Protein AF-A0A7C9MMN6-F1 (afdb_monomer_lite)

Secondary structure (DSSP, 8-state):
--------------------------------------------THHHHHHHHHHHHHT-SSS---STT--SPPPPPPSSPPEEEEEEEEEEPPSSSTT-EEEEE---TT--S-EEEEEEEEEEE----TTSPPEEEEEEEEEE--TTT-EEEEEEEEE-----SS-SEEEEEEE-GGGTTGGGS-EEEEEEEEE-SS---SGGGTTPPEEEEEEEEEE--SSSPPP---SEEEEEB-S-SSS--SEEEEEEEPPTTEEEEEEEEEEE-PPBTTTB-GGGGGGPPPHHHHHH-GGGSSTTSSB----SSB-------S-S--EEEEEETTEEEEEEEPP----S-SBTTB-S-S-SSSPPTTTT--PPEEEE-GGGHHHHTTSSEEEEEEEESS-S--EEEEEEEEEE-TT-S---EEEEEE-----PPEEEE--EEEEEEETTEEEEEEEEEEEEEEEEEEEEEEEEEETTEEEEEEEEEEEEEEEEEEEEEEEEE--STTS-EEEEEEEEEEEEEEEEEEEEEEETTEEEEEEEEEEEEEEEEEEEEEEEEEE-SS-EEEEEEEEEEEEEEEEEEEEEEEETTSPPEEEEEEEEEEEEEEEETTTTEEEEEEEEEEEEEETTS-EEEEEEEEETTEEEEEEESTTSGGG--B--TT--TT-PPP--TTSPP-

Organism: NCBI:txid2682097

Radius of gyration: 28.88 Å; chains: 1; bounding box: 67×94×91 Å

Structure (mmCIF, N/CA/C/O backbone):
data_AF-A0A7C9MMN6-F1
#
_entry.id   AF-A0A7C9MMN6-F1
#
loop_
_atom_site.group_PDB
_atom_site.id
_atom_site.type_symbol
_atom_site.label_atom_id
_atom_site.label_alt_id
_atom_site.label_comp_id
_atom_site.label_asym_id
_atom_site.label_entity_id
_atom_site.label_seq_id
_atom_site.pdbx_PDB_ins_code
_atom_site.Cartn_x
_atom_site.Cartn_y
_atom_site.Cartn_z
_atom_site.occupancy
_atom_site.B_iso_or_equiv
_atom_site.auth_seq_id
_atom_site.auth_comp_id
_atom_site.auth_asym_id
_atom_site.auth_atom_id
_atom_site.pdbx_PDB_model_num
ATOM 1 N N . MET A 1 1 ? -25.168 -23.844 -55.123 1.00 34.81 1 MET A N 1
ATOM 2 C CA . MET A 1 1 ? -24.744 -25.035 -55.903 1.00 34.81 1 MET A CA 1
ATOM 3 C C . MET A 1 1 ? -23.408 -25.471 -55.315 1.00 34.81 1 MET A C 1
ATOM 5 O O . MET A 1 1 ? -22.528 -24.635 -55.240 1.00 34.81 1 MET A O 1
ATOM 9 N N . LYS A 1 2 ? -23.328 -26.577 -54.563 1.00 30.69 2 LYS A N 1
ATOM 10 C CA . LYS A 1 2 ? -23.167 -27.969 -55.041 1.00 30.69 2 LYS A CA 1
ATOM 11 C C . LYS A 1 2 ? -21.949 -28.160 -55.961 1.00 30.69 2 LYS A C 1
ATOM 13 O O . LYS A 1 2 ? -22.107 -27.949 -57.154 1.00 30.69 2 LYS A O 1
ATOM 18 N N . THR A 1 3 ? -20.851 -28.687 -55.407 1.00 32.94 3 THR A N 1
ATOM 19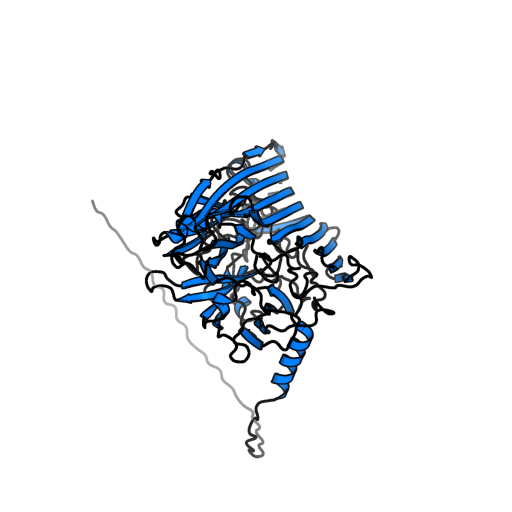 C CA . THR A 1 3 ? -20.306 -30.020 -55.769 1.00 32.94 3 THR A CA 1
ATOM 20 C C . THR A 1 3 ? -19.334 -30.539 -54.699 1.00 32.94 3 THR A C 1
ATOM 22 O O . THR A 1 3 ? -18.519 -29.782 -54.186 1.00 32.94 3 THR A O 1
ATOM 25 N N . GLN A 1 4 ? -19.437 -31.830 -54.366 1.00 32.06 4 GLN A N 1
ATOM 26 C CA . GLN A 1 4 ? -18.501 -32.602 -53.531 1.00 32.06 4 GLN A CA 1
ATOM 27 C C . GLN A 1 4 ? -17.692 -33.554 -54.425 1.00 32.06 4 GLN A C 1
ATOM 29 O O . GLN A 1 4 ? -18.270 -34.039 -55.390 1.00 32.06 4 GLN A O 1
ATOM 34 N N . THR A 1 5 ? -16.45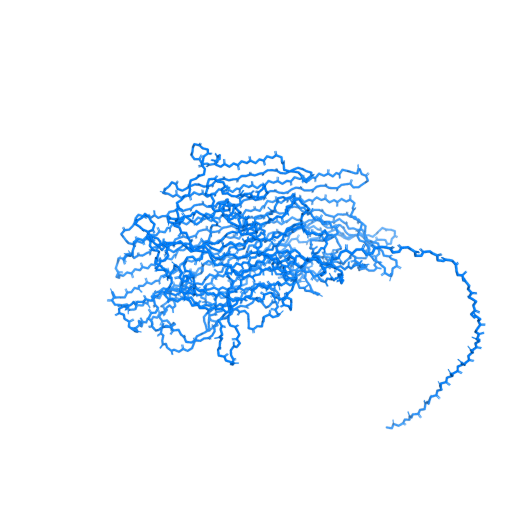8 -33.900 -54.033 1.00 31.62 5 THR A N 1
ATOM 35 C CA . THR A 1 5 ? -15.752 -35.201 -54.228 1.00 31.62 5 THR A CA 1
ATOM 36 C C . THR A 1 5 ? -14.306 -35.046 -53.714 1.00 31.62 5 THR A C 1
ATOM 38 O O . THR A 1 5 ? -13.763 -33.959 -53.856 1.00 31.62 5 THR A O 1
ATOM 41 N N . ALA A 1 6 ? -13.583 -36.036 -53.173 1.00 29.72 6 ALA A N 1
ATOM 42 C CA . ALA A 1 6 ? -13.925 -37.348 -52.600 1.00 29.72 6 ALA A CA 1
ATOM 43 C C . ALA A 1 6 ? -12.721 -37.880 -51.774 1.00 29.72 6 ALA A C 1
ATOM 45 O O . ALA A 1 6 ? -11.592 -37.435 -51.969 1.00 29.72 6 ALA A O 1
ATOM 46 N N . LEU A 1 7 ? -12.952 -38.854 -50.884 1.00 27.78 7 LEU A N 1
ATOM 47 C CA . LEU A 1 7 ? -11.919 -39.551 -50.095 1.00 27.78 7 LEU A CA 1
ATOM 48 C C . LEU A 1 7 ? -10.884 -40.296 -50.963 1.00 27.78 7 LEU A C 1
ATOM 50 O O . LEU A 1 7 ? -11.261 -40.945 -51.939 1.00 27.78 7 LEU A O 1
ATOM 54 N N . ARG A 1 8 ? -9.650 -40.420 -50.449 1.00 26.23 8 ARG A N 1
ATOM 55 C CA . ARG A 1 8 ? -8.913 -41.700 -50.440 1.00 26.23 8 ARG A CA 1
ATOM 56 C C . ARG A 1 8 ? -8.152 -41.893 -49.127 1.00 26.23 8 ARG A C 1
ATOM 58 O O . ARG A 1 8 ? -7.370 -41.039 -48.733 1.00 26.23 8 ARG A O 1
ATOM 65 N N . ALA A 1 9 ? -8.379 -43.038 -48.490 1.00 28.62 9 ALA A N 1
ATOM 66 C CA . ALA A 1 9 ? -7.550 -43.563 -47.410 1.00 28.62 9 ALA A CA 1
ATOM 67 C C . ALA A 1 9 ? -6.560 -44.591 -47.979 1.00 28.62 9 ALA A C 1
ATOM 69 O O . ALA A 1 9 ? -6.869 -45.238 -48.981 1.00 28.62 9 ALA A O 1
ATOM 70 N N . SER A 1 10 ? -5.430 -44.791 -47.299 1.00 28.22 10 SER A N 1
ATOM 71 C CA . SER A 1 10 ? -4.516 -45.909 -47.552 1.00 28.22 10 SER A CA 1
ATOM 72 C C . SER A 1 10 ? -4.030 -46.484 -46.226 1.00 28.22 10 SER A C 1
ATOM 74 O O . SER A 1 10 ? -3.347 -45.813 -45.460 1.00 28.22 10 SER A O 1
ATOM 76 N N . VAL A 1 11 ? -4.406 -47.734 -45.971 1.00 28.23 11 VAL A N 1
ATOM 77 C CA . VAL A 1 11 ? -3.907 -48.565 -44.869 1.00 28.23 11 VAL A CA 1
ATOM 78 C C . VAL A 1 11 ? -2.681 -49.326 -45.364 1.00 28.23 11 VAL A C 1
ATOM 80 O O . VAL A 1 11 ? -2.693 -49.824 -46.490 1.00 28.23 11 VAL A O 1
ATOM 83 N N . LEU A 1 12 ? -1.665 -49.497 -44.517 1.00 28.52 12 LEU A N 1
ATOM 84 C CA . LEU A 1 12 ? -0.633 -50.507 -44.739 1.00 28.52 12 LEU A CA 1
ATOM 85 C C . LEU A 1 12 ? -0.317 -51.234 -43.430 1.00 28.52 12 LEU A C 1
ATOM 87 O O . LEU A 1 12 ? 0.035 -50.627 -42.423 1.00 28.52 12 LEU A O 1
ATOM 91 N N . VAL A 1 13 ? -0.512 -52.551 -43.464 1.00 29.12 13 VAL A N 1
ATOM 92 C CA . VAL A 1 13 ? -0.257 -53.493 -42.370 1.00 29.12 13 VAL A CA 1
ATOM 93 C C . VAL A 1 13 ? 1.100 -54.146 -42.613 1.00 29.12 13 VAL A C 1
ATOM 95 O O . VAL A 1 13 ? 1.387 -54.561 -43.734 1.00 29.12 13 VAL A O 1
ATOM 98 N N . GLY A 1 14 ? 1.906 -54.293 -41.563 1.00 27.03 14 GLY A N 1
ATOM 99 C CA . GLY A 1 14 ? 3.174 -55.021 -41.602 1.00 27.03 14 GLY A CA 1
ATOM 100 C C . GLY A 1 14 ? 3.506 -55.588 -40.227 1.00 27.03 14 GLY A C 1
ATOM 101 O O . GLY A 1 14 ? 4.062 -54.890 -39.388 1.00 27.03 14 GLY A O 1
ATOM 102 N N . ALA A 1 15 ? 3.127 -56.842 -39.981 1.00 29.70 15 ALA A N 1
ATOM 103 C CA . ALA A 1 15 ? 3.407 -57.543 -38.730 1.00 29.70 15 ALA A CA 1
ATOM 104 C C . ALA A 1 15 ? 4.693 -58.379 -38.827 1.00 29.70 15 ALA A C 1
ATOM 106 O O . ALA A 1 15 ? 5.012 -58.917 -39.887 1.00 29.70 15 ALA A O 1
ATOM 107 N N . SER A 1 16 ? 5.388 -58.570 -37.704 1.00 27.80 16 SER A N 1
ATOM 108 C CA . SER A 1 16 ? 6.329 -59.680 -37.494 1.00 27.80 16 SER A CA 1
ATOM 109 C C . SER A 1 16 ? 6.431 -60.003 -36.001 1.00 27.80 16 SER A C 1
ATOM 111 O O . SER A 1 16 ? 6.355 -59.112 -35.159 1.00 27.80 16 SER A O 1
ATOM 113 N N . LEU A 1 17 ? 6.516 -61.296 -35.683 1.00 26.97 17 LEU A N 1
ATOM 114 C CA . LEU A 1 17 ? 6.349 -61.861 -34.341 1.00 26.97 17 LEU A CA 1
ATOM 115 C C . LEU A 1 17 ? 7.678 -62.343 -33.725 1.00 26.97 17 LEU A C 1
ATOM 117 O O . LEU A 1 17 ? 8.487 -62.929 -34.431 1.00 26.97 17 LEU A O 1
ATOM 121 N N . VAL A 1 18 ? 7.750 -62.253 -32.385 1.00 26.81 18 VAL A N 1
ATOM 122 C CA . VAL A 1 18 ? 8.287 -63.274 -31.444 1.00 26.81 18 VAL A CA 1
ATOM 123 C C . VAL A 1 18 ? 9.794 -63.600 -31.473 1.00 26.81 18 VAL A C 1
ATOM 125 O O . VAL A 1 18 ? 10.333 -64.034 -32.477 1.00 26.81 18 VAL A O 1
ATOM 128 N N . VAL A 1 19 ? 10.434 -63.542 -30.293 1.00 25.52 19 VAL A N 1
ATOM 129 C CA . VAL A 1 19 ? 10.909 -64.720 -29.520 1.00 25.52 19 VAL A CA 1
ATOM 130 C C . VAL A 1 19 ? 11.115 -64.319 -28.048 1.00 25.52 19 VAL A C 1
ATOM 132 O O . VAL A 1 19 ? 11.760 -63.320 -27.746 1.00 25.52 19 VAL A O 1
ATOM 135 N N . LEU A 1 20 ? 10.558 -65.118 -27.130 1.00 29.91 20 LEU A N 1
ATOM 136 C CA . LEU A 1 20 ? 10.857 -65.102 -25.692 1.00 29.91 20 LEU A CA 1
ATOM 137 C C . LEU A 1 20 ? 12.057 -66.018 -25.411 1.00 29.91 20 LEU A C 1
ATOM 139 O O . LEU A 1 20 ? 12.088 -67.144 -25.903 1.00 29.91 20 LEU A O 1
ATOM 143 N N . GLY A 1 21 ? 12.990 -65.579 -24.565 1.00 25.02 21 GLY A N 1
ATOM 144 C CA . GLY A 1 21 ? 14.082 -66.404 -24.040 1.00 25.02 21 GLY A CA 1
ATOM 145 C C . GLY A 1 21 ? 14.171 -66.264 -22.523 1.00 25.02 21 GLY A C 1
ATOM 146 O O . GLY A 1 21 ? 14.288 -65.151 -22.021 1.00 25.02 21 GLY A O 1
ATOM 147 N N . ALA A 1 22 ? 14.085 -67.379 -21.796 1.00 28.80 22 ALA A N 1
ATOM 148 C CA . ALA A 1 22 ? 14.040 -67.402 -20.336 1.00 28.80 22 ALA A CA 1
ATOM 149 C C . ALA A 1 22 ? 15.196 -68.210 -19.732 1.00 28.80 22 ALA A C 1
ATOM 151 O O . ALA A 1 22 ? 15.614 -69.225 -20.288 1.00 28.80 22 ALA A O 1
ATOM 152 N N . GLY A 1 23 ? 15.625 -67.803 -18.536 1.00 23.98 23 GLY A N 1
ATOM 153 C CA . GLY A 1 23 ? 16.373 -68.629 -17.591 1.00 23.98 23 GLY A CA 1
ATOM 154 C C . GLY A 1 23 ? 17.014 -67.795 -16.471 1.00 23.98 23 GLY A C 1
ATOM 155 O O . GLY A 1 23 ? 17.345 -66.641 -16.705 1.00 23.98 23 GLY A O 1
ATOM 156 N N . ALA A 1 24 ? 17.279 -68.285 -15.257 1.00 26.36 24 ALA A N 1
ATOM 157 C CA . ALA A 1 24 ? 16.724 -69.381 -14.446 1.00 26.36 24 ALA A CA 1
ATOM 158 C C . ALA A 1 24 ? 17.669 -69.593 -13.236 1.00 26.36 24 ALA A C 1
ATOM 160 O O . ALA A 1 24 ? 18.810 -69.985 -13.452 1.00 26.36 24 ALA A O 1
ATOM 161 N N . PHE A 1 25 ? 17.159 -69.448 -11.999 1.00 24.17 25 PHE A N 1
ATOM 162 C CA . PHE A 1 25 ? 17.800 -69.846 -10.719 1.00 24.17 25 PHE A CA 1
ATOM 163 C C . PHE A 1 25 ? 19.109 -69.095 -10.338 1.00 24.17 25 PHE A C 1
ATOM 165 O O . PHE A 1 25 ? 19.787 -68.535 -11.186 1.00 24.17 25 PHE A O 1
ATOM 172 N N . VAL A 1 26 ? 19.496 -68.931 -9.064 1.00 24.47 26 VAL A N 1
ATOM 173 C CA . VAL A 1 26 ? 19.404 -69.815 -7.877 1.00 24.47 26 VAL A CA 1
ATOM 174 C C . VAL A 1 26 ? 18.935 -69.061 -6.615 1.00 24.47 26 VAL A C 1
ATOM 176 O O . VAL A 1 26 ? 19.106 -67.852 -6.501 1.00 24.47 26 VAL A O 1
ATOM 179 N N . ALA A 1 27 ? 18.355 -69.791 -5.655 1.00 26.33 27 ALA A N 1
ATOM 180 C CA . ALA A 1 27 ? 17.872 -69.286 -4.366 1.00 26.33 27 ALA A CA 1
ATOM 181 C C . ALA A 1 27 ? 18.750 -69.731 -3.181 1.00 26.33 27 ALA A C 1
ATOM 183 O O . ALA A 1 27 ? 19.336 -70.808 -3.242 1.00 26.33 27 ALA A O 1
ATOM 184 N N . THR A 1 28 ? 18.682 -69.005 -2.058 1.00 24.80 28 THR A N 1
ATOM 185 C CA . THR A 1 28 ? 18.728 -69.595 -0.701 1.00 24.80 28 THR A CA 1
ATOM 186 C C . THR A 1 28 ? 17.923 -68.750 0.289 1.00 24.80 28 THR A C 1
ATOM 188 O O . THR A 1 28 ? 18.285 -67.611 0.571 1.00 24.80 28 THR A O 1
ATOM 191 N N . HIS A 1 29 ? 16.864 -69.335 0.852 1.00 25.84 29 HIS A N 1
ATOM 192 C CA . HIS A 1 29 ? 16.232 -68.889 2.097 1.00 25.84 29 HIS A CA 1
ATOM 193 C C . HIS A 1 29 ? 16.914 -69.576 3.288 1.00 25.84 29 HIS A C 1
ATOM 195 O O . HIS A 1 29 ? 17.191 -70.773 3.215 1.00 25.84 29 HIS A O 1
ATOM 201 N N . THR A 1 30 ? 17.038 -68.876 4.415 1.00 24.83 30 THR A N 1
ATOM 202 C CA . THR A 1 30 ? 17.038 -69.491 5.754 1.00 24.83 30 THR A CA 1
ATOM 203 C C . THR A 1 30 ? 16.245 -68.600 6.703 1.00 24.83 30 THR A C 1
ATOM 205 O O . THR A 1 30 ? 16.594 -67.437 6.894 1.00 24.83 30 THR A O 1
ATOM 208 N N . GLU A 1 31 ? 15.171 -69.137 7.276 1.00 28.97 31 GLU A N 1
ATOM 209 C CA . GLU A 1 31 ? 14.340 -68.469 8.283 1.00 28.97 31 GLU A CA 1
ATOM 210 C C . GLU A 1 31 ? 14.852 -68.741 9.705 1.00 28.97 31 GLU A C 1
ATOM 212 O O . GLU A 1 31 ? 15.387 -69.816 9.976 1.00 28.97 31 GLU A O 1
ATOM 217 N N . SER A 1 32 ? 14.539 -67.845 10.648 1.00 24.97 32 SER A N 1
ATOM 218 C CA . SER A 1 32 ? 14.163 -68.272 12.003 1.00 24.97 32 SER A CA 1
ATOM 219 C C . SER A 1 32 ? 13.254 -67.250 12.704 1.00 24.97 32 SER A C 1
ATOM 221 O O . SER A 1 32 ? 13.659 -66.122 12.975 1.00 24.97 32 SER A O 1
ATOM 223 N N . HIS A 1 33 ? 12.035 -67.701 13.010 1.00 24.52 33 HIS A N 1
ATOM 224 C CA . HIS A 1 33 ? 11.072 -67.250 14.036 1.00 24.52 33 HIS A CA 1
ATOM 225 C C . HIS A 1 33 ? 11.703 -66.594 15.296 1.00 24.52 33 HIS A C 1
ATOM 227 O O . HIS A 1 33 ? 12.810 -66.962 15.667 1.00 24.52 33 HIS A O 1
ATOM 233 N N . ALA A 1 34 ? 11.074 -65.737 16.114 1.00 24.06 34 ALA A N 1
ATOM 234 C CA . ALA A 1 34 ? 9.797 -64.990 16.141 1.00 24.06 34 ALA A CA 1
ATOM 235 C C . ALA A 1 34 ? 9.950 -63.898 17.263 1.00 24.06 34 ALA A C 1
ATOM 237 O O . ALA A 1 34 ? 11.067 -63.688 17.726 1.00 24.06 34 ALA A O 1
ATOM 238 N N . ALA A 1 35 ? 8.974 -63.140 17.788 1.00 24.19 35 ALA A N 1
ATOM 239 C CA . ALA A 1 35 ? 7.507 -63.139 17.723 1.00 24.19 35 ALA A CA 1
ATOM 240 C C . ALA A 1 35 ? 6.940 -61.715 17.970 1.00 24.19 35 ALA A C 1
ATOM 242 O O . ALA A 1 35 ? 7.690 -60.774 18.224 1.00 24.19 35 ALA A O 1
ATOM 243 N N . ALA A 1 36 ? 5.612 -61.547 17.921 1.00 28.52 36 ALA A N 1
ATOM 244 C CA . ALA A 1 36 ? 4.958 -60.247 18.103 1.00 28.52 36 ALA A CA 1
ATOM 245 C C . ALA A 1 36 ? 4.842 -59.802 19.577 1.00 28.52 36 ALA A C 1
ATOM 247 O O . ALA A 1 36 ? 4.449 -60.576 20.447 1.00 28.52 36 ALA A O 1
ATOM 248 N N . SER A 1 37 ? 5.059 -58.506 19.821 1.00 23.72 37 SER A N 1
ATOM 249 C CA . SER A 1 37 ? 4.588 -57.791 21.013 1.00 23.72 37 SER A CA 1
ATOM 250 C C . SER A 1 37 ? 3.970 -56.465 20.574 1.00 23.72 37 SER A C 1
ATOM 252 O O . SER A 1 37 ? 4.668 -55.561 20.113 1.00 23.72 37 SER A O 1
ATOM 254 N N . ALA A 1 38 ? 2.644 -56.359 20.673 1.00 29.88 38 ALA A N 1
ATOM 255 C CA . ALA A 1 38 ? 1.918 -55.143 20.332 1.00 29.88 38 ALA A CA 1
ATOM 256 C C . ALA A 1 38 ? 2.168 -54.067 21.401 1.00 29.88 38 ALA A C 1
ATOM 258 O O . ALA A 1 38 ? 1.516 -54.041 22.446 1.00 29.88 38 ALA A O 1
ATOM 259 N N . ARG A 1 39 ? 3.114 -53.159 21.143 1.00 24.33 39 ARG A N 1
ATOM 260 C CA . ARG A 1 39 ? 3.332 -51.988 21.995 1.00 24.33 39 ARG A CA 1
ATOM 261 C C . ARG A 1 39 ? 2.331 -50.904 21.602 1.00 24.33 39 ARG A C 1
ATOM 263 O O . ARG A 1 39 ? 2.411 -50.366 20.502 1.00 24.33 39 ARG A O 1
ATOM 270 N N . GLN A 1 40 ? 1.392 -50.586 22.493 1.00 25.59 40 GLN A N 1
ATOM 271 C CA . GLN A 1 40 ? 0.504 -49.439 22.299 1.00 25.59 40 GLN A CA 1
ATOM 272 C C . GLN A 1 40 ? 1.340 -48.167 22.117 1.00 25.59 40 GLN A C 1
ATOM 274 O O . GLN A 1 40 ? 2.151 -47.824 22.981 1.00 25.59 40 GLN A O 1
ATOM 279 N N . VAL A 1 41 ? 1.121 -47.463 21.007 1.00 27.12 41 VAL A N 1
ATOM 280 C CA . VAL A 1 41 ? 1.675 -46.127 20.790 1.00 27.12 41 VAL A CA 1
ATOM 281 C C . VAL A 1 41 ? 0.905 -45.165 21.691 1.00 27.12 41 VAL A C 1
ATOM 283 O O . VAL A 1 41 ? -0.219 -44.769 21.383 1.00 27.12 41 VAL A O 1
ATOM 286 N N . GLN A 1 42 ? 1.491 -44.813 22.836 1.00 28.69 42 GLN A N 1
ATOM 287 C CA . GLN A 1 42 ? 1.039 -43.640 23.579 1.00 28.69 42 GLN A CA 1
ATOM 288 C C . GLN A 1 42 ? 1.301 -42.391 22.723 1.00 28.69 42 GLN A C 1
ATOM 290 O O . GLN A 1 42 ? 2.371 -42.305 22.117 1.00 28.69 42 GLN A O 1
ATOM 295 N N . PRO A 1 43 ? 0.372 -41.418 22.671 1.00 31.91 43 PRO A N 1
ATOM 296 C CA . PRO A 1 43 ? 0.607 -40.170 21.960 1.00 31.91 43 PRO A CA 1
ATOM 297 C C . PRO A 1 43 ? 1.791 -39.437 22.592 1.00 31.91 43 PRO A C 1
ATOM 299 O O . PRO A 1 43 ? 1.829 -39.216 23.808 1.00 31.91 43 PRO A O 1
ATOM 302 N N . ASP A 1 44 ? 2.766 -39.091 21.757 1.00 31.14 44 ASP A N 1
ATOM 303 C CA . ASP A 1 44 ? 4.051 -38.579 22.207 1.00 31.14 44 ASP A CA 1
ATOM 304 C C . ASP A 1 44 ? 3.908 -37.166 22.795 1.00 31.14 44 ASP A C 1
ATOM 306 O O . ASP A 1 44 ? 3.607 -36.191 22.101 1.00 31.14 44 ASP A O 1
ATOM 310 N N . LYS A 1 45 ? 4.119 -37.051 24.111 1.00 31.42 45 LYS A N 1
ATOM 311 C CA . LYS A 1 45 ? 4.021 -35.774 24.832 1.00 31.42 45 LYS A CA 1
ATOM 312 C C . LYS A 1 45 ? 5.133 -34.789 24.452 1.00 31.42 45 LYS A C 1
ATOM 314 O O . LYS A 1 45 ? 4.978 -33.604 24.737 1.00 31.42 45 LYS A O 1
ATOM 319 N N . SER A 1 46 ? 6.207 -35.239 23.795 1.00 30.38 46 SER A N 1
ATOM 320 C CA . SER A 1 46 ? 7.318 -34.376 23.367 1.00 30.38 46 SER A CA 1
ATOM 321 C C . SER A 1 46 ? 6.910 -33.348 22.297 1.00 30.38 46 SER A C 1
ATOM 323 O O . SER A 1 46 ? 7.361 -32.198 22.336 1.00 30.38 46 SER A O 1
ATOM 325 N N . ALA A 1 47 ? 5.979 -33.704 21.404 1.00 33.97 47 ALA A N 1
ATOM 326 C CA . ALA A 1 47 ? 5.508 -32.827 20.329 1.00 33.97 47 ALA A CA 1
ATOM 327 C C . ALA A 1 47 ? 4.724 -31.600 20.841 1.00 33.97 47 ALA A C 1
ATOM 329 O O . ALA A 1 47 ? 4.737 -30.542 20.211 1.00 33.97 47 ALA A O 1
ATOM 330 N N . ALA A 1 48 ? 4.065 -31.710 22.001 1.00 31.86 48 ALA A N 1
ATOM 331 C CA . ALA A 1 48 ? 3.349 -30.594 22.623 1.00 31.86 48 ALA A CA 1
ATOM 332 C C . ALA A 1 48 ? 4.302 -29.572 23.275 1.00 31.86 48 ALA A C 1
ATOM 334 O O . ALA A 1 48 ? 4.025 -28.372 23.272 1.00 31.86 48 ALA A O 1
ATOM 335 N N . THR A 1 49 ? 5.441 -30.029 23.805 1.00 30.58 49 THR A N 1
ATOM 336 C CA . THR A 1 49 ? 6.439 -29.167 24.460 1.00 30.58 49 THR A CA 1
ATOM 337 C C . THR A 1 49 ? 7.233 -28.295 23.485 1.00 30.58 49 THR A C 1
ATOM 339 O O . THR A 1 49 ? 7.489 -27.135 23.806 1.00 30.58 49 THR A O 1
ATOM 342 N N . ASN A 1 50 ? 7.555 -28.780 22.279 1.00 38.03 50 ASN A N 1
ATOM 343 C CA . ASN A 1 50 ? 8.284 -27.969 21.290 1.00 38.03 50 ASN A CA 1
ATOM 344 C C . ASN A 1 50 ? 7.437 -26.809 20.740 1.00 38.03 50 ASN A C 1
ATOM 346 O O . ASN A 1 50 ? 7.939 -25.692 20.616 1.00 38.03 50 ASN A O 1
ATOM 350 N N . ALA A 1 51 ? 6.138 -27.028 20.501 1.00 33.62 51 ALA A N 1
ATOM 351 C CA . ALA A 1 51 ? 5.225 -25.959 20.090 1.00 33.62 51 ALA A CA 1
ATOM 352 C C . ALA A 1 51 ? 5.105 -24.855 21.161 1.00 33.62 51 ALA A C 1
ATOM 354 O O . ALA A 1 51 ? 5.112 -23.670 20.837 1.00 33.62 51 ALA A O 1
ATOM 355 N N . ALA A 1 52 ? 5.058 -25.227 22.446 1.00 33.22 52 ALA A N 1
ATOM 356 C CA . ALA A 1 52 ? 5.026 -24.261 23.544 1.00 33.22 52 ALA A CA 1
ATOM 357 C C . ALA A 1 52 ? 6.332 -23.447 23.664 1.00 33.22 52 ALA A C 1
ATOM 359 O O . ALA A 1 52 ? 6.275 -22.255 23.963 1.00 33.22 52 ALA A O 1
ATOM 360 N N . GLY A 1 53 ? 7.492 -24.063 23.402 1.00 31.36 53 GLY A N 1
ATOM 361 C CA . GLY A 1 53 ? 8.795 -23.386 23.405 1.00 31.36 53 GLY A CA 1
ATOM 362 C C . GLY A 1 53 ? 8.950 -22.365 22.273 1.00 31.36 53 GLY A C 1
ATOM 363 O O . GLY A 1 53 ? 9.336 -21.224 22.529 1.00 31.36 53 GLY A O 1
ATOM 364 N N . LEU A 1 54 ? 8.573 -22.742 21.046 1.00 41.19 54 LEU A N 1
ATOM 365 C CA . LEU A 1 54 ? 8.580 -21.847 19.882 1.00 41.19 54 LEU A CA 1
ATOM 366 C C . LEU A 1 54 ? 7.642 -20.651 20.087 1.00 41.19 54 LEU A C 1
ATOM 368 O O . LEU A 1 54 ? 8.058 -19.505 19.921 1.00 41.19 54 LEU A O 1
ATOM 372 N N . VAL A 1 55 ? 6.414 -20.894 20.560 1.00 38.09 55 VAL A N 1
ATOM 373 C CA . VAL A 1 55 ? 5.464 -19.821 20.894 1.00 38.09 55 VAL A CA 1
ATOM 374 C C . VAL A 1 55 ? 6.003 -18.929 22.022 1.00 38.09 55 VAL A C 1
ATOM 376 O O . VAL A 1 55 ? 5.885 -17.711 21.937 1.00 38.09 55 VAL A O 1
ATOM 379 N N . ALA A 1 56 ? 6.640 -19.476 23.062 1.00 40.78 56 ALA A N 1
ATOM 380 C CA . ALA A 1 56 ? 7.197 -18.663 24.148 1.00 40.78 56 ALA A CA 1
ATOM 381 C C . ALA A 1 56 ? 8.297 -17.692 23.670 1.00 40.78 56 ALA A C 1
ATOM 383 O O . ALA A 1 56 ? 8.297 -16.531 24.095 1.00 40.78 56 ALA A O 1
ATOM 384 N N . ALA A 1 57 ? 9.178 -18.149 22.771 1.00 39.94 57 ALA A N 1
ATOM 385 C CA . ALA A 1 57 ? 10.239 -17.343 22.165 1.00 39.94 57 ALA A CA 1
ATOM 386 C C . ALA A 1 57 ? 9.692 -16.307 21.165 1.00 39.94 57 ALA A C 1
ATOM 388 O O . ALA A 1 57 ? 10.039 -15.130 21.254 1.00 39.94 57 ALA A O 1
ATOM 389 N N . ALA A 1 58 ? 8.774 -16.712 20.278 1.00 42.78 58 ALA A N 1
ATOM 390 C CA . ALA A 1 58 ? 8.156 -15.845 19.269 1.00 42.78 58 ALA A CA 1
ATOM 391 C C . ALA A 1 58 ? 7.449 -14.614 19.863 1.00 42.78 58 ALA A C 1
ATOM 393 O O . ALA A 1 58 ? 7.286 -13.596 19.194 1.00 42.78 58 ALA A O 1
ATOM 394 N N . LEU A 1 59 ? 7.029 -14.695 21.126 1.00 44.59 59 LEU A N 1
ATOM 395 C CA . LEU A 1 59 ? 6.296 -13.624 21.782 1.00 44.59 59 LEU A CA 1
ATOM 396 C C . LEU A 1 59 ? 7.207 -12.546 22.428 1.00 44.59 59 LEU A C 1
ATOM 398 O O . LEU A 1 59 ? 6.689 -11.479 22.752 1.00 44.59 59 LEU A O 1
ATOM 402 N N . ASP A 1 60 ? 8.495 -12.782 22.732 1.00 46.09 60 ASP A N 1
ATOM 403 C CA . ASP A 1 60 ? 9.326 -11.856 23.549 1.00 46.09 60 ASP A CA 1
ATOM 404 C C . ASP A 1 60 ? 9.594 -10.483 22.877 1.00 46.09 60 ASP A C 1
ATOM 406 O O . ASP A 1 60 ? 10.267 -10.431 21.847 1.00 46.09 60 ASP A O 1
ATOM 410 N N . PRO A 1 61 ? 9.133 -9.350 23.462 1.00 42.84 61 PRO A N 1
ATOM 411 C CA . PRO A 1 61 ? 9.410 -8.013 22.938 1.00 42.84 61 PRO A CA 1
ATOM 412 C C . PRO A 1 61 ? 10.891 -7.611 22.956 1.00 42.84 61 PRO A C 1
ATOM 414 O O . PRO A 1 61 ? 11.281 -6.763 22.159 1.00 42.84 61 PRO A O 1
ATOM 417 N N . ALA A 1 62 ? 11.713 -8.173 23.851 1.00 41.06 62 ALA A N 1
ATOM 418 C CA . ALA A 1 62 ? 13.140 -7.845 23.924 1.00 41.06 62 ALA A CA 1
ATOM 419 C C . ALA A 1 62 ? 13.950 -8.562 22.827 1.00 41.06 62 ALA A C 1
ATOM 421 O O . ALA A 1 62 ? 14.884 -7.987 22.269 1.00 41.06 62 ALA A O 1
ATOM 422 N N . ALA A 1 63 ? 13.537 -9.777 22.457 1.00 40.94 63 ALA A N 1
ATOM 423 C CA . ALA A 1 63 ? 14.054 -10.528 21.312 1.00 40.94 63 ALA A CA 1
ATOM 424 C C . ALA A 1 63 ? 13.313 -10.230 19.985 1.00 40.94 63 ALA A C 1
ATOM 426 O O . ALA A 1 63 ? 13.574 -10.880 18.972 1.00 40.94 63 ALA A O 1
ATOM 427 N N . ALA A 1 64 ? 12.395 -9.254 19.969 1.00 38.12 64 ALA A N 1
ATOM 428 C CA . ALA A 1 64 ? 11.484 -8.957 18.861 1.00 38.12 64 ALA A CA 1
ATOM 429 C C . ALA A 1 64 ? 12.189 -8.823 17.499 1.00 38.12 64 ALA A C 1
ATOM 431 O O . ALA A 1 64 ? 12.850 -7.827 17.212 1.00 38.12 64 ALA A O 1
ATOM 432 N N . GLY A 1 65 ? 12.009 -9.830 16.642 1.00 48.12 65 GLY A N 1
ATOM 433 C CA . GLY A 1 65 ? 12.528 -9.906 15.272 1.00 48.12 65 GLY A CA 1
ATOM 434 C C . GLY A 1 65 ? 13.508 -11.069 15.137 1.00 48.12 65 GLY A C 1
ATOM 435 O O . GLY A 1 65 ? 14.676 -10.854 14.828 1.00 48.12 65 GLY A O 1
ATOM 436 N N . ALA A 1 66 ? 13.051 -12.281 15.458 1.00 46.72 66 ALA A N 1
ATOM 437 C CA . ALA A 1 66 ? 13.899 -13.463 15.628 1.00 46.72 66 ALA A CA 1
ATOM 438 C C . ALA A 1 66 ? 14.624 -13.930 14.348 1.00 46.72 66 ALA A C 1
ATOM 440 O O . ALA A 1 66 ? 15.589 -14.678 14.444 1.00 46.72 66 ALA A O 1
ATOM 441 N N . ASP A 1 67 ? 14.190 -13.469 13.178 1.00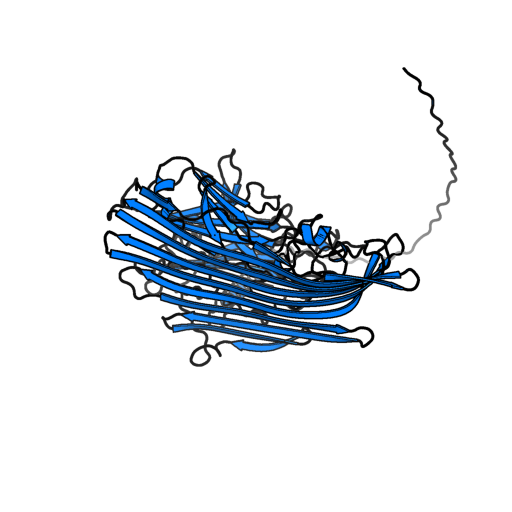 63.47 67 ASP A N 1
ATOM 442 C CA . ASP A 1 67 ? 14.795 -13.781 11.884 1.00 63.47 67 ASP A CA 1
ATOM 443 C C . ASP A 1 67 ? 16.041 -12.899 11.640 1.00 63.47 67 ASP A C 1
ATOM 445 O O . ASP A 1 67 ? 15.932 -11.670 11.770 1.00 63.47 67 ASP A O 1
ATOM 449 N N . PRO A 1 68 ? 17.228 -13.464 11.326 1.00 66.06 68 PRO A N 1
ATOM 450 C CA . PRO A 1 68 ? 18.438 -12.691 11.032 1.00 66.06 68 PRO A CA 1
ATOM 451 C C . PRO A 1 68 ? 18.236 -11.617 9.953 1.00 66.06 68 PRO A C 1
ATOM 453 O O . PRO A 1 68 ? 18.859 -10.559 10.061 1.00 66.06 68 PRO A O 1
ATOM 456 N N . LEU A 1 69 ? 17.338 -11.853 8.992 1.00 79.38 69 LEU A N 1
ATOM 457 C CA . LEU A 1 69 ? 17.222 -11.121 7.729 1.00 79.38 69 LEU A CA 1
ATOM 458 C C . LEU A 1 69 ? 15.958 -10.248 7.620 1.00 79.38 69 LEU A C 1
ATOM 460 O O . LEU A 1 69 ? 15.694 -9.652 6.577 1.00 79.38 69 LEU A O 1
ATOM 464 N N . GLN A 1 70 ? 15.222 -10.096 8.725 1.00 84.06 70 GLN A N 1
ATOM 465 C CA . GLN A 1 70 ? 14.129 -9.129 8.876 1.00 84.06 70 GLN A CA 1
ATOM 466 C C . GLN A 1 70 ? 14.528 -7.956 9.787 1.00 84.06 70 GLN A C 1
ATOM 468 O O . GLN A 1 70 ? 15.156 -8.142 10.840 1.00 84.06 70 GLN A O 1
ATOM 473 N N . VAL A 1 71 ? 14.074 -6.749 9.434 1.00 89.75 71 VAL A N 1
ATOM 474 C CA . VAL A 1 71 ? 14.189 -5.539 10.278 1.00 89.75 71 VAL A CA 1
ATOM 475 C C . VAL A 1 71 ? 12.850 -5.099 10.872 1.00 89.75 71 VAL A C 1
ATOM 477 O O . VAL A 1 71 ? 12.819 -4.282 11.788 1.00 89.75 71 VAL A O 1
ATOM 480 N N . GLU A 1 72 ? 11.741 -5.650 10.387 1.00 90.19 72 GLU A N 1
ATOM 481 C CA . GLU A 1 72 ? 10.396 -5.327 10.836 1.00 90.19 72 GLU A CA 1
ATOM 482 C C . GLU A 1 72 ? 10.184 -5.698 12.323 1.00 90.19 72 GLU A C 1
ATOM 484 O O . GLU A 1 72 ? 10.612 -6.762 12.790 1.00 90.19 72 GLU A O 1
ATOM 489 N N . PRO A 1 73 ? 9.493 -4.845 13.100 1.00 89.56 73 PRO A N 1
ATOM 490 C CA . PRO A 1 73 ? 9.249 -5.077 14.516 1.00 89.56 73 PRO A CA 1
ATOM 491 C C . PRO A 1 73 ? 8.262 -6.222 14.740 1.00 89.56 73 PRO A C 1
ATOM 493 O O . PRO A 1 73 ? 7.216 -6.296 14.093 1.00 89.56 73 PRO A O 1
ATOM 496 N N . ARG A 1 74 ? 8.509 -7.041 15.771 1.00 88.06 74 ARG A N 1
ATOM 497 C CA . ARG A 1 74 ? 7.412 -7.795 16.399 1.00 88.06 74 ARG A CA 1
ATOM 498 C C . ARG A 1 74 ? 6.565 -6.822 17.212 1.00 88.06 74 ARG A C 1
ATOM 500 O O . ARG A 1 74 ? 7.074 -5.937 17.902 1.00 88.06 74 ARG A O 1
ATOM 507 N N . LEU A 1 75 ? 5.259 -6.997 17.133 1.00 90.31 75 LEU A N 1
ATOM 508 C CA . LEU A 1 75 ? 4.276 -6.189 17.820 1.00 90.31 75 LEU A CA 1
ATOM 509 C C . LEU A 1 75 ? 4.344 -6.434 19.332 1.00 90.31 75 LEU A C 1
ATOM 511 O O . LEU A 1 75 ? 4.374 -7.589 19.781 1.00 90.31 75 LEU A O 1
ATOM 515 N N . PRO A 1 76 ? 4.299 -5.364 20.137 1.00 90.94 76 PRO A N 1
ATOM 516 C CA . PRO A 1 76 ? 4.449 -5.453 21.582 1.00 90.94 76 PRO A CA 1
ATOM 517 C C . PRO A 1 76 ? 3.282 -6.224 22.215 1.00 90.94 76 PRO A C 1
ATOM 519 O O . PRO A 1 76 ? 2.124 -6.055 21.828 1.00 90.94 76 PRO A O 1
ATOM 522 N N . ARG A 1 77 ? 3.574 -7.076 23.208 1.00 90.69 77 ARG A N 1
ATOM 523 C CA . ARG A 1 77 ? 2.538 -7.794 23.973 1.00 90.69 77 ARG A CA 1
ATOM 524 C C . ARG A 1 77 ? 1.717 -6.825 24.833 1.00 90.69 77 ARG A C 1
ATOM 526 O O . ARG A 1 77 ? 2.247 -5.832 25.330 1.00 90.69 77 ARG A O 1
ATOM 533 N N . ALA A 1 78 ? 0.460 -7.176 25.096 1.00 92.25 78 ALA A N 1
ATOM 534 C CA . ALA A 1 78 ? -0.266 -6.676 26.264 1.00 92.25 78 ALA A CA 1
ATOM 535 C C . ALA A 1 78 ? -0.006 -7.578 27.491 1.00 92.25 78 ALA A C 1
ATOM 537 O O . ALA A 1 78 ? 0.635 -8.623 27.373 1.00 92.25 78 ALA A O 1
ATOM 538 N N . ALA A 1 79 ? -0.448 -7.159 28.680 1.00 90.88 79 ALA A N 1
ATOM 539 C CA . ALA A 1 79 ? -0.207 -7.901 29.916 1.00 90.88 79 ALA A CA 1
ATOM 540 C C . ALA A 1 79 ? -1.181 -9.082 30.087 1.00 90.88 79 ALA A C 1
ATOM 542 O O . ALA A 1 79 ? -2.264 -9.104 29.507 1.00 90.88 79 ALA A O 1
ATOM 543 N N . GLY A 1 80 ? -0.801 -10.040 30.938 1.00 88.88 80 GLY A N 1
ATOM 544 C CA . GLY A 1 80 ? -1.573 -11.257 31.205 1.00 88.88 80 GLY A CA 1
ATOM 545 C C . GLY A 1 80 ? -1.228 -12.425 30.273 1.00 88.88 80 GLY A C 1
ATOM 546 O O . GLY A 1 80 ? -0.462 -12.288 29.320 1.00 88.88 80 GLY A O 1
ATOM 547 N N . THR A 1 81 ? -1.784 -13.597 30.578 1.00 92.06 81 THR A N 1
ATOM 548 C CA . THR A 1 81 ? -1.616 -14.812 29.768 1.00 92.06 81 THR A CA 1
ATOM 549 C C . THR A 1 81 ? -2.562 -14.765 28.565 1.00 92.06 81 THR A C 1
ATOM 551 O O . THR A 1 81 ? -3.771 -14.646 28.774 1.00 92.06 81 THR A O 1
ATOM 554 N N . PRO A 1 82 ? -2.066 -14.855 27.318 1.00 94.88 82 PRO A N 1
ATOM 555 C CA . PRO A 1 82 ? -2.927 -14.852 26.145 1.00 94.88 82 PRO A CA 1
ATOM 556 C C . PRO A 1 82 ? -3.565 -16.223 25.885 1.00 94.88 82 PRO A C 1
ATOM 558 O O . PRO A 1 82 ? -2.979 -17.261 26.192 1.00 94.88 82 PRO A O 1
ATOM 561 N N . CYS A 1 83 ? -4.723 -16.228 25.225 1.00 96.19 83 CYS A N 1
ATOM 562 C CA . CYS A 1 83 ? -5.221 -17.414 24.529 1.00 96.19 83 CYS A CA 1
ATOM 563 C C . CYS A 1 83 ? -4.693 -17.437 23.090 1.00 96.19 83 CYS A C 1
ATOM 565 O O . CYS A 1 83 ? -4.641 -16.397 22.435 1.00 96.19 83 CYS A O 1
ATOM 567 N N . VAL A 1 84 ? -4.357 -18.621 22.578 1.00 96.19 84 VAL A N 1
ATOM 568 C CA . VAL A 1 84 ? -3.889 -18.818 21.197 1.00 96.19 84 VAL A CA 1
ATOM 569 C C . VAL A 1 84 ? -4.902 -19.665 20.433 1.00 96.19 84 VAL A C 1
ATOM 571 O O . VAL A 1 84 ? -5.326 -20.711 20.921 1.00 96.19 84 VAL A O 1
ATOM 574 N N . VAL A 1 85 ? -5.275 -19.219 19.235 1.00 96.44 85 VAL A N 1
ATOM 575 C CA . VAL A 1 85 ? -6.079 -19.975 18.268 1.00 96.44 85 VAL A CA 1
ATOM 576 C C . VAL A 1 85 ? -5.210 -20.243 17.045 1.00 96.44 85 VAL A C 1
ATOM 578 O O . VAL A 1 85 ? -4.697 -19.304 16.440 1.00 96.44 85 VAL A O 1
ATOM 581 N N . ASN A 1 86 ? -5.047 -21.514 16.682 1.00 94.81 86 ASN A N 1
ATOM 582 C CA . ASN A 1 86 ? -4.404 -21.894 15.425 1.00 94.81 86 ASN A CA 1
ATOM 583 C C . ASN A 1 86 ? -5.436 -21.732 14.302 1.00 94.81 86 ASN A C 1
ATOM 585 O O . ASN A 1 86 ? -6.507 -22.331 14.379 1.00 94.81 86 ASN A O 1
ATOM 589 N N . LEU A 1 87 ? -5.121 -20.926 13.291 1.00 94.56 87 LEU A N 1
ATOM 590 C CA . LEU A 1 87 ? -5.881 -20.839 12.043 1.00 94.56 87 LEU A CA 1
ATOM 591 C C . LEU A 1 87 ? -5.354 -21.866 11.040 1.00 94.56 87 LEU A C 1
ATOM 593 O O . LEU A 1 87 ? -6.126 -22.610 10.449 1.00 94.56 87 LEU A O 1
ATOM 597 N N . LEU A 1 88 ? -4.028 -21.934 10.914 1.00 92.75 88 LEU A N 1
ATOM 598 C CA . LEU A 1 88 ? -3.298 -22.894 10.092 1.00 92.75 88 LEU A CA 1
ATOM 599 C C . LEU A 1 88 ? -2.151 -23.482 10.900 1.00 92.75 88 LEU A C 1
ATOM 601 O O . LEU A 1 88 ? -1.604 -22.818 11.785 1.00 92.75 88 LEU A O 1
ATOM 605 N N . ARG A 1 89 ? -1.761 -24.705 10.558 1.00 90.75 89 ARG A N 1
ATOM 606 C CA . ARG A 1 89 ? -0.604 -25.396 11.124 1.00 90.75 89 ARG A CA 1
ATOM 607 C C . ARG A 1 89 ? -0.003 -26.271 10.038 1.00 90.75 89 ARG A C 1
ATOM 609 O O . ARG A 1 89 ? -0.723 -27.128 9.531 1.00 90.75 89 ARG A O 1
ATOM 616 N N . ASP A 1 90 ? 1.275 -26.062 9.719 1.00 84.94 90 ASP A N 1
ATOM 617 C CA . ASP A 1 90 ? 2.023 -26.899 8.760 1.00 84.94 90 ASP A CA 1
ATOM 618 C C . ASP A 1 90 ? 1.231 -27.140 7.450 1.00 84.94 90 ASP A C 1
ATOM 620 O O . ASP A 1 90 ? 1.083 -28.247 6.930 1.00 84.94 90 ASP A O 1
ATOM 624 N N . SER A 1 91 ? 0.579 -26.082 6.970 1.00 85.06 91 SER A N 1
ATOM 625 C CA . SER A 1 91 ? -0.388 -26.169 5.881 1.00 85.06 91 SER A CA 1
ATOM 626 C C . SER A 1 91 ? 0.271 -25.772 4.566 1.00 85.06 91 SER A C 1
ATOM 628 O O . SER A 1 91 ? 1.019 -24.803 4.529 1.00 85.06 91 SER A O 1
ATOM 630 N N . GLN A 1 92 ? 0.008 -26.504 3.486 1.00 79.44 92 GLN A N 1
ATOM 631 C CA . GLN A 1 92 ? 0.552 -26.215 2.156 1.00 79.44 92 GLN A CA 1
ATOM 632 C C . GLN A 1 92 ? 0.305 -24.750 1.756 1.00 79.44 92 GLN A C 1
ATOM 634 O O . GLN A 1 92 ? -0.832 -24.275 1.799 1.00 79.44 92 GLN A O 1
ATOM 639 N N . ILE A 1 93 ? 1.356 -24.021 1.359 1.00 77.44 93 ILE A N 1
ATOM 640 C CA . ILE A 1 93 ? 1.166 -22.681 0.801 1.00 77.44 93 ILE A CA 1
ATOM 641 C C . ILE A 1 93 ? 0.529 -22.818 -0.591 1.00 77.44 93 ILE A C 1
ATOM 643 O O . ILE A 1 93 ? 1.125 -23.444 -1.470 1.00 77.44 93 ILE A O 1
ATOM 647 N N . PRO A 1 94 ? -0.647 -22.211 -0.830 1.00 72.38 94 PRO A N 1
ATOM 648 C CA . PRO A 1 94 ? -1.279 -22.219 -2.142 1.00 72.38 94 PRO A CA 1
ATOM 649 C C . PRO A 1 94 ? -0.440 -21.441 -3.158 1.00 72.38 94 PRO A C 1
ATOM 651 O O . PRO A 1 94 ? -0.168 -20.254 -2.972 1.00 72.38 94 PRO A O 1
ATOM 654 N N . VAL A 1 95 ? -0.096 -22.078 -4.277 1.00 62.31 95 VAL A N 1
ATOM 655 C CA . VAL A 1 95 ? 0.523 -21.378 -5.417 1.00 62.31 95 VAL A CA 1
ATOM 656 C C . VAL A 1 95 ? -0.491 -20.531 -6.204 1.00 62.31 95 VAL A C 1
ATOM 658 O O . VAL A 1 95 ? -0.107 -19.609 -6.922 1.00 62.31 95 VAL A O 1
ATOM 661 N N . ASN A 1 96 ? -1.792 -20.808 -6.047 1.00 64.44 96 ASN A N 1
ATOM 662 C CA . ASN A 1 96 ? -2.895 -20.154 -6.754 1.00 64.44 96 ASN A CA 1
ATOM 663 C C . ASN A 1 96 ? -4.229 -20.238 -5.977 1.00 64.44 96 ASN A C 1
ATOM 665 O O . ASN A 1 96 ? -4.287 -20.766 -4.865 1.00 64.44 96 ASN A O 1
ATOM 669 N N . SER A 1 97 ? -5.316 -19.743 -6.580 1.00 59.19 97 SER A N 1
ATOM 670 C CA . SER A 1 97 ? -6.636 -19.685 -5.942 1.00 59.19 97 SER A CA 1
ATOM 671 C C . SER A 1 97 ? -7.365 -21.035 -5.917 1.00 59.19 97 SER A C 1
ATOM 673 O O . SER A 1 97 ? -8.163 -21.267 -5.009 1.00 59.19 97 SER A O 1
ATOM 675 N N . ILE A 1 98 ? -7.081 -21.949 -6.855 1.00 59.78 98 ILE A N 1
ATOM 676 C CA . ILE A 1 98 ? -7.703 -23.286 -6.909 1.00 59.78 98 ILE A CA 1
ATOM 677 C C . ILE A 1 98 ? -7.116 -24.266 -5.877 1.00 59.78 98 ILE A C 1
ATOM 679 O O . ILE A 1 98 ? -7.808 -25.191 -5.464 1.00 59.78 98 ILE A O 1
ATOM 683 N N . PHE A 1 99 ? -5.890 -24.028 -5.401 1.00 67.00 99 PHE A N 1
ATOM 684 C CA . PHE A 1 99 ? -5.236 -24.785 -4.325 1.00 67.00 99 PHE A CA 1
ATOM 685 C C . PHE A 1 99 ? -5.332 -24.090 -2.955 1.00 67.00 99 PHE A C 1
ATOM 687 O O . PHE A 1 99 ? -4.539 -24.369 -2.057 1.00 67.00 99 PHE A O 1
ATOM 694 N N . SER A 1 100 ? -6.288 -23.168 -2.785 1.00 77.06 100 SER A N 1
ATOM 695 C CA . SER A 1 100 ? -6.487 -22.427 -1.532 1.00 77.06 100 SER A CA 1
ATOM 696 C C . SER A 1 100 ? -6.722 -23.351 -0.330 1.00 77.06 100 SER A C 1
ATOM 698 O O . SER A 1 100 ? -7.543 -24.268 -0.373 1.00 77.06 100 SER A O 1
ATOM 700 N N . THR A 1 101 ? -6.043 -23.064 0.780 1.00 83.25 101 THR A N 1
ATOM 701 C CA . THR A 1 101 ? -6.156 -23.832 2.023 1.00 83.25 101 THR A CA 1
ATOM 702 C C . THR A 1 101 ? -7.266 -23.264 2.900 1.00 83.25 101 THR A C 1
ATOM 704 O O . THR A 1 101 ? -7.151 -22.158 3.431 1.00 83.25 101 THR A O 1
ATOM 707 N N . ASN A 1 102 ? -8.333 -24.039 3.085 1.00 87.75 102 ASN A N 1
ATOM 708 C CA . ASN A 1 102 ? -9.458 -23.679 3.946 1.00 87.75 102 ASN A CA 1
ATOM 709 C C . ASN A 1 102 ? -9.205 -24.055 5.413 1.00 87.75 102 ASN A C 1
ATOM 711 O O . ASN A 1 102 ? -8.606 -25.087 5.712 1.00 87.75 102 ASN A O 1
ATOM 715 N N . PHE A 1 103 ? -9.737 -23.251 6.329 1.00 90.00 103 PHE A N 1
ATOM 716 C CA . PHE A 1 103 ? -9.737 -23.502 7.768 1.00 90.00 103 PHE A CA 1
ATOM 717 C C . PHE A 1 103 ? -11.050 -23.041 8.416 1.00 90.00 103 PHE A C 1
ATOM 719 O O . PHE A 1 103 ? -11.935 -22.477 7.772 1.00 90.00 103 PHE A O 1
ATOM 726 N N . THR A 1 104 ? -11.202 -23.288 9.716 1.00 92.25 104 THR A N 1
ATOM 727 C CA . THR A 1 104 ? -12.323 -22.766 10.508 1.00 92.25 104 THR A CA 1
ATOM 728 C C . THR A 1 104 ? -11.786 -22.047 11.732 1.00 92.25 104 THR A C 1
ATOM 730 O O . THR A 1 104 ? -11.074 -22.625 12.550 1.00 92.25 104 THR A O 1
ATOM 733 N N . TYR A 1 105 ? -12.146 -20.776 11.860 1.00 93.81 105 TYR A N 1
ATOM 734 C CA . TYR A 1 105 ? -11.897 -19.975 13.041 1.00 93.81 105 TYR A CA 1
ATOM 735 C C . TYR A 1 105 ? -13.052 -20.109 14.041 1.00 93.81 105 TYR A C 1
ATOM 737 O O . TYR A 1 105 ? -14.228 -20.029 13.676 1.00 93.81 105 TYR A O 1
ATOM 745 N N . ALA A 1 106 ? -12.708 -20.241 15.322 1.00 94.69 106 ALA A N 1
ATOM 746 C CA . ALA A 1 106 ? -13.628 -20.095 16.442 1.00 94.69 106 ALA A CA 1
ATOM 747 C C . ALA A 1 106 ? -12.990 -19.218 17.540 1.00 94.69 106 ALA A C 1
ATOM 749 O O . ALA A 1 106 ? -11.779 -19.313 17.771 1.00 94.69 106 ALA A O 1
ATOM 750 N N . PRO A 1 107 ? -13.775 -18.379 18.242 1.00 95.12 107 PRO A N 1
ATOM 751 C CA . PRO A 1 107 ? -13.267 -17.545 19.326 1.00 95.12 107 PRO A CA 1
ATOM 752 C C . PRO A 1 107 ? -12.743 -18.398 20.498 1.00 95.12 107 PRO A C 1
ATOM 754 O O . PRO A 1 107 ? -13.330 -19.435 20.823 1.00 95.12 107 PRO A O 1
ATOM 757 N N . PRO A 1 108 ? -11.655 -17.984 21.175 1.00 94.50 108 PRO A N 1
ATOM 758 C CA . PRO A 1 108 ? -11.054 -18.779 22.241 1.00 94.50 108 PRO A CA 1
ATOM 759 C C . PRO A 1 108 ? -11.952 -18.818 23.484 1.00 94.50 108 PRO A C 1
ATOM 761 O O . PRO A 1 108 ? -12.064 -17.832 24.212 1.00 94.50 108 PRO A O 1
ATOM 764 N N . ALA A 1 109 ? -12.526 -19.985 23.787 1.00 92.19 109 ALA A N 1
ATOM 765 C CA . ALA A 1 109 ? -13.432 -20.171 24.927 1.00 92.19 109 ALA A CA 1
ATOM 766 C C . ALA A 1 109 ? -12.822 -19.770 26.290 1.00 92.19 109 ALA A C 1
ATOM 768 O O . ALA A 1 109 ? -13.539 -19.299 27.168 1.00 92.19 109 ALA A O 1
ATOM 769 N N . GLY A 1 110 ? -11.500 -19.910 26.461 1.00 90.25 110 GLY A N 1
ATOM 770 C CA . GLY A 1 110 ? -10.785 -19.483 27.673 1.00 90.25 110 GLY A CA 1
ATOM 771 C C . GLY A 1 110 ? -10.577 -17.967 27.805 1.00 90.25 110 GLY A C 1
ATOM 772 O O . GLY A 1 110 ? -10.243 -17.496 28.888 1.00 90.25 110 GLY A O 1
ATOM 773 N N . CYS A 1 111 ? -10.780 -17.197 26.730 1.00 91.25 111 CYS A N 1
ATOM 774 C CA . CYS A 1 111 ? -10.616 -15.744 26.703 1.00 91.25 111 CYS A CA 1
ATOM 775 C C . CYS A 1 111 ? -11.723 -15.093 25.845 1.00 91.25 111 CYS A C 1
ATOM 777 O O . CYS A 1 111 ? -11.408 -14.535 24.794 1.00 91.25 111 CYS A O 1
ATOM 779 N N . PRO A 1 112 ? -13.003 -15.097 26.268 1.00 88.94 112 PRO A N 1
ATOM 780 C CA . PRO A 1 112 ? -14.128 -14.572 25.473 1.00 88.94 112 PRO A CA 1
ATOM 781 C C . PRO A 1 112 ? -14.095 -13.045 25.244 1.00 88.94 112 PRO A C 1
ATOM 783 O O . PRO A 1 112 ? -14.926 -12.502 24.517 1.00 88.94 112 PRO A O 1
ATOM 786 N N . GLY A 1 113 ? -13.141 -12.345 25.862 1.00 89.00 113 GLY A N 1
ATOM 787 C CA . GLY A 1 113 ? -12.978 -10.898 25.794 1.00 89.00 113 GLY A CA 1
ATOM 788 C C . GLY A 1 113 ? -13.635 -10.162 26.973 1.00 89.00 113 GLY A C 1
ATOM 789 O O . GLY A 1 113 ? -14.216 -10.770 27.864 1.00 89.00 113 GLY A O 1
ATOM 790 N N . ALA A 1 114 ? -13.550 -8.834 27.041 1.00 92.69 114 ALA A N 1
ATOM 791 C CA . ALA A 1 114 ? -12.874 -7.958 26.084 1.00 92.69 114 ALA A CA 1
ATOM 792 C C . ALA A 1 114 ? -11.338 -8.114 26.103 1.00 92.69 114 ALA A C 1
ATOM 794 O O . ALA A 1 114 ? -10.740 -8.460 27.123 1.00 92.69 114 ALA A O 1
ATOM 795 N N . TRP A 1 115 ? -10.707 -7.863 24.956 1.00 94.25 115 TRP A N 1
ATOM 796 C CA . TRP A 1 115 ? -9.262 -8.001 24.770 1.00 94.25 115 TRP A CA 1
ATOM 797 C C . TRP A 1 115 ? -8.564 -6.643 24.825 1.00 94.25 115 TRP A C 1
ATOM 799 O O . TRP A 1 115 ? -9.096 -5.638 24.349 1.00 94.25 115 TRP A O 1
ATOM 809 N N . ALA A 1 116 ? -7.360 -6.628 25.392 1.00 94.06 116 ALA A N 1
ATOM 810 C CA . ALA A 1 116 ? -6.438 -5.506 25.281 1.00 94.06 116 ALA A CA 1
ATOM 811 C C . ALA A 1 116 ? -5.787 -5.477 23.894 1.00 94.06 116 ALA A C 1
ATOM 813 O O . ALA A 1 116 ? -5.668 -4.420 23.290 1.00 94.06 116 ALA A O 1
ATOM 814 N N . LYS A 1 117 ? -5.378 -6.641 23.380 1.00 94.25 117 LYS A N 1
ATOM 815 C CA . LYS A 1 117 ? -4.726 -6.766 22.074 1.00 94.25 117 LYS A CA 1
ATOM 816 C C . LYS A 1 117 ? -5.075 -8.102 21.429 1.00 94.25 117 LYS A C 1
ATOM 818 O O . LYS A 1 117 ? -5.207 -9.103 22.135 1.00 94.25 117 LYS A O 1
ATOM 823 N N . VAL A 1 118 ? -5.172 -8.135 20.107 1.00 95.38 118 VAL A N 1
ATOM 824 C CA . VAL A 1 118 ? -5.195 -9.367 19.315 1.00 95.38 118 VAL A CA 1
ATOM 825 C C . VAL A 1 118 ? -4.119 -9.266 18.241 1.00 95.38 118 VAL A C 1
ATOM 827 O O . VAL A 1 118 ? -4.176 -8.389 17.381 1.00 95.38 118 VAL A O 1
ATOM 830 N N . LYS A 1 119 ? -3.123 -10.153 18.309 1.00 95.12 119 LYS A N 1
ATOM 831 C CA . LYS A 1 119 ? -2.078 -10.277 17.286 1.00 95.12 119 LYS A CA 1
ATOM 832 C C . LYS A 1 119 ? -2.443 -11.408 16.330 1.00 95.12 119 LYS A C 1
ATOM 834 O O . LYS A 1 119 ? -2.721 -12.508 16.796 1.00 95.12 119 LYS A O 1
ATOM 839 N N . LEU A 1 120 ? -2.386 -11.161 15.028 1.00 96.12 120 LEU A N 1
ATOM 840 C CA . LEU A 1 120 ? -2.233 -12.212 14.025 1.00 96.12 120 LEU A CA 1
ATOM 841 C C . LEU A 1 120 ? -0.734 -12.434 13.800 1.00 96.12 120 LEU A C 1
ATOM 843 O O . LEU A 1 120 ? 0.016 -11.470 13.659 1.00 96.12 120 LEU A O 1
ATOM 847 N N . ILE A 1 121 ? -0.317 -13.694 13.796 1.00 94.50 121 ILE A N 1
ATOM 848 C CA . ILE A 1 121 ? 1.032 -14.157 13.468 1.00 94.50 121 ILE A CA 1
ATOM 849 C C . ILE A 1 121 ? 0.918 -15.023 12.215 1.00 94.50 121 ILE A C 1
ATOM 851 O O . ILE A 1 121 ? 0.034 -15.879 12.150 1.00 94.50 121 ILE A O 1
ATOM 855 N N . ILE A 1 122 ? 1.805 -14.802 11.250 1.00 91.31 122 ILE A N 1
ATOM 856 C CA . ILE A 1 122 ? 1.963 -15.604 10.036 1.00 91.31 122 ILE A CA 1
ATOM 857 C C . ILE A 1 122 ? 3.408 -16.080 9.984 1.00 91.31 122 ILE A C 1
ATOM 859 O O . ILE A 1 122 ? 4.323 -15.265 10.080 1.00 91.31 122 ILE A O 1
ATOM 863 N N . GLU A 1 123 ? 3.603 -17.375 9.793 1.00 88.94 123 GLU A N 1
ATOM 864 C CA . GLU A 1 123 ? 4.900 -17.985 9.526 1.00 88.94 123 GLU A CA 1
ATOM 865 C C . GLU A 1 123 ? 4.829 -18.708 8.182 1.00 88.94 123 GLU A C 1
ATOM 867 O O . GLU A 1 123 ? 3.867 -19.437 7.925 1.00 88.94 123 GLU A O 1
ATOM 872 N N . LEU A 1 124 ? 5.814 -18.471 7.316 1.00 82.31 124 LEU A N 1
ATOM 873 C CA . LEU A 1 124 ? 5.951 -19.106 6.005 1.00 82.31 124 LEU A CA 1
ATOM 874 C C . LEU A 1 124 ? 7.330 -19.753 5.940 1.00 82.31 124 LEU A C 1
ATOM 876 O O . LEU A 1 124 ? 8.336 -19.062 6.094 1.00 82.31 124 LEU A O 1
ATOM 880 N N . GLU A 1 125 ? 7.382 -21.055 5.699 1.00 76.81 125 GLU A N 1
ATOM 881 C CA . GLU A 1 125 ? 8.646 -21.750 5.505 1.00 76.81 125 GLU A CA 1
ATOM 882 C C . GLU A 1 125 ? 9.349 -21.287 4.227 1.00 76.81 125 GLU A C 1
ATOM 884 O O . GLU A 1 125 ? 8.730 -20.966 3.203 1.00 76.81 125 GLU A O 1
ATOM 889 N N . GLY A 1 126 ? 10.669 -21.294 4.323 1.00 64.75 126 GLY A N 1
ATOM 890 C CA . GLY A 1 126 ? 11.591 -21.380 3.212 1.00 64.75 126 GLY A CA 1
ATOM 891 C C . GLY A 1 126 ? 12.519 -22.590 3.405 1.00 64.75 126 GLY A C 1
ATOM 892 O O . GLY A 1 126 ? 12.426 -23.300 4.408 1.00 64.75 126 GLY A O 1
ATOM 893 N N . PRO A 1 127 ? 13.421 -22.842 2.455 1.00 57.25 127 PRO A N 1
ATOM 894 C CA . PRO A 1 127 ? 13.644 -22.023 1.275 1.00 57.25 127 PRO A CA 1
ATOM 895 C C . PRO A 1 127 ? 12.573 -22.194 0.192 1.00 57.25 127 PRO A C 1
ATOM 897 O O . PRO A 1 127 ? 11.709 -23.070 0.260 1.00 57.25 127 PRO A O 1
ATOM 900 N N . ARG A 1 128 ? 12.624 -21.338 -0.831 1.00 62.16 128 ARG A N 1
ATOM 901 C CA . ARG A 1 128 ? 11.885 -21.540 -2.084 1.00 62.16 128 ARG A CA 1
ATOM 902 C C . ARG A 1 128 ? 12.882 -21.715 -3.209 1.00 62.16 128 ARG A C 1
ATOM 904 O O . ARG A 1 128 ? 13.633 -20.782 -3.475 1.00 62.16 128 ARG A O 1
ATOM 911 N N . GLN A 1 129 ? 12.820 -22.864 -3.885 1.00 54.41 129 GLN A N 1
ATOM 912 C CA . GLN A 1 129 ? 13.697 -23.158 -5.015 1.00 54.41 129 GLN A CA 1
ATOM 913 C C . GLN A 1 129 ? 13.668 -22.018 -6.047 1.00 54.41 129 GLN A C 1
ATOM 915 O O . GLN A 1 129 ? 12.602 -21.486 -6.384 1.00 54.41 129 GLN A O 1
ATOM 920 N N . ASN A 1 130 ? 14.853 -21.656 -6.547 1.00 49.22 130 ASN A N 1
ATOM 921 C CA . ASN A 1 130 ? 15.081 -20.549 -7.477 1.00 49.22 130 ASN A CA 1
ATOM 922 C C . ASN A 1 130 ? 14.369 -20.756 -8.824 1.00 49.22 130 ASN A C 1
ATOM 924 O O . ASN A 1 130 ? 14.946 -21.219 -9.809 1.00 49.22 130 ASN A O 1
ATOM 928 N N . GLY A 1 131 ? 13.104 -20.351 -8.893 1.00 49.25 131 GLY A N 1
ATOM 929 C CA . GLY A 1 131 ? 12.256 -20.544 -10.062 1.00 49.25 131 GLY A CA 1
ATOM 930 C C . GLY A 1 131 ? 10.794 -20.824 -9.737 1.00 49.25 131 GLY A C 1
ATOM 931 O O . GLY A 1 131 ? 9.972 -20.626 -10.632 1.00 49.25 131 GLY A O 1
ATOM 932 N N . ASN A 1 132 ? 10.468 -21.207 -8.501 1.00 52.78 132 ASN A N 1
ATOM 933 C CA . ASN A 1 132 ? 9.086 -21.411 -8.071 1.00 52.78 132 ASN A CA 1
ATOM 934 C C . ASN A 1 132 ? 8.278 -20.106 -8.192 1.00 52.78 132 ASN A C 1
ATOM 936 O O . ASN A 1 132 ? 8.826 -19.019 -7.981 1.00 52.78 132 ASN A O 1
ATOM 940 N N . PRO A 1 133 ? 6.967 -20.168 -8.488 1.00 51.66 133 PRO A N 1
ATOM 941 C CA . PRO A 1 133 ? 6.123 -18.981 -8.516 1.00 51.66 133 PRO A CA 1
ATOM 942 C C . PRO A 1 133 ? 6.162 -18.208 -7.190 1.00 51.66 133 PRO A C 1
ATOM 944 O O . PRO A 1 133 ? 5.951 -18.758 -6.100 1.00 51.66 133 PRO A O 1
ATOM 947 N N . VAL A 1 134 ? 6.368 -16.892 -7.295 1.00 57.44 134 VAL A N 1
ATOM 948 C CA . VAL A 1 134 ? 5.869 -15.968 -6.275 1.00 57.44 134 VAL A CA 1
ATOM 949 C C . VAL A 1 134 ? 4.350 -15.967 -6.404 1.00 57.44 134 VAL A C 1
ATOM 951 O O . VAL A 1 134 ? 3.815 -15.913 -7.511 1.00 57.44 134 VAL A O 1
ATOM 954 N N . SER A 1 135 ? 3.660 -16.018 -5.272 1.00 64.81 135 SER A N 1
ATOM 955 C CA . SER A 1 135 ? 2.211 -15.862 -5.217 1.00 64.81 135 SER A CA 1
ATOM 956 C C . SER A 1 135 ? 1.899 -14.730 -4.257 1.00 64.81 135 SER A C 1
ATOM 958 O O . SER A 1 135 ? 2.429 -14.698 -3.145 1.00 64.81 135 SER A O 1
ATOM 960 N N . ALA A 1 136 ? 1.007 -13.828 -4.653 1.00 78.25 136 ALA A N 1
ATOM 961 C CA . ALA A 1 136 ? 0.415 -12.877 -3.726 1.00 78.25 136 ALA A CA 1
ATOM 962 C C . ALA A 1 136 ? -0.507 -13.657 -2.777 1.00 78.25 136 ALA A C 1
ATOM 964 O O . ALA A 1 136 ? -1.570 -14.132 -3.182 1.00 78.25 136 ALA A O 1
ATOM 965 N N . LEU A 1 137 ? -0.082 -13.853 -1.531 1.00 82.81 137 LEU A N 1
ATOM 966 C CA . LEU A 1 137 ? -0.829 -14.610 -0.533 1.00 82.81 137 LEU A CA 1
ATOM 967 C C . LEU A 1 137 ? -1.770 -13.682 0.233 1.00 82.81 137 LEU A C 1
ATOM 969 O O . LEU A 1 137 ? -1.428 -12.540 0.544 1.00 82.81 137 LEU A O 1
ATOM 973 N N . SER A 1 138 ? -2.940 -14.193 0.606 1.00 87.25 138 SER A N 1
ATOM 974 C CA . SER A 1 138 ? -3.839 -13.514 1.539 1.00 87.25 138 SER A CA 1
ATOM 975 C C . SER A 1 138 ? -4.530 -14.501 2.468 1.00 87.25 138 SER A C 1
ATOM 977 O O . SER A 1 138 ? -5.148 -15.459 2.000 1.00 87.25 138 SER A O 1
ATOM 979 N N . LEU A 1 139 ? -4.467 -14.228 3.771 1.00 90.31 139 LEU A N 1
ATOM 980 C CA . LEU A 1 139 ? -5.225 -14.935 4.797 1.00 90.31 139 LEU A CA 1
ATOM 981 C C . LEU A 1 139 ? -6.501 -14.145 5.094 1.00 90.31 139 LEU A C 1
ATOM 983 O O . LEU A 1 139 ? -6.435 -12.997 5.541 1.00 90.31 139 LEU A O 1
ATOM 987 N N . GLN A 1 140 ? -7.653 -14.760 4.859 1.00 89.06 140 GLN A N 1
ATOM 988 C CA . GLN A 1 140 ? -8.961 -14.117 4.932 1.00 89.06 140 GLN A CA 1
ATOM 989 C C . GLN A 1 140 ? -9.874 -14.884 5.894 1.00 89.06 140 GLN A C 1
ATOM 991 O O . GLN A 1 140 ? -9.847 -16.115 5.934 1.00 89.06 140 GLN A O 1
ATOM 996 N N . LEU A 1 141 ? -10.712 -14.161 6.639 1.00 87.69 141 LEU A N 1
ATOM 997 C CA . LEU A 1 141 ? -11.944 -14.740 7.180 1.00 87.69 141 LEU A CA 1
ATOM 998 C C . LEU A 1 141 ? -13.062 -14.486 6.171 1.00 87.69 141 LEU A C 1
ATOM 1000 O O . LEU A 1 141 ? -13.106 -13.416 5.553 1.00 87.69 141 LEU A O 1
ATOM 1004 N N . THR A 1 142 ? -13.920 -15.484 5.988 1.00 78.88 142 THR A N 1
ATOM 1005 C CA . THR A 1 142 ? -15.044 -15.435 5.058 1.00 78.88 142 THR A CA 1
ATOM 1006 C C . THR A 1 142 ? -16.347 -15.417 5.847 1.00 78.88 142 THR A C 1
ATOM 1008 O O . THR A 1 142 ? -16.545 -16.207 6.770 1.00 78.88 142 THR A O 1
ATOM 1011 N N . GLU A 1 143 ? -17.250 -14.513 5.485 1.00 71.69 143 GLU A N 1
ATOM 1012 C CA . GLU A 1 143 ? -18.625 -14.545 5.969 1.00 71.69 143 GLU A CA 1
ATOM 1013 C C . GLU A 1 143 ? -19.482 -15.304 4.948 1.00 71.69 143 GLU A C 1
ATOM 1015 O O . GLU A 1 143 ? -19.335 -15.147 3.731 1.00 71.69 143 GLU A O 1
ATOM 1020 N N . THR A 1 144 ? -20.384 -16.157 5.434 1.00 55.47 144 THR A N 1
ATOM 1021 C CA . THR A 1 144 ? -21.452 -16.718 4.599 1.00 55.47 144 THR A CA 1
ATOM 1022 C C . THR A 1 144 ? -22.418 -15.593 4.245 1.00 55.47 144 THR A C 1
ATOM 1024 O O . THR A 1 144 ? -23.187 -15.160 5.107 1.00 55.47 144 THR A O 1
ATOM 1027 N N . GLY A 1 145 ? -22.373 -15.124 2.998 1.00 47.03 145 GLY A N 1
ATOM 1028 C CA . GLY A 1 145 ? -23.362 -14.192 2.471 1.00 47.03 145 GLY A CA 1
ATOM 1029 C C . GLY A 1 145 ? -24.732 -14.842 2.259 1.00 47.03 145 GLY A C 1
ATOM 1030 O O . GLY A 1 145 ? -24.947 -16.028 2.529 1.00 47.03 145 GLY A O 1
ATOM 1031 N N . ASP A 1 146 ? -25.662 -14.047 1.734 1.00 44.28 146 ASP A N 1
ATOM 1032 C CA . ASP A 1 146 ? -26.883 -14.557 1.111 1.00 44.28 146 ASP A CA 1
ATOM 1033 C C . ASP A 1 146 ? -26.481 -15.589 0.027 1.00 44.28 146 ASP A C 1
ATOM 1035 O O . ASP A 1 146 ? -25.503 -15.354 -0.688 1.00 44.28 146 ASP A O 1
ATOM 1039 N N . PRO A 1 147 ? -27.183 -16.728 -0.148 1.00 38.41 147 PRO A N 1
ATOM 1040 C CA . PRO A 1 147 ? -26.929 -17.641 -1.269 1.00 38.41 147 PRO A CA 1
ATOM 1041 C C . PRO A 1 147 ? -26.939 -16.969 -2.659 1.00 38.41 147 PRO A C 1
ATOM 1043 O O . PRO A 1 147 ? -26.367 -17.524 -3.593 1.00 38.41 147 PRO A O 1
ATOM 1046 N N . ASN A 1 148 ? -27.536 -15.781 -2.803 1.00 40.88 148 ASN A N 1
ATOM 1047 C CA . ASN A 1 148 ? -27.482 -14.953 -4.011 1.00 40.88 148 ASN A CA 1
ATOM 1048 C C . ASN A 1 148 ? -26.239 -14.037 -4.101 1.00 40.88 148 ASN A C 1
ATOM 1050 O O . ASN A 1 148 ? -25.966 -13.508 -5.176 1.00 40.88 148 ASN A O 1
ATOM 1054 N N . SER A 1 149 ? -25.505 -13.814 -3.002 1.00 46.31 149 SER A N 1
ATOM 1055 C CA . SER A 1 149 ? -24.399 -12.843 -2.908 1.00 46.31 149 SER A CA 1
ATOM 1056 C C . SER A 1 149 ? -22.999 -13.452 -2.756 1.00 46.31 149 SER A C 1
ATOM 1058 O O . SER A 1 149 ? -22.035 -12.710 -2.584 1.00 46.31 149 SER A O 1
ATOM 1060 N N . GLY A 1 150 ? -22.871 -14.780 -2.764 1.00 53.19 150 GLY A N 1
ATOM 1061 C CA . GLY A 1 150 ? -21.583 -15.463 -2.610 1.00 53.19 150 GLY A CA 1
ATOM 1062 C C . GLY A 1 150 ? -20.914 -15.261 -1.241 1.00 53.19 150 GLY A C 1
ATOM 1063 O O . GLY A 1 150 ? -21.532 -14.829 -0.268 1.00 53.19 150 GLY A O 1
ATOM 1064 N N . TRP A 1 151 ? -19.629 -15.613 -1.162 1.00 59.19 151 TRP A N 1
ATOM 1065 C CA . TRP A 1 151 ? -18.804 -15.416 0.032 1.00 59.19 151 TRP A CA 1
ATOM 1066 C C . TRP A 1 151 ? -18.230 -13.996 0.050 1.00 59.19 151 TRP A C 1
ATOM 1068 O O . TRP A 1 151 ? -17.514 -13.611 -0.875 1.00 59.19 151 TRP A O 1
ATOM 1078 N N . THR A 1 152 ? -18.474 -13.237 1.118 1.00 68.44 152 THR A N 1
ATOM 1079 C CA . THR A 1 152 ? -17.762 -11.974 1.362 1.00 68.44 152 THR A CA 1
ATOM 1080 C C . THR A 1 152 ? -16.522 -12.246 2.207 1.00 68.44 152 THR A C 1
ATOM 1082 O O . THR A 1 152 ? -16.549 -13.052 3.139 1.00 68.44 152 THR A O 1
ATOM 1085 N N . SER A 1 153 ? -15.396 -11.614 1.878 1.00 77.12 153 SER A N 1
ATOM 1086 C CA . SER A 1 153 ? -14.121 -11.921 2.534 1.00 77.12 153 SER A CA 1
ATOM 1087 C C . SER A 1 153 ? -13.189 -10.719 2.615 1.00 77.12 153 SER A C 1
ATOM 1089 O O . SER A 1 153 ? -13.213 -9.819 1.778 1.00 77.12 153 SER A O 1
ATOM 1091 N N . GLY A 1 154 ? -12.383 -10.669 3.671 1.00 82.00 154 GLY A N 1
ATOM 1092 C CA . GLY A 1 154 ? -11.461 -9.562 3.906 1.00 82.00 154 GLY A CA 1
ATOM 1093 C C . GLY A 1 154 ? -10.133 -10.082 4.423 1.00 82.00 154 GLY A C 1
ATOM 1094 O O . GLY A 1 154 ? -10.089 -10.824 5.408 1.00 82.00 154 GLY A O 1
ATOM 1095 N N . ALA A 1 155 ? -9.038 -9.688 3.775 1.00 87.56 155 ALA A N 1
ATOM 1096 C CA . ALA A 1 155 ? -7.699 -10.084 4.184 1.00 87.56 155 ALA A CA 1
ATOM 1097 C C . ALA A 1 155 ? -7.377 -9.547 5.590 1.00 87.56 155 ALA A C 1
ATOM 1099 O O . ALA A 1 155 ? -7.369 -8.339 5.821 1.00 87.56 155 ALA A O 1
ATOM 1100 N N . LEU A 1 156 ? -7.105 -10.442 6.543 1.00 91.50 156 LEU A N 1
ATOM 1101 C CA . LEU A 1 156 ? -6.477 -10.080 7.821 1.00 91.50 156 LEU A CA 1
ATOM 1102 C C . LEU A 1 156 ? -4.964 -9.877 7.648 1.00 91.50 156 LEU A C 1
ATOM 1104 O O . LEU A 1 156 ? -4.343 -9.112 8.384 1.00 91.50 156 LEU A O 1
ATOM 1108 N N . TRP A 1 157 ? -4.381 -10.556 6.660 1.00 92.94 157 TRP A N 1
ATOM 1109 C CA . TRP A 1 157 ? -3.004 -10.388 6.215 1.00 92.94 157 TRP A CA 1
ATOM 1110 C C . TRP A 1 157 ? -2.910 -10.638 4.708 1.00 92.94 157 TRP A C 1
ATOM 1112 O O . TRP A 1 157 ? -3.626 -11.485 4.171 1.00 92.94 157 TRP A O 1
ATOM 1122 N N . ALA A 1 158 ? -2.000 -9.922 4.050 1.00 89.25 158 ALA A N 1
ATOM 1123 C CA . ALA A 1 158 ? -1.523 -10.234 2.712 1.00 89.25 158 ALA A CA 1
ATOM 1124 C C . ALA A 1 158 ? -0.031 -9.886 2.590 1.00 89.25 158 ALA A C 1
ATOM 1126 O O . ALA A 1 158 ? 0.472 -9.005 3.300 1.00 89.25 158 ALA A O 1
ATOM 1127 N N . GLY A 1 159 ? 0.656 -10.577 1.689 1.00 86.25 159 GLY A N 1
ATOM 1128 C CA . GLY A 1 159 ? 2.088 -10.438 1.443 1.00 86.25 159 GLY A CA 1
ATOM 1129 C C . GLY A 1 159 ? 2.561 -11.420 0.376 1.00 86.25 159 GLY A C 1
ATOM 1130 O O . GLY A 1 159 ? 1.800 -12.285 -0.058 1.00 86.25 159 GLY A O 1
ATOM 1131 N N . ALA A 1 160 ? 3.824 -11.312 -0.024 1.00 74.94 160 ALA A N 1
ATOM 1132 C CA . ALA A 1 160 ? 4.459 -12.268 -0.922 1.00 74.94 160 ALA A CA 1
ATOM 1133 C C . ALA A 1 160 ? 5.593 -13.008 -0.188 1.00 74.94 160 ALA A C 1
ATOM 1135 O O . ALA A 1 160 ? 6.329 -12.383 0.576 1.00 74.94 160 ALA A O 1
ATOM 1136 N N . PRO A 1 161 ? 5.761 -14.324 -0.397 1.00 65.81 161 PRO A N 1
ATOM 1137 C CA . PRO A 1 161 ? 6.951 -15.041 0.046 1.00 65.81 161 PRO A CA 1
ATOM 1138 C C . PRO A 1 161 ? 8.170 -14.589 -0.776 1.00 65.81 161 PRO A C 1
ATOM 1140 O O . PRO A 1 161 ? 8.022 -14.000 -1.848 1.00 65.81 161 PRO A O 1
ATOM 1143 N N . GLN A 1 162 ? 9.376 -14.860 -0.285 1.00 68.06 162 GLN A N 1
ATOM 1144 C CA . GLN A 1 162 ? 10.631 -14.434 -0.919 1.00 68.06 162 GLN A CA 1
ATOM 1145 C C . GLN A 1 162 ? 11.467 -15.638 -1.360 1.00 68.06 162 GLN A C 1
ATOM 1147 O O . GLN A 1 162 ? 11.355 -16.714 -0.767 1.00 68.06 162 GLN A O 1
ATOM 1152 N N . MET A 1 163 ? 12.268 -15.459 -2.416 1.00 62.16 163 MET A N 1
ATOM 1153 C CA . MET A 1 163 ? 13.174 -16.485 -2.946 1.00 62.16 163 MET A CA 1
ATOM 1154 C C . MET A 1 163 ? 14.558 -16.337 -2.306 1.00 62.16 163 MET A C 1
ATOM 1156 O O . MET A 1 163 ? 15.296 -15.403 -2.603 1.00 62.16 163 MET A O 1
ATOM 1160 N N . THR A 1 164 ? 14.895 -17.245 -1.399 1.00 63.59 164 THR A N 1
ATOM 1161 C CA . THR A 1 164 ? 16.235 -17.392 -0.814 1.00 63.59 164 THR A CA 1
ATOM 1162 C C . THR A 1 164 ? 16.361 -18.813 -0.290 1.00 63.59 164 THR A C 1
ATOM 1164 O O . THR A 1 164 ? 15.378 -19.378 0.205 1.00 63.59 164 THR A O 1
ATOM 1167 N N . ASP A 1 165 ? 17.567 -19.366 -0.402 1.00 61.81 165 ASP A N 1
ATOM 1168 C CA . ASP A 1 165 ? 17.906 -20.669 0.160 1.00 61.81 165 ASP A CA 1
ATOM 1169 C C . ASP A 1 165 ? 18.320 -20.584 1.653 1.00 61.81 165 ASP A C 1
ATOM 1171 O O . ASP A 1 165 ? 18.440 -21.601 2.336 1.00 61.81 165 ASP A O 1
ATOM 1175 N N . ASP A 1 166 ? 18.459 -19.362 2.186 1.00 63.06 166 ASP A N 1
ATOM 1176 C CA . ASP A 1 166 ? 19.115 -19.057 3.466 1.00 63.06 166 ASP A CA 1
ATOM 1177 C C . ASP A 1 166 ? 18.146 -18.863 4.647 1.00 63.06 166 ASP A C 1
ATOM 1179 O O . ASP A 1 166 ? 18.557 -18.928 5.810 1.00 63.06 166 ASP A O 1
ATOM 1183 N N . VAL A 1 167 ? 16.857 -18.614 4.376 1.00 68.44 167 VAL A N 1
ATOM 1184 C CA . VAL A 1 167 ? 15.837 -18.357 5.411 1.00 68.44 167 VAL A CA 1
ATOM 1185 C C . VAL A 1 167 ? 14.862 -19.529 5.525 1.00 68.44 167 VAL A C 1
ATOM 1187 O O . VAL A 1 167 ? 14.029 -19.716 4.637 1.00 68.44 167 VAL A O 1
ATOM 1190 N N . PRO A 1 168 ? 14.891 -20.296 6.635 1.00 71.88 168 PRO A N 1
ATOM 1191 C CA . PRO A 1 168 ? 14.012 -21.448 6.807 1.00 71.88 168 PRO A CA 1
ATOM 1192 C C . PRO A 1 168 ? 12.580 -21.069 7.211 1.00 71.88 168 PRO A C 1
ATOM 1194 O O . PRO A 1 168 ? 11.656 -21.827 6.941 1.00 71.88 168 PRO A O 1
ATOM 1197 N N . VAL A 1 169 ? 12.359 -19.923 7.870 1.00 80.00 169 VAL A N 1
ATOM 1198 C CA . VAL A 1 169 ? 11.017 -19.451 8.263 1.00 80.00 169 VAL A CA 1
ATOM 1199 C C . VAL A 1 169 ? 10.966 -17.927 8.294 1.00 80.00 169 VAL A C 1
ATOM 1201 O O . VAL A 1 169 ? 11.560 -17.302 9.171 1.00 80.00 169 VAL A O 1
ATOM 1204 N N . TRP A 1 170 ? 10.156 -17.343 7.414 1.00 83.06 170 TRP A N 1
ATOM 1205 C CA . TRP A 1 170 ? 9.721 -15.953 7.506 1.00 83.06 170 TRP A CA 1
ATOM 1206 C C . TRP A 1 170 ? 8.617 -15.812 8.549 1.00 83.06 170 TRP A C 1
ATOM 1208 O O . TRP A 1 170 ? 7.673 -16.599 8.553 1.00 83.06 170 TRP A O 1
ATOM 1218 N N . HIS A 1 171 ? 8.672 -14.775 9.384 1.00 87.94 171 HIS A N 1
ATOM 1219 C CA . HIS A 1 171 ? 7.634 -14.507 10.385 1.00 87.94 171 HIS A CA 1
ATOM 1220 C C . HIS A 1 171 ? 7.133 -13.063 10.306 1.00 87.94 171 HIS A C 1
ATOM 1222 O O . HIS A 1 171 ? 7.914 -12.114 10.356 1.00 87.94 171 HIS A O 1
ATOM 1228 N N . MET A 1 172 ? 5.816 -12.881 10.263 1.00 90.50 172 MET A N 1
ATOM 1229 C CA . MET A 1 172 ? 5.150 -11.585 10.170 1.00 90.50 172 MET A CA 1
ATOM 1230 C C . MET A 1 172 ? 4.064 -11.473 11.234 1.00 90.50 172 MET A C 1
ATOM 1232 O O . MET A 1 172 ? 3.399 -12.450 11.572 1.00 90.50 172 MET A O 1
ATOM 1236 N N . GLU A 1 173 ? 3.834 -10.260 11.730 1.00 92.06 173 GLU A N 1
ATOM 1237 C CA . GLU A 1 173 ? 2.777 -9.992 12.704 1.00 92.06 173 GLU A CA 1
ATOM 1238 C C . GLU A 1 173 ? 1.863 -8.845 12.255 1.00 92.06 173 GLU A C 1
ATOM 1240 O O . GLU A 1 173 ? 2.260 -7.989 11.457 1.00 92.06 173 GLU A O 1
ATOM 1245 N N . ARG A 1 174 ? 0.627 -8.841 12.773 1.00 93.38 174 ARG A N 1
ATOM 1246 C CA . ARG A 1 174 ? -0.392 -7.798 12.576 1.00 93.38 174 ARG A CA 1
ATOM 1247 C C . ARG A 1 174 ? -1.195 -7.536 13.835 1.00 93.38 174 ARG 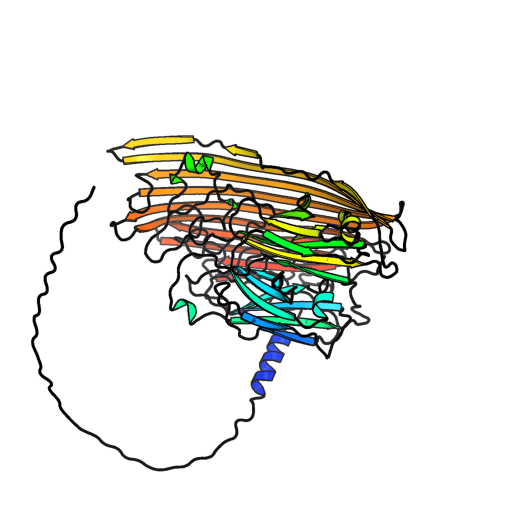A C 1
ATOM 1249 O O . ARG A 1 174 ? -1.601 -8.473 14.519 1.00 93.38 174 ARG A O 1
ATOM 1256 N N . ASP A 1 175 ? -1.468 -6.264 14.112 1.00 93.62 175 ASP A N 1
ATOM 1257 C CA . ASP A 1 175 ? -2.441 -5.886 15.130 1.00 93.62 175 ASP A CA 1
ATOM 1258 C C . ASP A 1 175 ? -3.830 -5.890 14.488 1.00 93.62 175 ASP A C 1
ATOM 1260 O O . ASP A 1 175 ? -4.124 -5.086 13.607 1.00 93.62 175 ASP A O 1
ATOM 1264 N N . VAL A 1 176 ? -4.673 -6.831 14.912 1.00 94.69 176 VAL A N 1
ATOM 1265 C CA . VAL A 1 176 ? -6.058 -6.978 14.440 1.00 94.69 176 VAL A CA 1
ATOM 1266 C C . VAL A 1 176 ? -7.060 -6.668 15.559 1.00 94.69 176 VAL A C 1
ATOM 1268 O O . VAL A 1 176 ? -8.225 -7.059 15.494 1.00 94.69 176 VAL A O 1
ATOM 1271 N N . THR A 1 177 ? -6.629 -5.944 16.601 1.00 94.81 177 THR A N 1
ATOM 1272 C CA . THR A 1 177 ? -7.456 -5.613 17.775 1.00 94.81 177 THR A CA 1
ATOM 1273 C C . THR A 1 177 ? -8.693 -4.804 17.394 1.00 94.81 177 THR A C 1
ATOM 1275 O O . THR A 1 177 ? -9.776 -5.053 17.921 1.00 94.81 177 THR A O 1
ATOM 1278 N N . GLU A 1 178 ? -8.575 -3.861 16.455 1.00 93.88 178 GLU A N 1
ATOM 1279 C CA . GLU A 1 178 ? -9.713 -3.057 15.991 1.00 93.88 178 GLU A CA 1
ATOM 1280 C C . GLU A 1 178 ? -10.803 -3.921 15.330 1.00 93.88 178 GLU A C 1
ATOM 1282 O O . GLU A 1 178 ? -11.988 -3.607 15.471 1.00 93.88 178 GLU A O 1
ATOM 1287 N N . TYR A 1 179 ? -10.421 -5.057 14.731 1.00 94.00 179 TYR A N 1
ATOM 1288 C CA . TYR A 1 179 ? -11.329 -6.008 14.083 1.00 94.00 179 TYR A CA 1
ATOM 1289 C C . TYR A 1 179 ? -11.992 -7.010 15.046 1.00 94.00 179 TYR A C 1
ATOM 1291 O O . TYR A 1 179 ? -12.672 -7.942 14.619 1.00 94.00 179 TYR A O 1
ATOM 1299 N N . ALA A 1 180 ? -11.842 -6.835 16.361 1.00 93.31 180 ALA A N 1
ATOM 1300 C CA . ALA A 1 180 ? -12.327 -7.778 17.369 1.00 93.31 180 ALA A CA 1
ATOM 1301 C C . ALA A 1 180 ? -13.844 -8.069 17.357 1.00 93.31 180 ALA A C 1
ATOM 1303 O O . ALA A 1 180 ? -14.264 -9.002 18.036 1.00 93.31 180 ALA A O 1
ATOM 1304 N N . SER A 1 181 ? -14.687 -7.304 16.655 1.00 92.69 181 SER A N 1
ATOM 1305 C CA . SER A 1 181 ? -16.098 -7.679 16.455 1.00 92.69 181 SER A CA 1
ATOM 1306 C C . SER A 1 181 ? -16.250 -8.884 15.521 1.00 92.69 181 SER A C 1
ATOM 1308 O O . SER A 1 181 ? -17.032 -9.773 15.845 1.00 92.69 181 SER A O 1
ATOM 1310 N N . LEU A 1 182 ? -15.445 -8.970 14.455 1.00 91.62 182 LEU A N 1
ATOM 1311 C CA . LEU A 1 182 ? -15.351 -10.146 13.579 1.00 91.62 182 LEU A CA 1
ATOM 1312 C C . LEU A 1 182 ? -14.845 -11.373 14.359 1.00 91.62 182 LEU A C 1
ATOM 1314 O O . LEU A 1 182 ? -15.348 -12.479 14.201 1.00 91.62 182 LEU A O 1
ATOM 1318 N N . LEU A 1 183 ? -13.899 -11.159 15.279 1.00 93.94 183 LEU A N 1
ATOM 1319 C CA . LEU A 1 183 ? -13.253 -12.217 16.068 1.00 93.94 183 LEU A CA 1
ATOM 1320 C C . LEU A 1 183 ? -14.069 -12.701 17.288 1.00 93.94 183 LEU A C 1
ATOM 1322 O O . LEU A 1 183 ? -13.537 -13.379 18.161 1.00 93.94 183 LEU A O 1
ATOM 1326 N N . ARG A 1 184 ? -15.355 -12.346 17.402 1.00 92.62 184 ARG A N 1
ATOM 1327 C CA . ARG A 1 184 ? -16.254 -12.858 18.465 1.00 92.62 184 ARG A CA 1
ATOM 1328 C C . ARG A 1 184 ? -17.163 -13.990 18.007 1.00 92.62 184 ARG A C 1
ATOM 1330 O O . ARG A 1 184 ? -17.827 -14.601 18.841 1.00 92.62 184 ARG A O 1
ATOM 1337 N N . THR A 1 185 ? -17.197 -14.265 16.712 1.00 90.38 185 THR A N 1
ATOM 1338 C CA . THR A 1 185 ? -18.020 -15.303 16.092 1.00 90.38 185 THR A CA 1
ATOM 1339 C C . THR A 1 185 ? -17.138 -16.317 15.373 1.00 90.38 185 THR A C 1
ATOM 1341 O O . THR A 1 185 ? -15.978 -16.049 15.067 1.00 90.38 185 THR A O 1
ATOM 1344 N N . SER A 1 186 ? -17.670 -17.520 15.158 1.00 92.06 186 SER A N 1
ATOM 1345 C CA . SER A 1 186 ? -16.999 -18.523 14.331 1.00 92.06 186 SER A CA 1
ATOM 1346 C C . SER A 1 186 ? -17.128 -18.129 12.865 1.00 92.06 186 SER A C 1
ATOM 1348 O O . SER A 1 186 ? -18.209 -17.716 12.450 1.00 92.06 186 SER A O 1
ATOM 1350 N N . HIS A 1 187 ? -16.051 -18.284 12.100 1.00 89.38 187 HIS A N 1
ATOM 1351 C CA . HIS A 1 187 ? -16.028 -18.011 10.664 1.00 89.38 187 HIS A CA 1
ATOM 1352 C C . HIS A 1 187 ? -15.255 -19.112 9.936 1.00 89.38 187 HIS A C 1
ATOM 1354 O O . HIS A 1 187 ? -14.214 -19.547 10.439 1.00 89.38 187 HIS A O 1
ATOM 1360 N N . PRO A 1 188 ? -15.697 -19.561 8.753 1.00 89.88 188 PRO A N 1
ATOM 1361 C CA . PRO A 1 188 ? -14.779 -20.172 7.805 1.00 89.88 188 PRO A CA 1
ATOM 1362 C C . PRO A 1 188 ? -13.678 -19.171 7.415 1.00 89.88 188 PRO A C 1
ATOM 1364 O O . PRO A 1 188 ? -13.807 -17.953 7.561 1.00 89.88 188 PRO A O 1
ATOM 1367 N N . GLY A 1 189 ? -12.545 -19.692 6.969 1.00 88.38 189 GLY A N 1
ATOM 1368 C CA . GLY A 1 189 ? -11.428 -18.873 6.529 1.00 88.38 189 GLY A CA 1
ATOM 1369 C C . GLY A 1 189 ? -10.611 -19.578 5.466 1.00 88.38 189 GLY A C 1
ATOM 1370 O O . GLY A 1 189 ? -10.706 -20.793 5.291 1.00 88.38 189 GLY A O 1
ATOM 1371 N N . VAL A 1 190 ? -9.819 -18.797 4.742 1.00 86.88 190 VAL A N 1
ATOM 1372 C CA . VAL A 1 190 ? -9.035 -19.274 3.607 1.00 86.88 190 VAL A CA 1
ATOM 1373 C C . VAL A 1 190 ? -7.674 -18.583 3.563 1.00 86.88 190 VAL A C 1
ATOM 1375 O O . VAL A 1 190 ? -7.571 -17.367 3.724 1.00 86.88 190 VAL A O 1
ATOM 1378 N N . LEU A 1 191 ? -6.617 -19.362 3.350 1.00 86.88 191 LEU A N 1
ATOM 1379 C CA . LEU A 1 191 ? -5.365 -18.873 2.787 1.00 86.88 191 LEU A CA 1
ATOM 1380 C C . LEU A 1 191 ? -5.428 -19.126 1.287 1.00 86.88 191 LEU A C 1
ATOM 1382 O O . LEU A 1 191 ? -5.464 -20.277 0.855 1.00 86.88 191 LEU A O 1
ATOM 1386 N N . SER A 1 192 ? -5.454 -18.053 0.507 1.00 80.44 192 SER A N 1
ATOM 1387 C CA . SER A 1 192 ? -5.476 -18.103 -0.953 1.00 80.44 192 SER A CA 1
ATOM 1388 C C . SER A 1 192 ? -4.180 -17.540 -1.516 1.00 80.44 192 SER A C 1
ATOM 1390 O O . SER A 1 192 ? -3.724 -16.485 -1.065 1.00 80.44 192 SER A O 1
ATOM 1392 N N . GLY A 1 193 ? -3.623 -18.198 -2.530 1.00 75.69 193 GLY A N 1
ATOM 1393 C CA . GLY A 1 193 ? -2.594 -17.615 -3.382 1.00 75.69 193 GLY A CA 1
ATOM 1394 C C . GLY A 1 193 ? -3.243 -16.972 -4.601 1.00 75.69 193 GLY A C 1
ATOM 1395 O O . GLY A 1 193 ? -4.242 -17.473 -5.110 1.00 75.69 193 GLY A O 1
ATOM 1396 N N . ARG A 1 194 ? -2.691 -15.872 -5.099 1.00 71.12 194 ARG A N 1
ATOM 1397 C CA . ARG A 1 194 ? -2.971 -15.380 -6.452 1.00 71.12 194 ARG A CA 1
ATOM 1398 C C . ARG A 1 194 ? -1.714 -15.595 -7.285 1.00 71.12 194 ARG A C 1
ATOM 1400 O O . ARG A 1 194 ? -0.621 -15.277 -6.813 1.00 71.12 194 ARG A O 1
ATOM 1407 N N . TYR A 1 195 ? -1.881 -16.162 -8.480 1.00 66.00 195 TYR A N 1
ATOM 1408 C CA . TYR A 1 195 ? -0.797 -16.308 -9.452 1.00 66.00 195 TYR A CA 1
ATOM 1409 C C . TYR A 1 195 ? -0.106 -14.967 -9.703 1.00 66.00 195 TYR A C 1
ATOM 1411 O O . TYR A 1 195 ? -0.764 -13.929 -9.769 1.00 66.00 195 TYR A O 1
ATOM 1419 N N . ASP A 1 196 ? 1.211 -15.011 -9.869 1.00 57.47 196 ASP A N 1
ATOM 1420 C CA . ASP A 1 196 ? 2.013 -13.821 -10.152 1.00 57.47 196 ASP A CA 1
ATOM 1421 C C . ASP A 1 196 ? 3.215 -14.145 -11.072 1.00 57.47 196 ASP A C 1
ATOM 1423 O O . ASP A 1 196 ? 4.206 -13.419 -11.105 1.00 57.47 196 ASP A O 1
ATOM 1427 N N . ASN A 1 197 ? 3.136 -15.271 -11.799 1.00 54.56 197 ASN A N 1
ATOM 1428 C CA . ASN A 1 197 ? 3.881 -15.576 -13.025 1.00 54.56 197 ASN A CA 1
ATOM 1429 C C . ASN A 1 197 ? 3.117 -16.640 -13.857 1.00 54.56 197 ASN A C 1
ATOM 1431 O O . ASN A 1 197 ? 2.005 -17.033 -13.503 1.00 54.56 197 ASN A O 1
ATOM 1435 N N . VAL A 1 198 ? 3.687 -17.037 -14.998 1.00 45.00 198 VAL A N 1
ATOM 1436 C CA . VAL A 1 198 ? 2.949 -17.577 -16.159 1.00 45.00 198 VAL A CA 1
ATOM 1437 C C . VAL A 1 198 ? 3.162 -19.050 -16.504 1.00 45.00 198 VAL A C 1
ATOM 1439 O O . VAL A 1 198 ? 2.422 -19.557 -17.342 1.00 45.00 198 VAL A O 1
ATOM 1442 N N . ASN A 1 199 ? 4.150 -19.744 -15.928 1.00 51.75 199 ASN A N 1
ATOM 1443 C CA . ASN A 1 199 ? 4.460 -21.101 -16.383 1.00 51.75 199 ASN A CA 1
ATOM 1444 C C . ASN A 1 199 ? 4.860 -22.071 -15.274 1.00 51.75 199 ASN A C 1
ATOM 1446 O O . ASN A 1 199 ? 5.586 -21.711 -14.344 1.00 51.75 199 ASN A O 1
ATOM 1450 N N . PHE A 1 200 ? 4.399 -23.305 -15.451 1.00 52.25 200 PHE A N 1
ATOM 1451 C CA . PHE A 1 200 ? 4.475 -24.415 -14.514 1.00 52.25 200 PHE A CA 1
ATOM 1452 C C . PHE A 1 200 ? 5.649 -25.342 -14.845 1.00 52.25 200 PHE A C 1
ATOM 1454 O O . PHE A 1 200 ? 5.939 -25.582 -16.020 1.00 52.25 200 PHE A O 1
ATOM 1461 N N . ASP A 1 201 ? 6.246 -25.937 -13.818 1.00 52.78 201 ASP A N 1
ATOM 1462 C CA . ASP A 1 201 ? 6.578 -27.360 -13.868 1.00 52.78 201 ASP A CA 1
ATOM 1463 C C . ASP A 1 201 ? 5.517 -28.134 -13.060 1.00 52.78 201 ASP A C 1
ATOM 1465 O O . ASP A 1 201 ? 4.884 -27.575 -12.158 1.00 52.78 201 ASP A O 1
ATOM 1469 N N . PHE A 1 202 ? 5.258 -29.395 -13.403 1.00 46.91 202 PHE A N 1
ATOM 1470 C CA . PHE A 1 202 ? 4.314 -30.235 -12.656 1.00 46.91 202 PHE A CA 1
ATOM 1471 C C . PHE A 1 202 ? 4.930 -30.759 -11.350 1.00 46.91 202 PHE A C 1
ATOM 1473 O O . PHE A 1 202 ? 4.195 -31.019 -10.394 1.00 46.91 202 PHE A O 1
ATOM 1480 N N . ASP A 1 203 ? 6.260 -30.852 -11.288 1.00 50.66 203 ASP A N 1
ATOM 1481 C CA . ASP A 1 203 ? 6.982 -31.314 -10.100 1.00 50.66 203 ASP A CA 1
ATOM 1482 C C . ASP A 1 203 ? 7.137 -30.204 -9.029 1.00 50.66 203 ASP A C 1
ATOM 1484 O O . ASP A 1 203 ? 7.136 -30.513 -7.833 1.00 50.66 203 ASP A O 1
ATOM 1488 N N . ASP A 1 204 ? 7.092 -28.914 -9.414 1.00 51.72 204 ASP A N 1
ATOM 1489 C CA . ASP A 1 204 ? 7.087 -27.738 -8.506 1.00 51.72 204 ASP A CA 1
ATOM 1490 C C . ASP A 1 204 ? 5.943 -27.775 -7.458 1.00 51.72 204 ASP A C 1
ATOM 1492 O O . ASP A 1 204 ? 5.982 -27.081 -6.437 1.00 51.72 204 ASP A O 1
ATOM 1496 N N . PHE A 1 205 ? 4.893 -28.570 -7.698 1.00 50.69 205 PHE A N 1
ATOM 1497 C CA . PHE A 1 205 ? 3.726 -28.704 -6.817 1.00 50.69 205 PHE A CA 1
ATOM 1498 C C . PHE A 1 205 ? 3.931 -29.642 -5.621 1.00 50.69 205 PHE A C 1
ATOM 1500 O O . PHE A 1 205 ? 3.165 -29.564 -4.655 1.00 50.69 205 PHE A O 1
ATOM 1507 N N . LEU A 1 206 ? 4.898 -30.561 -5.680 1.00 45.66 206 LEU A N 1
ATOM 1508 C CA . LEU A 1 206 ? 5.009 -31.654 -4.705 1.00 45.66 206 LEU A CA 1
ATOM 1509 C C . LEU A 1 206 ? 5.832 -31.274 -3.462 1.00 45.66 206 LEU A C 1
ATOM 1511 O O . LEU A 1 206 ? 5.633 -31.860 -2.396 1.00 45.66 206 LEU A O 1
ATOM 1515 N N . GLU A 1 207 ? 6.675 -30.243 -3.563 1.00 52.31 207 GLU A N 1
ATOM 1516 C CA . GLU A 1 207 ? 7.520 -29.715 -2.478 1.00 52.31 207 GLU A CA 1
ATOM 1517 C C . GLU A 1 207 ? 7.077 -28.318 -1.998 1.00 52.31 207 GLU A C 1
ATOM 1519 O O . GLU A 1 207 ? 7.890 -27.456 -1.665 1.00 52.31 207 GLU A O 1
ATOM 1524 N N . THR A 1 208 ? 5.770 -28.043 -1.961 1.00 61.94 208 THR A N 1
ATOM 1525 C CA . THR A 1 208 ? 5.288 -26.726 -1.513 1.00 61.94 208 THR A CA 1
ATOM 1526 C C . THR A 1 208 ? 5.684 -26.420 -0.058 1.00 61.94 208 THR A C 1
ATOM 1528 O O . THR A 1 208 ? 5.336 -27.212 0.831 1.00 61.94 208 THR A O 1
ATOM 1531 N N . PRO A 1 209 ? 6.289 -25.247 0.216 1.00 70.62 209 PRO A N 1
ATOM 1532 C CA . PRO A 1 209 ? 6.596 -24.801 1.574 1.00 70.62 209 PRO A CA 1
ATOM 1533 C C . PRO A 1 209 ? 5.326 -24.590 2.407 1.00 70.62 209 PRO A C 1
ATOM 1535 O O . PRO A 1 209 ? 4.221 -24.431 1.870 1.00 70.62 209 PRO A O 1
ATOM 1538 N N . ARG A 1 210 ? 5.481 -24.580 3.732 1.00 81.75 210 ARG A N 1
ATOM 1539 C CA . ARG A 1 210 ? 4.367 -24.601 4.687 1.00 81.75 210 ARG A CA 1
ATOM 1540 C C . ARG A 1 210 ? 4.054 -23.237 5.283 1.00 81.75 210 ARG A C 1
ATOM 1542 O O . ARG A 1 210 ? 4.915 -22.377 5.423 1.00 81.75 210 ARG A O 1
ATOM 1549 N N . ALA A 1 211 ? 2.797 -23.056 5.665 1.00 86.31 211 ALA A N 1
ATOM 1550 C CA . ALA A 1 211 ? 2.284 -21.908 6.388 1.00 86.31 211 ALA A CA 1
ATOM 1551 C C . ALA A 1 211 ? 1.721 -22.325 7.749 1.00 86.31 211 ALA A C 1
ATOM 1553 O O . ALA A 1 211 ? 0.965 -23.294 7.871 1.00 86.31 211 ALA A O 1
ATOM 1554 N N . THR A 1 212 ? 2.021 -21.519 8.761 1.00 90.69 212 THR A N 1
ATOM 1555 C CA . THR A 1 212 ? 1.370 -21.548 10.073 1.00 90.69 212 THR A CA 1
ATOM 1556 C C . THR A 1 212 ? 0.792 -20.164 10.349 1.00 90.69 212 THR A C 1
ATOM 1558 O O . THR A 1 212 ? 1.409 -19.146 10.045 1.00 90.69 212 THR A O 1
ATOM 1561 N N . ALA A 1 213 ? -0.422 -20.102 10.895 1.00 94.81 213 ALA A N 1
ATOM 1562 C CA . ALA A 1 213 ? -1.102 -18.837 11.166 1.00 94.81 213 ALA A CA 1
ATOM 1563 C C . ALA A 1 213 ? -1.836 -18.906 12.503 1.00 94.81 213 ALA A C 1
ATOM 1565 O O . ALA A 1 213 ? -2.624 -19.826 12.732 1.00 94.81 213 ALA A O 1
ATOM 1566 N N . LEU A 1 214 ? -1.597 -17.933 13.384 1.00 96.00 214 LEU A N 1
ATOM 1567 C CA . LEU A 1 214 ? -2.094 -17.922 14.762 1.00 96.00 214 LEU A CA 1
ATOM 1568 C C . LEU A 1 214 ? -2.771 -16.591 15.093 1.00 96.00 214 LEU A C 1
ATOM 1570 O O . LEU A 1 214 ? -2.234 -15.530 14.785 1.00 96.00 214 LEU A O 1
ATOM 1574 N N . LEU A 1 215 ? -3.885 -16.627 15.824 1.00 97.19 215 LEU A N 1
ATOM 1575 C CA . LEU A 1 215 ? -4.416 -15.458 16.529 1.00 97.19 215 LEU A CA 1
ATOM 1576 C C . LEU A 1 215 ? -4.105 -15.564 18.025 1.00 97.19 215 LEU A C 1
ATOM 1578 O O . LEU A 1 215 ? -4.461 -16.545 18.679 1.00 97.19 215 LEU A O 1
ATOM 1582 N N . VAL A 1 216 ? -3.461 -14.536 18.574 1.00 97.00 216 VAL A N 1
ATOM 1583 C CA . VAL A 1 216 ? -3.034 -14.444 19.975 1.00 97.00 216 VAL A CA 1
ATOM 1584 C C . VAL A 1 216 ? -3.821 -13.333 20.669 1.00 97.00 216 VAL A C 1
ATOM 1586 O O . VAL A 1 216 ? -3.602 -12.144 20.427 1.00 97.00 216 VAL A O 1
ATOM 1589 N N . PHE A 1 217 ? -4.745 -13.732 21.540 1.00 96.88 217 PHE A N 1
ATOM 1590 C CA . PHE A 1 217 ? -5.709 -12.878 22.228 1.00 96.88 217 PHE A CA 1
ATOM 1591 C C . PHE A 1 217 ? -5.237 -12.563 23.645 1.00 96.88 217 PHE A C 1
ATOM 1593 O O . PHE A 1 217 ? -5.195 -13.452 24.493 1.00 96.88 217 PHE A O 1
ATOM 1600 N N . TYR A 1 218 ? -4.941 -11.297 23.928 1.00 95.31 218 TYR A N 1
ATOM 1601 C CA . TYR A 1 218 ? -4.563 -10.823 25.259 1.00 95.31 218 TYR A CA 1
ATOM 1602 C C . TYR A 1 218 ? -5.800 -10.293 25.996 1.00 95.31 218 TYR A C 1
ATOM 1604 O O . TYR A 1 218 ? -6.382 -9.297 25.547 1.00 95.31 218 TYR A O 1
ATOM 1612 N N . PRO A 1 219 ? -6.227 -10.910 27.114 1.00 94.69 219 PRO A N 1
ATOM 1613 C CA . PRO A 1 219 ? -7.320 -10.393 27.934 1.00 94.69 219 PRO A CA 1
ATOM 1614 C C . PRO A 1 219 ? -7.056 -8.968 28.432 1.00 94.69 219 PRO A C 1
ATOM 1616 O O . PRO A 1 219 ? -5.912 -8.556 28.618 1.00 94.69 219 PRO A O 1
ATOM 1619 N N . ALA A 1 220 ? -8.122 -8.209 28.679 1.00 93.94 220 ALA A N 1
ATOM 1620 C CA . ALA A 1 220 ? -8.003 -6.933 29.371 1.00 93.94 220 ALA A CA 1
ATOM 1621 C C . ALA A 1 220 ? -7.522 -7.121 30.822 1.00 93.94 220 ALA A C 1
ATOM 1623 O O . ALA A 1 220 ? -8.008 -7.989 31.547 1.00 93.94 220 ALA A O 1
ATOM 1624 N N . THR A 1 221 ? -6.598 -6.268 31.257 1.00 92.56 221 THR A N 1
ATOM 1625 C CA . THR A 1 221 ? -6.079 -6.201 32.632 1.00 92.56 221 THR A CA 1
ATOM 1626 C C . THR A 1 221 ? -6.133 -4.757 33.143 1.00 92.56 221 THR A C 1
ATOM 1628 O O . THR A 1 221 ? -6.438 -3.836 32.387 1.00 92.56 221 THR A O 1
ATOM 1631 N N . ALA A 1 222 ? -5.815 -4.524 34.420 1.00 91.00 222 ALA A N 1
ATOM 1632 C CA . ALA A 1 222 ? -5.703 -3.161 34.949 1.00 91.00 222 ALA A CA 1
ATOM 1633 C C . ALA A 1 222 ? -4.529 -2.379 34.319 1.00 91.00 222 ALA A C 1
ATOM 1635 O O . ALA A 1 222 ? -4.595 -1.161 34.183 1.00 91.00 222 ALA A O 1
ATOM 1636 N N . GLN A 1 223 ? -3.461 -3.080 33.924 1.00 90.00 223 GLN A N 1
ATOM 1637 C CA . GLN A 1 223 ? -2.258 -2.518 33.306 1.00 90.00 223 GLN A CA 1
ATOM 1638 C C . GLN A 1 223 ? -2.440 -2.280 31.799 1.00 90.00 223 GLN A C 1
ATOM 1640 O O . GLN A 1 223 ? -1.912 -1.315 31.247 1.00 90.00 223 GLN A O 1
ATOM 1645 N N . THR A 1 224 ? -3.193 -3.158 31.135 1.00 92.19 224 THR A N 1
ATOM 1646 C CA . THR A 1 224 ? -3.531 -3.078 29.709 1.00 92.19 224 THR A CA 1
ATOM 1647 C C . THR A 1 224 ? -5.047 -3.238 29.549 1.00 92.19 224 THR A C 1
ATOM 1649 O O . THR A 1 224 ? -5.525 -4.364 29.377 1.00 92.19 224 THR A O 1
ATOM 1652 N N . PRO A 1 225 ? -5.830 -2.151 29.680 1.00 92.75 225 PRO A N 1
ATOM 1653 C CA . PRO A 1 225 ? -7.287 -2.208 29.582 1.00 92.75 225 PRO A CA 1
ATOM 1654 C C . PRO A 1 225 ? -7.761 -2.572 28.169 1.00 92.75 225 PRO A C 1
ATOM 1656 O O . PRO A 1 225 ? -7.015 -2.481 27.194 1.00 92.75 225 PRO A O 1
ATOM 1659 N N . ALA A 1 226 ? -9.031 -2.969 28.059 1.00 91.94 226 ALA A N 1
ATOM 1660 C CA . ALA A 1 226 ? -9.661 -3.253 26.774 1.00 91.94 226 ALA A CA 1
ATOM 1661 C C . ALA A 1 226 ? -9.653 -2.018 25.861 1.00 91.94 226 ALA A C 1
ATOM 1663 O O . ALA A 1 226 ? -10.045 -0.929 26.288 1.00 91.94 226 ALA A O 1
ATOM 1664 N N . GLN A 1 227 ? -9.283 -2.201 24.594 1.00 90.19 227 GLN A N 1
ATOM 1665 C CA . GLN A 1 227 ? -9.412 -1.144 23.594 1.00 90.19 227 GLN A CA 1
ATOM 1666 C C . GLN A 1 227 ? -10.873 -0.953 23.148 1.00 90.19 227 GLN A C 1
ATOM 1668 O O . GLN A 1 227 ? -11.688 -1.881 23.154 1.00 90.19 227 GLN A O 1
ATOM 1673 N N . ARG A 1 228 ? -11.210 0.256 22.690 1.00 89.94 228 ARG A N 1
ATOM 1674 C CA . ARG A 1 228 ? -12.490 0.587 22.052 1.00 89.94 228 ARG A CA 1
ATOM 1675 C C . ARG A 1 228 ? -12.521 0.104 20.595 1.00 89.94 228 ARG A C 1
ATOM 1677 O O . ARG A 1 228 ? -12.352 0.891 19.674 1.00 89.94 228 ARG A O 1
ATOM 1684 N N . VAL A 1 229 ? -12.772 -1.184 20.401 1.00 92.44 229 VAL A N 1
ATOM 1685 C CA . VAL A 1 229 ? -12.834 -1.844 19.080 1.00 92.44 229 VAL A CA 1
ATOM 1686 C C . VAL A 1 229 ? -14.057 -1.434 18.244 1.00 92.44 229 VAL A C 1
ATOM 1688 O O . VAL A 1 229 ? -14.999 -0.832 18.774 1.00 92.44 229 VAL A O 1
ATOM 1691 N N . ALA A 1 230 ? -14.054 -1.767 16.949 1.00 94.25 230 ALA A N 1
ATOM 1692 C CA . ALA A 1 230 ? -15.170 -1.510 16.038 1.00 94.25 230 ALA A CA 1
ATOM 1693 C C . ALA A 1 230 ? -16.456 -2.218 16.485 1.00 94.25 230 ALA A C 1
ATOM 1695 O O . ALA A 1 230 ? -16.429 -3.380 16.896 1.00 94.25 230 ALA A O 1
ATOM 1696 N N . ASP A 1 231 ? -17.595 -1.528 16.387 1.00 95.19 231 ASP A N 1
ATOM 1697 C CA . ASP A 1 231 ? -18.905 -2.095 16.730 1.00 95.19 231 ASP A CA 1
ATOM 1698 C C . ASP A 1 231 ? -19.422 -3.037 15.618 1.00 95.19 231 ASP A C 1
ATOM 1700 O O . ASP A 1 231 ? -20.280 -3.878 15.879 1.00 95.19 231 ASP A O 1
ATOM 1704 N N . LEU A 1 232 ? -18.894 -2.907 14.394 1.00 94.12 232 LEU A N 1
ATOM 1705 C CA . LEU A 1 232 ? -19.008 -3.863 13.288 1.00 94.12 232 LEU A CA 1
ATOM 1706 C C . LEU A 1 232 ? -17.791 -3.728 12.362 1.00 94.12 232 LEU A C 1
ATOM 1708 O O . LEU A 1 232 ? -17.308 -2.619 12.135 1.00 94.12 232 LEU A O 1
ATOM 1712 N N . VAL A 1 233 ? -17.345 -4.847 11.804 1.00 93.81 233 VAL A N 1
ATOM 1713 C CA . VAL A 1 233 ? -16.433 -4.916 10.659 1.00 93.81 233 VAL A CA 1
ATOM 1714 C C . VAL A 1 233 ? -17.211 -5.553 9.518 1.00 93.81 233 VAL A C 1
ATOM 1716 O O . VAL A 1 233 ? -17.913 -6.529 9.765 1.00 93.81 233 VAL A O 1
ATOM 1719 N N . VAL A 1 234 ? -17.115 -5.006 8.309 1.00 91.81 234 VAL A N 1
ATOM 1720 C CA . VAL A 1 234 ? -17.690 -5.620 7.103 1.00 91.81 234 VAL A CA 1
ATOM 1721 C C . VAL A 1 234 ? -16.565 -5.841 6.090 1.00 91.81 234 VAL A C 1
ATOM 1723 O O . VAL A 1 234 ? -15.937 -4.856 5.691 1.00 91.81 234 VAL A O 1
ATOM 1726 N N . PRO A 1 235 ? -16.264 -7.084 5.686 1.00 89.81 235 PRO A N 1
ATOM 1727 C CA . PRO A 1 235 ? -15.265 -7.339 4.654 1.00 89.81 235 PRO A CA 1
ATOM 1728 C C . PRO A 1 235 ? -15.699 -6.787 3.285 1.00 89.81 235 PRO A C 1
ATOM 1730 O O . PRO A 1 235 ? -16.886 -6.802 2.957 1.00 89.81 235 PRO A O 1
ATOM 1733 N N . ILE A 1 236 ? -14.735 -6.349 2.467 1.00 86.62 236 ILE A N 1
ATOM 1734 C CA . ILE A 1 236 ? -14.937 -6.095 1.032 1.00 86.62 236 ILE A CA 1
ATOM 1735 C C . ILE A 1 236 ? -14.029 -7.013 0.197 1.00 86.62 236 ILE A C 1
ATOM 1737 O O . ILE A 1 236 ? -12.806 -7.041 0.387 1.00 86.62 236 ILE A O 1
ATOM 1741 N N . SER A 1 237 ? -14.629 -7.730 -0.756 1.00 74.81 237 SER A N 1
ATOM 1742 C CA . SER A 1 237 ? -13.965 -8.705 -1.636 1.00 74.81 237 SER A CA 1
ATOM 1743 C C . SER A 1 237 ? -14.246 -8.433 -3.114 1.00 74.81 237 SER A C 1
ATOM 1745 O O . SER A 1 237 ? -15.208 -7.751 -3.473 1.00 74.81 237 SER A O 1
ATOM 1747 N N . SER A 1 238 ? -13.406 -8.983 -3.994 1.00 67.31 238 SER A N 1
ATOM 1748 C CA . SER A 1 238 ? -13.810 -9.265 -5.372 1.00 67.31 238 SER A CA 1
ATOM 1749 C C . SER A 1 238 ? -14.906 -10.338 -5.351 1.00 67.31 238 SER A C 1
ATOM 1751 O O . SER A 1 238 ? -14.824 -11.285 -4.571 1.00 67.31 238 SER A O 1
ATOM 1753 N N . PHE A 1 239 ? -15.935 -10.202 -6.192 1.00 49.16 239 PHE A N 1
ATOM 1754 C CA . PHE A 1 239 ? -17.089 -11.120 -6.185 1.00 49.16 239 PHE A CA 1
ATOM 1755 C C . PHE A 1 239 ? -16.774 -12.516 -6.747 1.00 49.16 239 PHE A C 1
ATOM 1757 O O . PHE A 1 239 ? -17.582 -13.434 -6.639 1.00 49.16 239 PHE A O 1
ATOM 1764 N N . GLU A 1 240 ? -15.583 -12.681 -7.321 1.00 54.16 240 GLU A N 1
ATOM 1765 C CA . GLU A 1 240 ? -15.063 -13.949 -7.807 1.00 54.16 240 GLU A CA 1
ATOM 1766 C C . GLU A 1 240 ? -13.736 -14.239 -7.099 1.00 54.16 240 GLU A C 1
ATOM 1768 O O . GLU A 1 240 ? -12.818 -13.415 -7.085 1.00 54.16 240 GLU A O 1
ATOM 1773 N N . ALA A 1 241 ? -13.658 -15.408 -6.455 1.00 46.41 241 ALA A N 1
ATOM 1774 C CA . ALA A 1 241 ? -12.500 -15.834 -5.663 1.00 46.41 241 ALA A CA 1
ATOM 1775 C C . ALA A 1 241 ? -11.316 -16.314 -6.525 1.00 46.41 241 ALA A C 1
ATOM 1777 O O . ALA A 1 241 ? -10.225 -16.548 -6.001 1.00 46.41 241 ALA A O 1
ATOM 1778 N N . HIS A 1 242 ? -11.542 -16.481 -7.831 1.00 49.59 242 HIS A N 1
ATOM 1779 C CA . HIS A 1 242 ? -10.578 -17.044 -8.773 1.00 49.59 242 HIS A CA 1
ATOM 1780 C C . HIS A 1 242 ? -10.001 -16.016 -9.747 1.00 49.59 242 HIS A C 1
ATOM 1782 O O . HIS A 1 242 ? -8.851 -16.182 -10.151 1.00 49.59 242 HIS A O 1
ATOM 1788 N N . ASP A 1 243 ? -10.734 -14.939 -10.034 1.00 55.22 243 ASP A N 1
ATOM 1789 C CA . ASP A 1 243 ? -10.289 -13.886 -10.941 1.00 55.22 243 ASP A CA 1
ATOM 1790 C C . ASP A 1 243 ? -9.498 -12.791 -10.219 1.00 55.22 243 ASP A C 1
ATOM 1792 O O . ASP A 1 243 ? -9.795 -12.369 -9.096 1.00 55.22 243 ASP A O 1
ATOM 1796 N N . HIS A 1 244 ? -8.477 -12.286 -10.908 1.00 66.12 244 HIS A N 1
ATOM 1797 C CA . HIS A 1 244 ? -7.522 -11.300 -10.404 1.00 66.12 244 HIS A CA 1
ATOM 1798 C C . HIS A 1 244 ? -8.094 -9.874 -10.398 1.00 66.12 244 HIS A C 1
ATOM 1800 O O . HIS A 1 244 ? -7.406 -8.916 -10.733 1.00 66.12 244 HIS A O 1
ATOM 1806 N N . LEU A 1 245 ? -9.373 -9.716 -10.062 1.00 78.44 245 LEU A N 1
ATOM 1807 C CA . LEU A 1 245 ? -10.088 -8.467 -10.280 1.00 78.44 245 LEU A CA 1
ATOM 1808 C C . LEU A 1 245 ? -9.459 -7.316 -9.463 1.00 78.44 245 LEU A C 1
ATOM 1810 O O . LEU A 1 245 ? -9.371 -7.415 -8.234 1.00 78.44 245 LEU A O 1
ATOM 1814 N N . PRO A 1 246 ? -9.081 -6.187 -10.099 1.00 87.69 246 PRO A N 1
ATOM 1815 C CA . PRO A 1 246 ? -8.490 -5.021 -9.435 1.00 87.69 246 PRO A CA 1
ATOM 1816 C C . PRO A 1 246 ? -9.557 -4.172 -8.720 1.00 87.69 246 PRO A C 1
ATOM 1818 O O . PRO A 1 246 ? -9.534 -2.939 -8.735 1.00 87.69 246 PRO A O 1
ATOM 1821 N N . ILE A 1 247 ? -10.550 -4.829 -8.124 1.00 89.50 247 ILE A N 1
ATOM 1822 C CA . ILE A 1 247 ? -11.735 -4.218 -7.539 1.00 89.50 247 ILE A CA 1
ATOM 1823 C C . ILE A 1 247 ? -12.292 -5.109 -6.426 1.00 89.50 247 ILE A C 1
ATOM 1825 O O . ILE A 1 247 ? -12.383 -6.326 -6.571 1.00 89.50 247 ILE A O 1
ATOM 1829 N N . ALA A 1 248 ? -12.682 -4.489 -5.318 1.00 89.62 248 ALA A N 1
ATOM 1830 C CA . ALA A 1 248 ? -13.388 -5.129 -4.219 1.00 89.62 248 ALA A CA 1
ATOM 1831 C C . ALA A 1 248 ? -14.611 -4.293 -3.846 1.00 89.62 248 ALA A C 1
ATOM 1833 O O . ALA A 1 248 ? -14.559 -3.063 -3.896 1.00 89.62 248 ALA A O 1
ATOM 1834 N N . ALA A 1 249 ? -15.710 -4.934 -3.465 1.00 90.94 249 ALA A N 1
ATOM 1835 C CA . ALA A 1 249 ? -16.925 -4.243 -3.067 1.00 90.94 249 ALA A CA 1
ATOM 1836 C C . ALA A 1 249 ? -17.679 -4.988 -1.964 1.00 90.94 249 ALA A C 1
ATOM 1838 O O . ALA A 1 249 ? -17.537 -6.193 -1.781 1.00 90.94 249 ALA A O 1
ATOM 1839 N N . PHE A 1 250 ? -18.520 -4.242 -1.258 1.00 90.88 250 PHE A N 1
ATOM 1840 C CA . PHE A 1 250 ? -19.632 -4.770 -0.485 1.00 90.88 250 PHE A CA 1
ATOM 1841 C C . PHE A 1 250 ? -20.886 -3.989 -0.867 1.00 90.88 250 PHE A C 1
ATOM 1843 O O . PHE A 1 250 ? -20.873 -2.755 -0.875 1.00 90.88 250 PHE A O 1
ATOM 1850 N N . THR A 1 251 ? -21.963 -4.714 -1.153 1.00 91.44 251 THR A N 1
ATOM 1851 C CA . THR A 1 251 ? -23.294 -4.164 -1.414 1.00 91.44 251 THR A CA 1
ATOM 1852 C C . THR A 1 251 ? -24.245 -4.734 -0.373 1.00 91.44 251 THR A C 1
ATOM 1854 O O . THR A 1 251 ? -24.318 -5.950 -0.211 1.00 91.44 251 THR A O 1
ATOM 1857 N N . GLY A 1 252 ? -24.947 -3.867 0.353 1.00 91.25 252 GLY A N 1
ATOM 1858 C CA . GLY A 1 252 ? -25.909 -4.292 1.366 1.00 91.25 252 GLY A CA 1
ATOM 1859 C C . GLY A 1 252 ? -26.440 -3.137 2.210 1.00 91.25 252 GLY A C 1
ATOM 1860 O O . GLY A 1 252 ? -26.052 -1.979 2.045 1.00 91.25 252 GLY A O 1
ATOM 1861 N N . THR A 1 253 ? -27.342 -3.447 3.141 1.00 94.25 253 THR A N 1
ATOM 1862 C CA . THR A 1 253 ? -27.852 -2.473 4.118 1.00 94.25 253 THR A CA 1
ATOM 1863 C C . THR A 1 253 ? -26.898 -2.314 5.297 1.00 94.25 253 THR A C 1
ATOM 1865 O O . THR A 1 253 ? -26.425 -3.305 5.856 1.00 94.25 253 THR A O 1
ATOM 1868 N N . PHE A 1 254 ? -26.700 -1.081 5.758 1.00 95.06 254 PHE A N 1
ATOM 1869 C CA . PHE A 1 254 ? -25.840 -0.781 6.901 1.00 95.06 254 PHE A CA 1
ATOM 1870 C C . PHE A 1 254 ? -26.625 -0.524 8.205 1.00 95.06 254 PHE A C 1
ATOM 1872 O O . PHE A 1 254 ? -27.808 -0.170 8.175 1.00 95.06 254 PHE A O 1
ATOM 1879 N N . PRO A 1 255 ? -25.986 -0.672 9.386 1.00 96.75 255 PRO A N 1
ATOM 1880 C CA . PRO A 1 255 ? -26.580 -0.272 10.660 1.00 96.75 255 PRO A CA 1
ATOM 1881 C C . PRO A 1 255 ? -26.977 1.205 10.643 1.00 96.75 255 PRO A C 1
ATOM 1883 O O . PRO A 1 255 ? -26.165 2.059 10.312 1.00 96.75 255 PRO A O 1
ATOM 1886 N N . ARG A 1 256 ? -28.196 1.531 11.080 1.00 97.94 256 ARG A N 1
ATOM 1887 C CA . ARG A 1 256 ? -28.758 2.893 10.966 1.00 97.94 256 ARG A CA 1
ATOM 1888 C C . ARG A 1 256 ? -28.214 3.910 11.979 1.00 97.94 256 ARG A C 1
ATOM 1890 O O . ARG A 1 256 ? -28.756 5.007 12.109 1.00 97.94 256 ARG A O 1
ATOM 1897 N N . ASN A 1 257 ? -27.178 3.546 12.730 1.00 98.25 257 ASN A N 1
ATOM 1898 C CA . ASN A 1 257 ? -26.607 4.331 13.821 1.00 98.25 257 ASN A CA 1
ATOM 1899 C C . ASN A 1 257 ? -25.078 4.471 13.772 1.00 98.25 257 ASN A C 1
ATOM 1901 O O . ASN A 1 257 ? -24.448 4.655 14.814 1.00 98.25 257 ASN A O 1
ATOM 1905 N N . ILE A 1 258 ? -24.468 4.398 12.588 1.00 98.31 258 ILE A N 1
ATOM 1906 C CA . ILE A 1 258 ? -23.040 4.667 12.393 1.00 98.31 258 ILE A CA 1
ATOM 1907 C C . ILE A 1 258 ? -22.727 6.122 12.772 1.00 98.31 258 ILE A C 1
ATOM 1909 O O . ILE A 1 258 ? -23.371 7.067 12.318 1.00 98.31 258 ILE A O 1
ATOM 1913 N N . GLU A 1 259 ? -21.700 6.296 13.598 1.00 96.75 259 GLU A N 1
ATOM 1914 C CA . GLU A 1 259 ? -21.107 7.578 13.973 1.00 96.75 259 GLU A CA 1
ATOM 1915 C C . GLU A 1 259 ? -19.737 7.803 13.283 1.00 96.75 259 GLU A C 1
ATOM 1917 O O . GLU A 1 259 ? -19.379 8.953 12.998 1.00 96.75 259 GLU A O 1
ATOM 1922 N N . ARG A 1 260 ? -18.955 6.735 13.045 1.00 96.56 260 ARG A N 1
ATOM 1923 C CA . ARG A 1 260 ? -17.684 6.764 12.291 1.00 96.56 260 ARG A CA 1
ATOM 1924 C C . ARG A 1 260 ? -17.577 5.561 11.362 1.00 96.56 260 ARG A C 1
ATOM 1926 O O . ARG A 1 260 ? -17.981 4.466 11.753 1.00 96.56 260 ARG A O 1
ATOM 1933 N N . ALA A 1 261 ? -16.995 5.771 10.187 1.00 97.81 261 ALA A N 1
ATOM 1934 C CA . ALA A 1 261 ? -16.754 4.737 9.190 1.00 97.81 261 ALA A CA 1
ATOM 1935 C C . ALA A 1 261 ? -15.362 4.924 8.586 1.00 97.81 261 ALA A C 1
ATOM 1937 O O . ALA A 1 261 ? -15.018 6.025 8.165 1.00 97.81 261 ALA A O 1
ATOM 1938 N N . TYR A 1 262 ? -14.583 3.852 8.519 1.00 98.00 262 TYR A N 1
ATOM 1939 C CA . TYR A 1 262 ? -13.282 3.824 7.853 1.00 98.00 262 TYR A CA 1
ATOM 1940 C C . TYR A 1 262 ? -13.226 2.617 6.928 1.00 98.00 262 TYR A C 1
ATOM 1942 O O . TYR A 1 262 ? -13.870 1.614 7.214 1.00 98.00 262 TYR A O 1
ATOM 1950 N N . LEU A 1 263 ? -12.452 2.693 5.853 1.00 98.00 263 LEU A N 1
ATOM 1951 C CA . LEU A 1 263 ? -12.116 1.543 5.025 1.00 98.00 263 LEU A CA 1
ATOM 1952 C C . LEU A 1 263 ? -10.606 1.331 5.068 1.00 98.00 263 LEU A C 1
ATOM 1954 O O . LEU A 1 263 ? -9.850 2.191 4.618 1.00 98.00 263 LEU A O 1
ATOM 1958 N N . ASP A 1 264 ? -10.188 0.187 5.594 1.00 96.94 264 ASP A N 1
ATOM 1959 C CA . ASP A 1 264 ? -8.807 -0.277 5.514 1.00 96.94 264 ASP A CA 1
ATOM 1960 C C . ASP A 1 264 ? -8.652 -1.079 4.229 1.00 96.94 264 ASP A C 1
ATOM 1962 O O . ASP A 1 264 ? -9.244 -2.150 4.110 1.00 96.94 264 ASP A O 1
ATOM 1966 N N . VAL A 1 265 ? -7.893 -0.560 3.262 1.00 95.31 265 VAL A N 1
ATOM 1967 C CA . VAL A 1 265 ? -7.697 -1.205 1.957 1.00 95.31 265 VAL A CA 1
ATOM 1968 C C . VAL A 1 265 ? -6.258 -1.679 1.785 1.00 95.31 265 VAL A C 1
ATOM 1970 O O . VAL A 1 265 ? -5.312 -0.906 1.937 1.00 95.31 265 VAL A O 1
ATOM 1973 N N . VAL A 1 266 ? -6.096 -2.958 1.449 1.00 92.00 266 VAL A N 1
ATOM 1974 C CA . VAL A 1 266 ? -4.851 -3.527 0.926 1.00 92.00 266 VAL A CA 1
ATOM 1975 C C . VAL A 1 266 ? -4.980 -3.612 -0.590 1.00 92.00 266 VAL A C 1
ATOM 1977 O O . VAL A 1 266 ? -5.980 -4.118 -1.105 1.00 92.00 266 VAL A O 1
ATOM 1980 N N . SER A 1 267 ? -3.962 -3.139 -1.306 1.00 90.94 267 SER A N 1
ATOM 1981 C CA . SER A 1 267 ? -3.897 -3.234 -2.763 1.00 90.94 267 SER A CA 1
ATOM 1982 C C . SER A 1 267 ? -2.501 -3.589 -3.247 1.00 90.94 267 SER A C 1
ATOM 1984 O O . SER A 1 267 ? -1.523 -3.029 -2.751 1.00 90.94 267 SER A O 1
ATOM 1986 N N . HIS A 1 268 ? -2.420 -4.439 -4.263 1.00 87.44 268 HIS A N 1
ATOM 1987 C CA . HIS A 1 268 ? -1.181 -4.798 -4.939 1.00 87.44 268 HIS A CA 1
ATOM 1988 C C . HIS A 1 268 ? -1.459 -5.020 -6.430 1.00 87.44 268 HIS A C 1
ATOM 1990 O O . HIS A 1 268 ? -2.475 -5.616 -6.790 1.00 87.44 268 HIS A O 1
ATOM 1996 N N . VAL A 1 269 ? -0.567 -4.528 -7.290 1.00 86.19 269 VAL A N 1
ATOM 1997 C CA . VAL A 1 269 ? -0.621 -4.796 -8.731 1.00 86.19 269 VAL A CA 1
ATOM 1998 C C . VAL A 1 269 ? 0.064 -6.130 -8.989 1.00 86.19 269 VAL A C 1
ATOM 2000 O O . VAL A 1 269 ? 1.268 -6.237 -8.780 1.00 86.19 269 VAL A O 1
ATOM 2003 N N . SER A 1 270 ? -0.694 -7.112 -9.463 1.00 75.38 270 SER A N 1
ATOM 2004 C CA . SER A 1 270 ? -0.149 -8.400 -9.896 1.00 75.38 270 SER A CA 1
ATOM 2005 C C . SER A 1 270 ? 0.276 -8.341 -11.365 1.00 75.38 270 SER A C 1
ATOM 2007 O O . SER A 1 270 ? -0.185 -7.484 -12.130 1.00 75.38 270 SER A O 1
ATOM 2009 N N . GLY A 1 271 ? 1.123 -9.278 -11.783 1.00 65.38 271 GLY A N 1
ATOM 2010 C CA . GLY A 1 271 ? 1.282 -9.604 -13.197 1.00 65.38 271 GLY A CA 1
ATOM 2011 C C . GLY A 1 271 ? -0.028 -10.146 -13.786 1.00 65.38 271 GLY A C 1
ATOM 2012 O O . GLY A 1 271 ? -0.888 -10.675 -13.071 1.00 65.38 271 GLY A O 1
ATOM 2013 N N . THR A 1 272 ? -0.206 -10.023 -15.102 1.00 55.69 272 THR A N 1
ATOM 2014 C CA . THR A 1 272 ? -1.236 -10.801 -15.809 1.00 55.69 272 THR A CA 1
ATOM 2015 C C . THR A 1 272 ? -0.600 -12.059 -16.379 1.00 55.69 272 THR A C 1
ATOM 2017 O O . THR A 1 272 ? 0.451 -12.000 -17.016 1.00 55.69 272 THR A O 1
ATOM 2020 N N . GLY A 1 273 ? -1.261 -13.199 -16.182 1.00 49.44 273 GLY A N 1
ATOM 2021 C CA . GLY A 1 273 ? -0.790 -14.526 -16.584 1.00 49.44 273 GLY A CA 1
ATOM 2022 C C . GLY A 1 273 ? -0.734 -14.791 -18.100 1.00 49.44 273 GLY A C 1
ATOM 2023 O O . GLY A 1 273 ? -0.950 -15.926 -18.508 1.00 49.44 273 GLY A O 1
ATOM 2024 N N . GLY A 1 274 ? -0.468 -13.785 -18.936 1.00 41.03 274 GLY A N 1
ATOM 2025 C CA . GLY A 1 274 ? -0.347 -13.965 -20.386 1.00 41.03 274 GLY A CA 1
ATOM 2026 C C . GLY A 1 274 ? -0.426 -12.701 -21.248 1.00 41.03 274 GLY A C 1
ATOM 2027 O O . GLY A 1 274 ? -0.484 -12.839 -22.465 1.00 41.03 274 GLY A O 1
ATOM 2028 N N . GLY A 1 275 ? -0.461 -11.490 -20.670 1.00 46.03 275 GLY A N 1
ATOM 2029 C CA . GLY A 1 275 ? -0.706 -10.265 -21.452 1.00 46.03 275 GLY A CA 1
ATOM 2030 C C . GLY A 1 275 ? 0.001 -8.983 -21.006 1.00 46.03 275 GLY A C 1
ATOM 2031 O O . GLY A 1 275 ? -0.180 -7.958 -21.655 1.00 46.03 275 GLY A O 1
ATOM 2032 N N . GLY A 1 276 ? 0.793 -8.987 -19.931 1.00 53.03 276 GLY A N 1
ATOM 2033 C CA . GLY A 1 276 ? 1.346 -7.737 -19.412 1.00 53.03 276 GLY A CA 1
ATOM 2034 C C . GLY A 1 276 ? 2.128 -7.869 -18.111 1.00 53.03 276 GLY A C 1
ATOM 2035 O O . GLY A 1 276 ? 1.651 -8.425 -17.118 1.00 53.03 276 GLY A O 1
ATOM 2036 N N . ASN A 1 277 ? 3.313 -7.265 -18.131 1.00 67.81 277 ASN A N 1
ATOM 2037 C CA . ASN A 1 277 ? 4.324 -7.237 -17.078 1.00 67.81 277 ASN A CA 1
ATOM 2038 C C . ASN A 1 277 ? 4.016 -6.184 -15.990 1.00 67.81 277 ASN A C 1
ATOM 2040 O O . ASN A 1 277 ? 4.840 -5.357 -15.608 1.00 67.81 277 ASN A O 1
ATOM 2044 N N . THR A 1 278 ? 2.755 -6.122 -15.561 1.00 77.31 278 THR A N 1
ATOM 2045 C CA . THR A 1 278 ? 2.205 -4.966 -14.838 1.00 77.31 278 THR A CA 1
ATOM 2046 C C . THR A 1 278 ? 2.679 -4.829 -13.397 1.00 77.31 278 THR A C 1
ATOM 2048 O O . THR A 1 278 ? 2.506 -3.753 -12.826 1.00 77.31 278 THR A O 1
ATOM 2051 N N . ARG A 1 279 ? 3.281 -5.869 -12.803 1.00 81.81 279 ARG A N 1
ATOM 2052 C CA . ARG A 1 279 ? 3.778 -5.865 -11.415 1.00 81.81 279 ARG A CA 1
ATOM 2053 C C . ARG A 1 279 ? 4.745 -4.702 -11.170 1.00 81.81 279 ARG A C 1
ATOM 2055 O O . ARG A 1 279 ? 4.564 -3.935 -10.224 1.00 81.81 279 ARG A O 1
ATOM 2062 N N . TYR A 1 280 ? 5.704 -4.507 -12.073 1.00 88.62 280 TYR A N 1
ATOM 2063 C CA . TYR A 1 280 ? 6.664 -3.399 -12.053 1.00 88.62 280 TYR A CA 1
ATOM 2064 C C . TYR A 1 280 ? 6.061 -2.115 -12.647 1.00 88.62 280 TYR A C 1
ATOM 2066 O O . TYR A 1 280 ? 6.705 -1.400 -13.409 1.00 88.62 280 TYR A O 1
ATOM 2074 N N . TRP A 1 281 ? 4.810 -1.798 -12.285 1.00 91.81 281 TRP A N 1
ATOM 2075 C CA . TRP A 1 281 ? 4.011 -0.711 -12.869 1.00 91.81 281 TRP A CA 1
ATOM 2076 C C . TRP A 1 281 ? 4.731 0.636 -12.928 1.00 91.81 281 TRP A C 1
ATOM 2078 O O . TRP A 1 281 ? 4.494 1.431 -13.830 1.00 91.81 281 TRP A O 1
ATOM 2088 N N . PHE A 1 282 ? 5.617 0.908 -11.972 1.00 94.44 282 PHE A N 1
ATOM 2089 C CA . PHE A 1 282 ? 6.390 2.143 -11.909 1.00 94.44 282 PHE A CA 1
ATOM 2090 C C . PHE A 1 282 ? 7.385 2.312 -13.072 1.00 94.44 282 PHE A C 1
ATOM 2092 O O . PHE A 1 282 ? 7.829 3.439 -13.296 1.00 94.44 282 PHE A O 1
ATOM 2099 N N . ALA A 1 283 ? 7.688 1.239 -13.807 1.00 94.81 283 ALA A N 1
ATOM 2100 C CA . ALA A 1 283 ? 8.535 1.202 -14.996 1.00 94.81 283 ALA A CA 1
ATOM 2101 C C . ALA A 1 283 ? 7.748 1.161 -16.329 1.00 94.81 283 ALA A C 1
ATOM 2103 O O . ALA A 1 283 ? 8.358 1.194 -17.397 1.00 94.81 283 ALA A O 1
ATOM 2104 N N . CYS A 1 284 ? 6.410 1.077 -16.305 1.00 93.56 284 CYS A N 1
ATOM 2105 C CA . CYS A 1 284 ? 5.631 0.913 -17.537 1.00 93.56 284 CYS A CA 1
ATOM 2106 C C . CYS A 1 284 ? 5.560 2.190 -18.384 1.00 93.56 284 CYS A C 1
ATOM 2108 O O . CYS A 1 284 ? 5.275 3.284 -17.884 1.00 93.56 284 CYS A O 1
ATOM 2110 N N . ALA A 1 285 ? 5.709 2.033 -19.695 1.00 93.56 285 ALA A N 1
ATOM 2111 C CA . ALA A 1 285 ? 5.502 3.108 -20.651 1.00 93.56 285 ALA A CA 1
ATOM 2112 C C . ALA A 1 285 ? 3.994 3.319 -20.933 1.00 93.56 285 ALA A C 1
ATOM 2114 O O . ALA A 1 285 ? 3.183 2.399 -20.783 1.00 93.56 285 ALA A O 1
ATOM 2115 N N . PRO A 1 286 ? 3.564 4.532 -21.325 1.00 93.69 286 PRO A N 1
ATOM 2116 C CA . PRO A 1 286 ? 2.244 4.754 -21.911 1.00 93.69 286 PRO A CA 1
ATOM 2117 C C . PRO A 1 286 ? 2.073 3.967 -23.217 1.00 93.69 286 PRO A C 1
ATOM 2119 O O . PRO A 1 286 ? 3.021 3.837 -23.987 1.00 93.69 286 PRO A O 1
ATOM 2122 N N . GLU A 1 287 ? 0.849 3.533 -23.527 1.00 91.56 287 GLU A N 1
ATOM 2123 C CA . GLU A 1 287 ? 0.546 2.811 -24.779 1.00 91.56 287 GLU A CA 1
ATOM 2124 C C . GLU A 1 287 ? 0.980 3.573 -26.041 1.00 91.56 287 GLU A C 1
ATOM 2126 O O . GLU A 1 287 ? 1.464 2.973 -26.994 1.00 91.56 287 GLU A O 1
ATOM 2131 N N . SER A 1 288 ? 0.863 4.906 -26.046 1.00 93.62 288 SER A N 1
ATOM 2132 C CA . SER A 1 288 ? 1.318 5.740 -27.167 1.00 93.62 288 SER A CA 1
ATOM 2133 C C . SER A 1 288 ? 2.832 5.668 -27.380 1.00 93.62 288 SER A C 1
ATOM 2135 O O . SER A 1 288 ? 3.280 5.620 -28.518 1.00 93.62 288 SER A O 1
ATOM 2137 N N . VAL A 1 289 ? 3.606 5.608 -26.292 1.00 95.69 289 VAL A N 1
ATOM 2138 C CA . VAL A 1 289 ? 5.072 5.505 -26.326 1.00 95.69 289 VAL A CA 1
ATOM 2139 C C . VAL A 1 289 ? 5.501 4.128 -26.832 1.00 95.69 289 VAL A C 1
ATOM 2141 O O . VAL A 1 289 ? 6.438 4.034 -27.614 1.00 95.69 289 VAL A O 1
ATOM 2144 N N . LEU A 1 290 ? 4.796 3.060 -26.450 1.00 93.00 290 LEU A N 1
ATOM 2145 C CA . LEU A 1 290 ? 5.068 1.707 -26.955 1.00 93.00 290 LEU A CA 1
ATOM 2146 C C . LEU A 1 290 ? 4.643 1.515 -28.414 1.00 93.00 290 LEU A C 1
ATOM 2148 O O . LEU A 1 290 ? 5.294 0.774 -29.145 1.00 93.00 290 LEU A O 1
ATOM 2152 N N . ALA A 1 291 ? 3.573 2.181 -28.850 1.00 94.00 291 ALA A N 1
ATOM 2153 C CA . ALA A 1 291 ? 3.155 2.172 -30.248 1.00 94.00 291 ALA A CA 1
ATOM 2154 C C . ALA A 1 291 ? 4.160 2.894 -31.166 1.00 94.00 291 ALA A C 1
ATOM 2156 O O . ALA A 1 291 ? 4.302 2.512 -32.327 1.00 94.00 291 ALA A O 1
ATOM 2157 N N . GLU A 1 292 ? 4.852 3.917 -30.654 1.00 95.81 292 GLU A N 1
ATOM 2158 C CA . GLU A 1 292 ? 5.890 4.664 -31.376 1.00 95.81 292 GLU A CA 1
ATOM 2159 C C . GLU A 1 292 ? 7.267 3.979 -31.299 1.00 95.81 292 GLU A C 1
ATOM 2161 O O . GLU A 1 292 ? 7.942 3.837 -32.318 1.00 95.81 292 GLU A O 1
ATOM 2166 N N . PHE A 1 293 ? 7.647 3.466 -30.123 1.00 95.69 293 PHE A N 1
ATOM 2167 C CA . PHE A 1 293 ? 8.942 2.829 -29.849 1.00 95.69 293 PHE A CA 1
ATOM 2168 C C . PHE A 1 293 ? 8.775 1.364 -29.386 1.00 95.69 293 PHE A C 1
ATOM 2170 O O . PHE A 1 293 ? 9.087 1.027 -28.239 1.00 95.69 293 PHE A O 1
ATOM 2177 N N . PRO A 1 294 ? 8.306 0.444 -30.254 1.00 92.50 294 PRO A N 1
ATOM 2178 C CA . PRO A 1 294 ? 7.937 -0.921 -29.857 1.00 92.50 294 PRO A CA 1
ATOM 2179 C C . PRO A 1 294 ? 9.104 -1.772 -29.331 1.00 92.50 294 PRO A C 1
ATOM 2181 O O . PRO A 1 294 ? 8.877 -2.723 -28.592 1.00 92.50 294 PRO A O 1
ATOM 2184 N N . TYR A 1 295 ? 10.354 -1.414 -29.640 1.00 91.62 295 TYR A N 1
ATOM 2185 C CA . TYR A 1 295 ? 11.558 -2.075 -29.114 1.00 91.62 295 TYR A CA 1
ATOM 2186 C C . TYR A 1 295 ? 11.836 -1.777 -27.628 1.00 91.62 295 TYR A C 1
ATOM 2188 O O . TYR A 1 295 ? 12.719 -2.396 -27.030 1.00 91.62 295 TYR A O 1
ATOM 2196 N N . LEU A 1 296 ? 11.069 -0.880 -26.993 1.00 94.44 296 LEU A N 1
ATOM 2197 C CA . LEU A 1 296 ? 10.998 -0.808 -25.530 1.00 94.44 296 LEU A CA 1
ATOM 2198 C C . LEU A 1 296 ? 10.443 -2.104 -24.917 1.00 94.44 296 LEU A C 1
ATOM 2200 O O . LEU A 1 296 ? 10.776 -2.414 -23.775 1.00 94.44 296 LEU A O 1
ATOM 2204 N N . HIS A 1 297 ? 9.675 -2.893 -25.677 1.00 92.75 297 HIS A N 1
ATOM 2205 C CA . HIS A 1 297 ? 9.430 -4.297 -25.363 1.00 92.75 297 HIS A CA 1
ATOM 2206 C C . HIS A 1 297 ? 10.544 -5.164 -25.958 1.00 92.75 297 HIS A C 1
ATOM 2208 O O . HIS A 1 297 ? 10.523 -5.529 -27.132 1.00 92.75 297 HIS A O 1
ATOM 2214 N N . ASN A 1 298 ? 11.529 -5.494 -25.125 1.00 92.81 298 ASN A N 1
ATOM 2215 C CA . ASN A 1 298 ? 12.655 -6.363 -25.463 1.00 92.81 298 ASN A CA 1
ATOM 2216 C C . ASN A 1 298 ? 12.975 -7.302 -24.283 1.00 92.81 298 ASN A C 1
ATOM 2218 O O . ASN A 1 298 ? 12.544 -7.052 -23.158 1.00 92.81 298 ASN A O 1
ATOM 2222 N N . SER A 1 299 ? 13.733 -8.377 -24.503 1.00 90.75 299 SER A N 1
ATOM 2223 C CA . SER A 1 299 ? 14.044 -9.381 -23.465 1.00 90.75 299 SER A CA 1
ATOM 2224 C C . SER A 1 299 ? 14.831 -8.840 -22.258 1.00 90.75 299 SER A C 1
ATOM 2226 O O . SER A 1 299 ? 14.823 -9.456 -21.190 1.00 90.75 299 SER A O 1
ATOM 2228 N N . PHE A 1 300 ? 15.490 -7.689 -22.410 1.00 93.31 300 PHE A N 1
ATOM 2229 C CA . PHE A 1 300 ? 16.316 -7.034 -21.394 1.00 93.31 300 PHE A CA 1
ATOM 2230 C C . PHE A 1 300 ? 15.574 -5.917 -20.640 1.00 93.31 300 PHE A C 1
ATOM 2232 O O . PHE A 1 300 ? 16.075 -5.441 -19.624 1.00 93.31 300 PHE A O 1
ATOM 2239 N N . ALA A 1 301 ? 14.370 -5.524 -21.067 1.00 93.75 301 ALA A N 1
ATOM 2240 C CA . ALA A 1 301 ? 13.550 -4.529 -20.377 1.00 93.75 301 ALA A CA 1
ATOM 2241 C C . ALA A 1 301 ? 13.098 -5.007 -18.981 1.00 93.75 301 ALA A C 1
ATOM 2243 O O . ALA A 1 301 ? 13.208 -6.187 -18.638 1.00 93.75 301 ALA A O 1
ATOM 2244 N N . ILE A 1 302 ? 12.578 -4.096 -18.157 1.00 90.94 302 ILE A N 1
ATOM 2245 C CA . ILE A 1 302 ? 12.112 -4.444 -16.808 1.00 90.94 302 ILE A CA 1
ATOM 2246 C C . ILE A 1 302 ? 10.906 -5.402 -16.872 1.00 90.94 302 ILE A C 1
ATOM 2248 O O . ILE A 1 302 ? 9.870 -5.087 -17.462 1.00 90.94 302 ILE A O 1
ATOM 2252 N N . GLY A 1 303 ? 11.043 -6.550 -16.204 1.00 84.62 303 GLY A N 1
ATOM 2253 C CA . GLY A 1 303 ? 9.946 -7.321 -15.625 1.00 84.62 303 GLY A CA 1
ATOM 2254 C C . GLY A 1 303 ? 10.042 -8.859 -15.714 1.00 84.62 303 GLY A C 1
ATOM 2255 O O . GLY A 1 303 ? 11.082 -9.440 -16.014 1.00 84.62 303 GLY A O 1
ATOM 2256 N N . ASP A 1 304 ? 8.945 -9.552 -15.405 1.00 75.19 304 ASP A N 1
ATOM 2257 C CA . ASP A 1 304 ? 8.939 -10.935 -14.898 1.00 75.19 304 ASP A CA 1
ATOM 2258 C C . ASP A 1 304 ? 8.237 -12.007 -15.760 1.00 75.19 304 ASP A C 1
ATOM 2260 O O . ASP A 1 304 ? 7.988 -13.119 -15.278 1.00 75.19 304 ASP A O 1
ATOM 2264 N N . LEU A 1 305 ? 7.959 -11.741 -17.040 1.00 77.69 305 LEU A N 1
ATOM 2265 C CA . LEU A 1 305 ? 7.349 -12.740 -17.922 1.00 77.69 305 LEU A CA 1
ATOM 2266 C C . LEU A 1 305 ? 8.289 -13.952 -18.096 1.00 77.69 305 LEU A C 1
ATOM 2268 O O . LEU A 1 305 ? 9.480 -13.813 -18.393 1.00 77.69 305 LEU A O 1
ATOM 2272 N N . ARG A 1 306 ? 7.747 -15.163 -17.903 1.00 70.62 306 ARG A N 1
ATOM 2273 C CA . ARG A 1 306 ? 8.495 -16.430 -17.790 1.00 70.62 306 ARG A CA 1
ATOM 2274 C C . ARG A 1 306 ? 7.988 -17.478 -18.783 1.00 70.62 306 ARG A C 1
ATOM 2276 O O . ARG A 1 306 ? 6.792 -17.664 -18.941 1.00 70.62 306 ARG A O 1
ATOM 2283 N N . HIS A 1 307 ? 8.890 -18.227 -19.400 1.00 68.12 307 HIS A N 1
ATOM 2284 C CA . HIS A 1 307 ? 8.548 -19.435 -20.149 1.00 68.12 307 HIS A CA 1
ATOM 2285 C C . HIS A 1 307 ? 9.713 -20.417 -20.060 1.00 68.12 307 HIS A C 1
ATOM 2287 O O . HIS A 1 307 ? 10.852 -19.997 -19.864 1.00 68.12 307 HIS A O 1
ATOM 2293 N N . ASN A 1 308 ? 9.441 -21.719 -20.168 1.00 60.19 308 ASN A N 1
ATOM 2294 C CA . ASN A 1 308 ? 10.473 -22.741 -19.934 1.00 60.19 308 ASN A CA 1
ATOM 2295 C C . ASN A 1 308 ? 11.450 -22.859 -21.118 1.00 60.19 308 ASN A C 1
ATOM 2297 O O . ASN A 1 308 ? 12.565 -23.335 -20.943 1.00 60.19 308 ASN A O 1
ATOM 2301 N N . PHE A 1 309 ? 11.034 -22.401 -22.305 1.00 62.66 309 PHE A N 1
ATOM 2302 C CA . PHE A 1 309 ? 11.770 -22.575 -23.565 1.00 62.66 309 PHE A CA 1
ATOM 2303 C C . PHE A 1 309 ? 12.080 -21.261 -24.307 1.00 62.66 309 PHE A C 1
ATOM 2305 O O . PHE A 1 309 ? 12.769 -21.296 -25.320 1.00 62.66 309 PHE A O 1
ATOM 2312 N N . VAL A 1 310 ? 11.580 -20.107 -23.829 1.00 72.38 310 VAL A N 1
ATOM 2313 C CA . VAL A 1 310 ? 11.884 -18.797 -24.440 1.00 72.38 310 VAL A CA 1
ATOM 2314 C C . VAL A 1 310 ? 12.096 -17.685 -23.413 1.00 72.38 310 VAL A C 1
ATOM 2316 O O . VAL A 1 310 ? 11.344 -17.552 -22.445 1.00 72.38 310 VAL A O 1
ATOM 2319 N N . SER A 1 311 ? 13.074 -16.821 -23.673 1.00 75.62 311 SER A N 1
ATOM 2320 C CA . SER A 1 311 ? 13.165 -15.484 -23.089 1.00 75.62 311 SER A CA 1
ATOM 2321 C C . SER A 1 311 ? 12.142 -14.568 -23.764 1.00 75.62 311 SER A C 1
ATOM 2323 O O . SER A 1 311 ? 12.404 -14.003 -24.822 1.00 75.62 311 SER A O 1
ATOM 2325 N N . HIS A 1 312 ? 10.955 -14.435 -23.167 1.00 80.81 312 HIS A N 1
ATOM 2326 C CA . HIS A 1 312 ? 9.951 -13.483 -23.644 1.00 80.81 312 HIS A CA 1
ATOM 2327 C C . HIS A 1 312 ? 10.447 -12.034 -23.578 1.00 80.81 312 HIS A C 1
ATOM 2329 O O . HIS A 1 312 ? 11.201 -11.660 -22.675 1.00 80.81 312 HIS A O 1
ATOM 2335 N N . MET A 1 313 ? 9.924 -11.215 -24.494 1.00 86.94 313 MET A N 1
ATOM 2336 C CA . MET A 1 313 ? 10.029 -9.759 -24.425 1.00 86.94 313 MET A CA 1
ATOM 2337 C C . MET A 1 313 ? 9.412 -9.259 -23.114 1.00 86.94 313 MET A C 1
ATOM 2339 O O . MET A 1 313 ? 8.302 -9.653 -22.756 1.00 86.94 313 MET A O 1
ATOM 2343 N N . GLN A 1 314 ? 10.153 -8.416 -22.401 1.00 88.38 314 GLN A N 1
ATOM 2344 C CA . GLN A 1 314 ? 9.761 -7.795 -21.138 1.00 88.38 314 GLN A CA 1
ATOM 2345 C C . GLN A 1 314 ? 9.272 -6.357 -21.385 1.00 88.38 314 GLN A C 1
ATOM 2347 O O . GLN A 1 314 ? 9.049 -5.961 -22.529 1.00 88.38 314 GLN A O 1
ATOM 2352 N N . GLY A 1 315 ? 9.097 -5.568 -20.321 1.00 88.19 315 GLY A N 1
ATOM 2353 C CA . GLY A 1 315 ? 8.452 -4.257 -20.386 1.00 88.19 315 GLY A CA 1
ATOM 2354 C C . GLY A 1 315 ? 6.925 -4.346 -20.296 1.00 88.19 315 GLY A C 1
ATOM 2355 O O . GLY A 1 315 ? 6.332 -5.427 -20.366 1.00 88.19 315 GLY A O 1
ATOM 2356 N N . CYS A 1 316 ? 6.278 -3.202 -20.071 1.00 87.12 316 CYS A N 1
ATOM 2357 C CA . CYS A 1 316 ? 4.830 -3.117 -19.898 1.00 87.12 316 CYS A CA 1
ATOM 2358 C C . CYS A 1 316 ? 4.229 -1.794 -20.373 1.00 87.12 316 CYS A C 1
ATOM 2360 O O . CYS A 1 316 ? 4.842 -0.728 -20.257 1.00 87.12 316 CYS A O 1
ATOM 2362 N N . GLY A 1 317 ? 2.975 -1.895 -20.822 1.00 87.00 317 GLY A N 1
ATOM 2363 C CA . GLY A 1 317 ? 2.084 -0.782 -21.134 1.00 87.00 317 GLY A CA 1
ATOM 2364 C C . GLY A 1 317 ? 1.205 -0.329 -19.962 1.00 87.00 317 GLY A C 1
ATOM 2365 O O . GLY A 1 317 ? 1.496 -0.558 -18.786 1.00 87.00 317 GLY A O 1
ATOM 2366 N N . GLY A 1 318 ? 0.113 0.359 -20.287 1.00 86.88 318 GLY A N 1
ATOM 2367 C CA . GLY A 1 318 ? -0.840 0.950 -19.343 1.00 86.88 318 GLY A CA 1
ATOM 2368 C C . GLY A 1 318 ? -0.330 2.201 -18.615 1.00 86.88 318 GLY A C 1
ATOM 2369 O O . GLY A 1 318 ? -1.061 2.790 -17.814 1.00 86.88 318 GLY A O 1
ATOM 2370 N N . GLY A 1 319 ? 0.909 2.634 -18.875 1.00 92.00 319 GLY A N 1
ATOM 2371 C CA . GLY A 1 319 ? 1.560 3.736 -18.170 1.00 92.00 319 GLY A CA 1
ATOM 2372 C C . GLY A 1 319 ? 1.843 3.443 -16.693 1.00 92.00 319 GLY A C 1
ATOM 2373 O O . GLY A 1 319 ? 1.451 2.416 -16.137 1.00 92.00 319 GLY A O 1
ATOM 2374 N N . ASN A 1 320 ? 2.510 4.386 -16.031 1.00 94.00 320 ASN A N 1
ATOM 2375 C CA . ASN A 1 320 ? 3.149 4.190 -14.725 1.00 94.00 320 ASN A CA 1
ATOM 2376 C C . ASN A 1 320 ? 2.446 4.855 -13.523 1.00 94.00 320 ASN A C 1
ATOM 2378 O O . ASN A 1 320 ? 3.076 5.056 -12.482 1.00 94.00 320 ASN A O 1
ATOM 2382 N N . TYR A 1 321 ? 1.160 5.204 -13.642 1.00 95.12 321 TYR A N 1
ATOM 2383 C CA . TYR A 1 321 ? 0.341 5.744 -12.545 1.00 95.12 321 TYR A CA 1
ATOM 2384 C C . TYR A 1 321 ? -0.601 4.685 -11.973 1.00 95.12 321 TYR A C 1
ATOM 2386 O O . TYR A 1 321 ? -1.331 4.035 -12.722 1.00 95.12 321 TYR A O 1
ATOM 2394 N N . ARG A 1 322 ? -0.621 4.542 -10.643 1.00 94.44 322 ARG A N 1
ATOM 2395 C CA . ARG A 1 322 ? -1.540 3.663 -9.908 1.00 94.44 322 ARG A CA 1
ATOM 2396 C C . ARG A 1 322 ? -2.085 4.391 -8.680 1.00 94.44 322 ARG A C 1
ATOM 2398 O O . ARG A 1 322 ? -1.340 5.028 -7.937 1.00 94.44 322 ARG A O 1
ATOM 2405 N N . GLU A 1 323 ? -3.387 4.274 -8.464 1.00 95.88 323 GLU A N 1
ATOM 2406 C CA . GLU A 1 323 ? -4.121 4.811 -7.315 1.00 95.88 323 GLU A CA 1
ATOM 2407 C C . GLU A 1 323 ? -5.321 3.894 -7.054 1.00 95.88 323 GLU A C 1
ATOM 2409 O O . GLU A 1 323 ? -5.837 3.281 -7.991 1.00 95.88 323 GLU A O 1
ATOM 2414 N N . VAL A 1 324 ? -5.764 3.778 -5.801 1.00 97.56 324 VAL A N 1
ATOM 2415 C CA . VAL A 1 324 ? -7.014 3.087 -5.466 1.00 97.56 324 VAL A CA 1
ATOM 2416 C C . VAL A 1 324 ? -8.095 4.122 -5.204 1.00 97.56 324 VAL A C 1
ATOM 2418 O O . VAL A 1 324 ? -7.981 4.938 -4.288 1.00 97.56 324 VAL A O 1
ATOM 2421 N N . GLU A 1 325 ? -9.169 4.066 -5.980 1.00 97.69 325 GLU A N 1
ATOM 2422 C CA . GLU A 1 325 ? -10.350 4.893 -5.778 1.00 97.69 325 GLU A CA 1
ATOM 2423 C C . GLU A 1 325 ? -11.366 4.186 -4.894 1.00 97.69 325 GLU A C 1
ATOM 2425 O O . GLU A 1 325 ? -11.751 3.047 -5.160 1.00 97.69 325 GLU A O 1
ATOM 2430 N N . ILE A 1 326 ? -11.840 4.886 -3.864 1.00 98.44 326 ILE A N 1
ATOM 2431 C CA . ILE A 1 326 ? -12.959 4.436 -3.041 1.00 98.44 326 ILE A CA 1
ATOM 2432 C C . ILE A 1 326 ? -14.229 5.124 -3.528 1.00 98.44 326 ILE A C 1
ATOM 2434 O O . ILE A 1 326 ? -14.263 6.350 -3.659 1.00 98.44 326 ILE A O 1
ATOM 2438 N N . ARG A 1 327 ? -15.284 4.348 -3.774 1.00 98.38 327 ARG A N 1
ATOM 2439 C CA . ARG A 1 327 ? -16.593 4.825 -4.232 1.00 98.38 327 ARG A CA 1
ATOM 2440 C C . ARG A 1 327 ? -17.700 4.368 -3.287 1.00 98.38 327 ARG A C 1
ATOM 2442 O O . ARG A 1 327 ? -17.654 3.260 -2.761 1.00 98.38 327 ARG A O 1
ATOM 2449 N N . ILE A 1 328 ? -18.701 5.225 -3.104 1.00 98.38 328 ILE A N 1
ATOM 2450 C CA . ILE A 1 328 ? -19.979 4.896 -2.467 1.00 98.38 328 ILE A CA 1
ATOM 2451 C C . ILE A 1 328 ? -21.072 5.200 -3.492 1.00 98.38 328 ILE A C 1
ATOM 2453 O O . ILE A 1 328 ? -21.152 6.322 -3.996 1.00 98.38 328 ILE A O 1
ATOM 2457 N N . ASP A 1 329 ? -21.854 4.186 -3.857 1.00 97.38 329 ASP A N 1
ATOM 2458 C CA . ASP A 1 329 ? -22.894 4.242 -4.898 1.00 97.38 329 ASP A CA 1
ATOM 2459 C C . ASP A 1 329 ? -22.366 4.819 -6.232 1.00 97.38 329 ASP A C 1
ATOM 2461 O O . ASP A 1 329 ? -22.953 5.709 -6.849 1.00 97.38 329 ASP A O 1
ATOM 2465 N N . GLY A 1 330 ? -21.169 4.375 -6.634 1.00 96.38 330 GLY A N 1
ATOM 2466 C CA . GLY A 1 330 ? -20.453 4.842 -7.831 1.00 96.38 330 GLY A CA 1
ATOM 2467 C C . GLY A 1 330 ? -19.775 6.216 -7.709 1.00 96.38 330 GLY A C 1
ATOM 2468 O O . GLY A 1 330 ? -18.938 6.561 -8.547 1.00 96.38 330 GLY A O 1
ATOM 2469 N N . ARG A 1 331 ? -20.061 6.997 -6.659 1.00 97.56 331 ARG A N 1
ATOM 2470 C CA . ARG A 1 331 ? -19.498 8.342 -6.443 1.00 97.56 331 ARG A CA 1
ATOM 2471 C C . ARG A 1 331 ? -18.203 8.266 -5.642 1.00 97.56 331 ARG A C 1
ATOM 2473 O O . ARG A 1 331 ? -18.162 7.594 -4.616 1.00 97.56 331 ARG A O 1
ATOM 2480 N N . LEU A 1 332 ? -17.165 8.989 -6.064 1.00 98.44 332 LEU A N 1
ATOM 2481 C CA . LEU A 1 332 ? -15.887 9.038 -5.347 1.00 98.44 332 LEU A CA 1
ATOM 2482 C C . LEU A 1 332 ? -16.050 9.512 -3.893 1.00 98.44 332 LEU A C 1
ATOM 2484 O O . LEU A 1 332 ? -16.677 10.538 -3.626 1.00 98.44 332 LEU A O 1
ATOM 2488 N N . ALA A 1 333 ? -15.449 8.768 -2.969 1.00 98.44 333 ALA A N 1
ATOM 2489 C CA . ALA A 1 333 ? -15.549 8.947 -1.522 1.00 98.44 333 ALA A CA 1
ATOM 2490 C C . ALA A 1 333 ? -14.183 9.035 -0.813 1.00 98.44 333 ALA A C 1
ATOM 2492 O O . ALA A 1 333 ? -14.115 9.519 0.314 1.00 98.44 333 ALA A O 1
ATOM 2493 N N . GLY A 1 334 ? -13.096 8.618 -1.467 1.00 98.25 334 GLY A N 1
ATOM 2494 C CA . GLY A 1 334 ? -11.726 8.749 -0.969 1.00 98.25 334 GLY A CA 1
ATOM 2495 C C . GLY A 1 334 ? -10.716 8.098 -1.914 1.00 98.25 334 GLY A C 1
ATOM 2496 O O . GLY A 1 334 ? -11.113 7.485 -2.903 1.00 98.25 334 GLY A O 1
ATOM 2497 N N . LEU A 1 335 ? -9.422 8.239 -1.620 1.00 98.31 335 LEU A N 1
ATOM 2498 C CA . LEU A 1 335 ? -8.320 7.718 -2.439 1.00 98.31 335 LEU A CA 1
ATOM 2499 C C . LEU A 1 335 ? -7.247 7.084 -1.543 1.00 98.31 335 LEU A C 1
ATOM 2501 O O . LEU A 1 335 ? -6.968 7.622 -0.468 1.00 98.31 335 LEU A O 1
ATOM 2505 N N . ALA A 1 336 ? -6.591 6.022 -2.008 1.00 98.00 336 ALA A N 1
ATOM 2506 C CA . ALA A 1 336 ? -5.419 5.432 -1.358 1.00 98.00 336 ALA A CA 1
ATOM 2507 C C . ALA A 1 336 ? -4.232 5.288 -2.340 1.00 98.00 336 ALA A C 1
ATOM 2509 O O . ALA A 1 336 ? -4.444 4.983 -3.517 1.00 98.00 336 ALA A O 1
ATOM 2510 N N . PRO A 1 337 ? -2.985 5.517 -1.887 1.00 97.12 337 PRO A N 1
ATOM 2511 C CA . PRO A 1 337 ? -1.792 5.350 -2.706 1.00 97.12 337 PRO A CA 1
ATOM 2512 C C . PRO A 1 337 ? -1.428 3.867 -2.849 1.00 97.12 337 PRO A C 1
ATOM 2514 O O . PRO A 1 337 ? -1.694 3.062 -1.959 1.00 97.12 337 PRO A O 1
ATOM 2517 N N . VAL A 1 338 ? -0.750 3.524 -3.942 1.00 95.56 338 VAL A N 1
ATOM 2518 C CA . VAL A 1 338 ? -0.228 2.174 -4.190 1.00 95.56 338 VAL A CA 1
ATOM 2519 C C . VAL A 1 338 ? 1.266 2.150 -3.878 1.00 95.56 338 VAL A C 1
ATOM 2521 O O . VAL A 1 338 ? 2.005 3.047 -4.292 1.00 95.56 338 VAL A O 1
ATOM 2524 N N . PHE A 1 339 ? 1.712 1.143 -3.128 1.00 94.81 339 PHE A N 1
ATOM 2525 C CA . PHE A 1 339 ? 3.128 0.950 -2.818 1.00 94.81 339 PHE A CA 1
ATOM 2526 C C . PHE A 1 339 ? 3.869 0.392 -4.052 1.00 94.81 339 PHE A C 1
ATOM 2528 O O . PHE A 1 339 ? 3.374 -0.562 -4.663 1.00 94.81 339 PHE A O 1
ATOM 2535 N N . PRO A 1 340 ? 5.031 0.949 -4.447 1.00 93.44 340 PRO A N 1
ATOM 2536 C CA . PRO A 1 340 ? 5.857 0.404 -5.524 1.00 93.44 340 PRO A CA 1
ATOM 2537 C C . PRO A 1 340 ? 6.600 -0.837 -5.019 1.00 93.44 340 PRO A C 1
ATOM 2539 O O . PRO A 1 340 ? 7.779 -0.775 -4.673 1.00 93.44 340 PRO A O 1
ATOM 2542 N N . TRP A 1 341 ? 5.869 -1.947 -4.902 1.00 89.50 341 TRP A N 1
ATOM 2543 C CA . TRP A 1 341 ? 6.398 -3.220 -4.420 1.00 89.50 341 TRP A CA 1
ATOM 2544 C C . TRP A 1 341 ? 7.514 -3.719 -5.338 1.00 89.50 341 TRP A C 1
ATOM 2546 O O . TRP A 1 341 ? 7.363 -3.730 -6.558 1.00 89.50 341 TRP A O 1
ATOM 2556 N N . LEU A 1 342 ? 8.625 -4.131 -4.735 1.00 85.44 342 LEU A N 1
ATOM 2557 C CA . LEU A 1 342 ? 9.788 -4.644 -5.438 1.00 85.44 342 LEU A CA 1
ATOM 2558 C C . LEU A 1 342 ? 9.851 -6.154 -5.217 1.00 85.44 342 LEU A C 1
ATOM 2560 O O . LEU A 1 342 ? 9.944 -6.596 -4.075 1.00 85.44 342 LEU A O 1
ATOM 2564 N N . GLY A 1 343 ? 9.766 -6.917 -6.304 1.00 76.88 343 GLY A N 1
ATOM 2565 C CA . GLY A 1 343 ? 9.929 -8.368 -6.283 1.00 76.88 343 GLY A CA 1
ATOM 2566 C C . GLY A 1 343 ? 11.333 -8.804 -6.673 1.00 76.88 343 GLY A C 1
ATOM 2567 O O . GLY A 1 343 ? 12.028 -8.084 -7.393 1.00 76.88 343 GLY A O 1
ATOM 2568 N N . SER A 1 344 ? 11.688 -10.026 -6.280 1.00 75.56 344 SER A N 1
ATOM 2569 C CA . SER A 1 344 ? 13.055 -10.557 -6.322 1.00 75.56 344 SER A CA 1
ATOM 2570 C C . SER A 1 344 ? 13.649 -10.811 -7.708 1.00 75.56 344 SER A C 1
ATOM 2572 O O . SER A 1 344 ? 14.756 -11.322 -7.828 1.00 75.56 344 SER A O 1
ATOM 2574 N N . SER A 1 345 ? 12.933 -10.515 -8.790 1.00 77.69 345 SER A N 1
ATOM 2575 C CA . SER A 1 345 ? 13.424 -10.671 -10.165 1.00 77.69 345 SER A CA 1
ATOM 2576 C C . SER A 1 345 ? 12.917 -9.522 -11.030 1.00 77.69 345 SER A C 1
ATOM 2578 O O . SER A 1 345 ? 11.909 -9.661 -11.718 1.00 77.69 345 SER A O 1
ATOM 2580 N N . ILE A 1 346 ? 13.622 -8.383 -10.985 1.00 83.25 346 ILE A N 1
ATOM 2581 C CA . ILE A 1 346 ? 13.314 -7.189 -11.799 1.00 83.25 346 ILE A CA 1
ATOM 2582 C C . ILE A 1 346 ? 13.397 -7.519 -13.295 1.00 83.25 346 ILE A C 1
ATOM 2584 O O . ILE A 1 346 ? 12.695 -6.904 -14.085 1.00 83.25 346 ILE A O 1
ATOM 2588 N N . ASN A 1 347 ? 14.210 -8.504 -13.685 1.00 83.44 347 ASN A N 1
ATOM 2589 C CA . ASN A 1 347 ? 14.128 -9.172 -14.981 1.00 83.44 347 ASN A CA 1
ATOM 2590 C C . ASN A 1 347 ? 14.249 -10.694 -14.769 1.00 83.44 347 ASN A C 1
ATOM 2592 O O . ASN A 1 347 ? 15.120 -11.138 -14.024 1.00 83.44 347 ASN A O 1
ATOM 2596 N N . ASN A 1 348 ? 13.398 -11.521 -15.389 1.00 71.69 348 ASN A N 1
ATOM 2597 C CA . ASN A 1 348 ? 13.443 -12.986 -15.192 1.00 71.69 348 ASN A CA 1
ATOM 2598 C C . ASN A 1 348 ? 14.686 -13.670 -15.819 1.00 71.69 348 ASN A C 1
ATOM 2600 O O . ASN A 1 348 ? 15.070 -14.756 -15.383 1.00 71.69 348 ASN A O 1
ATOM 2604 N N . GLY A 1 349 ? 15.355 -13.032 -16.784 1.00 69.94 349 GLY A N 1
ATOM 2605 C CA . GLY A 1 349 ? 16.699 -13.408 -17.241 1.00 69.94 349 GLY A CA 1
ATOM 2606 C C . GLY A 1 349 ? 17.808 -13.070 -16.232 1.00 69.94 349 GLY A C 1
ATOM 2607 O O . GLY A 1 349 ? 18.904 -13.611 -16.334 1.00 69.94 349 GLY A O 1
ATOM 2608 N N . PHE A 1 350 ? 17.522 -12.236 -15.225 1.00 71.75 350 PHE A N 1
ATOM 2609 C CA . PHE A 1 350 ? 18.460 -11.829 -14.176 1.00 71.75 350 PHE A CA 1
ATOM 2610 C C . PHE A 1 350 ? 17.820 -11.918 -12.775 1.00 71.75 350 PHE A C 1
ATOM 2612 O O . PHE A 1 350 ? 17.568 -10.930 -12.073 1.00 71.75 350 PHE A O 1
ATOM 2619 N N . ARG A 1 351 ? 17.527 -13.166 -12.385 1.00 69.12 351 ARG A N 1
ATOM 2620 C CA . ARG A 1 351 ? 16.870 -13.534 -11.118 1.00 69.12 351 ARG A CA 1
ATOM 2621 C C . ARG A 1 351 ? 17.673 -13.126 -9.892 1.00 69.12 351 ARG A C 1
ATOM 2623 O O . ARG A 1 351 ? 18.899 -13.059 -9.969 1.00 69.12 351 ARG A O 1
ATOM 2630 N N . ASN A 1 352 ? 16.975 -12.959 -8.770 1.00 69.75 352 ASN A N 1
ATOM 2631 C CA . ASN A 1 352 ? 17.508 -12.579 -7.459 1.00 69.75 352 ASN A CA 1
ATOM 2632 C C . ASN A 1 352 ? 18.205 -11.215 -7.580 1.00 69.75 352 ASN A C 1
ATOM 2634 O O . ASN A 1 352 ? 19.423 -11.134 -7.633 1.00 69.75 352 ASN A O 1
ATOM 2638 N N . THR A 1 353 ? 17.457 -10.131 -7.800 1.00 72.94 353 THR A N 1
ATOM 2639 C CA . THR A 1 353 ? 18.069 -8.896 -8.326 1.00 72.94 353 THR A CA 1
ATOM 2640 C C . THR A 1 353 ? 18.753 -8.020 -7.271 1.00 72.94 353 THR A C 1
ATOM 2642 O O . THR A 1 353 ? 19.833 -7.525 -7.562 1.00 72.94 353 THR A O 1
ATOM 2645 N N . VAL A 1 354 ? 18.171 -7.795 -6.085 1.00 83.88 354 VAL A N 1
ATOM 2646 C CA . VAL A 1 354 ? 18.760 -6.892 -5.055 1.00 83.88 354 VAL A CA 1
ATOM 2647 C C . VAL A 1 354 ? 18.399 -7.235 -3.596 1.00 83.88 354 VAL A C 1
ATOM 2649 O O . VAL A 1 354 ? 19.040 -6.758 -2.666 1.00 83.88 354 VAL A O 1
ATOM 2652 N N . ASP A 1 355 ? 17.385 -8.069 -3.379 1.00 79.31 355 ASP A N 1
ATOM 2653 C CA . ASP A 1 355 ? 16.661 -8.347 -2.129 1.00 79.31 355 ASP A CA 1
ATOM 2654 C C . ASP A 1 355 ? 16.960 -9.727 -1.492 1.00 79.31 355 ASP A C 1
ATOM 2656 O O . ASP A 1 355 ? 16.142 -10.290 -0.763 1.00 79.31 355 ASP A O 1
ATOM 2660 N N . THR A 1 356 ? 18.143 -10.282 -1.750 1.00 77.50 356 THR A N 1
ATOM 2661 C CA . THR A 1 356 ? 18.647 -11.537 -1.177 1.00 77.50 356 THR A CA 1
ATOM 2662 C C . THR A 1 356 ? 19.916 -11.229 -0.374 1.00 77.50 356 THR A C 1
ATOM 2664 O O . THR A 1 356 ? 20.710 -10.372 -0.765 1.00 77.50 356 THR A O 1
ATOM 2667 N N . PRO A 1 357 ? 20.131 -11.886 0.772 1.00 76.44 357 PRO A N 1
ATOM 2668 C CA . PRO A 1 357 ? 19.173 -12.720 1.500 1.00 76.44 357 PRO A CA 1
ATOM 2669 C C . PRO A 1 357 ? 18.148 -11.885 2.304 1.00 76.44 357 PRO A C 1
ATOM 2671 O O . PRO A 1 357 ? 17.233 -12.445 2.903 1.00 76.44 357 PRO A O 1
ATOM 2674 N N . ALA A 1 358 ? 18.275 -10.550 2.319 1.00 82.06 358 ALA A N 1
ATOM 2675 C CA . ALA A 1 358 ? 17.390 -9.635 3.043 1.00 82.06 358 ALA A CA 1
ATOM 2676 C C . ALA A 1 358 ? 16.336 -8.965 2.125 1.00 82.06 358 ALA A C 1
ATOM 2678 O O . ALA A 1 358 ? 16.723 -8.173 1.260 1.00 82.06 358 ALA A O 1
ATOM 2679 N N . PRO A 1 359 ? 15.023 -9.192 2.347 1.00 85.38 359 PRO A N 1
ATOM 2680 C CA . PRO A 1 359 ? 13.958 -8.685 1.482 1.00 85.38 359 PRO A CA 1
ATOM 2681 C C . PRO A 1 359 ? 13.848 -7.159 1.443 1.00 85.38 359 PRO A C 1
ATOM 2683 O O . PRO A 1 359 ? 14.212 -6.469 2.401 1.00 85.38 359 PRO A O 1
ATOM 2686 N N . ALA A 1 360 ? 13.224 -6.635 0.387 1.00 89.56 360 ALA A N 1
ATOM 2687 C CA . ALA A 1 360 ? 12.880 -5.219 0.254 1.00 89.56 360 ALA A CA 1
ATOM 2688 C C . ALA A 1 360 ? 11.786 -4.755 1.250 1.00 89.56 360 ALA A C 1
ATOM 2690 O O . ALA A 1 360 ? 11.147 -5.555 1.945 1.00 89.56 360 ALA A O 1
ATOM 2691 N N . ALA A 1 361 ? 11.537 -3.442 1.327 1.00 91.38 361 ALA A N 1
ATOM 2692 C CA . ALA A 1 361 ? 10.543 -2.884 2.245 1.00 91.38 361 ALA A CA 1
ATOM 2693 C C . ALA A 1 361 ? 9.123 -3.381 1.908 1.00 91.38 361 ALA A C 1
ATOM 2695 O O . ALA A 1 361 ? 8.712 -3.429 0.750 1.00 91.38 361 ALA A O 1
ATOM 2696 N N . GLN A 1 362 ? 8.362 -3.775 2.935 1.00 88.75 362 GLN A N 1
ATOM 2697 C CA . GLN A 1 362 ? 7.059 -4.452 2.813 1.00 88.75 362 GLN A CA 1
ATOM 2698 C C . GLN A 1 362 ? 7.021 -5.725 1.942 1.00 88.75 362 GLN A C 1
ATOM 2700 O O . GLN A 1 362 ? 5.920 -6.193 1.641 1.00 88.75 362 GLN A O 1
ATOM 2705 N N . ALA A 1 363 ? 8.152 -6.340 1.576 1.00 85.06 363 ALA A N 1
ATOM 2706 C CA . ALA A 1 363 ? 8.167 -7.531 0.721 1.00 85.06 363 ALA A CA 1
ATOM 2707 C C . ALA A 1 363 ? 7.201 -8.633 1.215 1.00 85.06 363 ALA A C 1
ATOM 2709 O O . ALA A 1 363 ? 6.329 -9.090 0.471 1.00 85.06 363 ALA A O 1
ATOM 2710 N N . LEU A 1 364 ? 7.285 -8.941 2.514 1.00 85.62 364 LEU A N 1
ATOM 2711 C CA . LEU A 1 364 ? 6.552 -10.008 3.204 1.00 85.62 364 LEU A CA 1
ATOM 2712 C C . LEU A 1 364 ? 5.182 -9.598 3.788 1.00 85.62 364 LEU A C 1
ATOM 2714 O O . LEU A 1 364 ? 4.437 -10.456 4.264 1.00 85.62 364 LEU A O 1
ATOM 2718 N N . ASN A 1 365 ? 4.858 -8.299 3.872 1.00 89.12 365 ASN A N 1
ATOM 2719 C CA . ASN A 1 365 ? 3.756 -7.829 4.727 1.00 89.12 365 ASN A CA 1
ATOM 2720 C C . ASN A 1 365 ? 3.139 -6.491 4.254 1.00 89.12 365 ASN A C 1
ATOM 2722 O O . ASN A 1 365 ? 3.619 -5.411 4.602 1.00 89.12 365 ASN A O 1
ATOM 2726 N N . TRP A 1 366 ? 2.038 -6.547 3.497 1.00 91.00 366 TRP A N 1
ATOM 2727 C CA . TRP A 1 366 ? 1.449 -5.387 2.803 1.00 91.00 366 TRP A CA 1
ATOM 2728 C C . TRP A 1 366 ? 0.475 -4.587 3.675 1.00 91.00 366 TRP A C 1
ATOM 2730 O O . TRP A 1 366 ? -0.648 -5.028 3.946 1.00 91.00 366 TRP A O 1
ATOM 2740 N N . MET A 1 367 ? 0.887 -3.421 4.170 1.00 92.31 367 MET A N 1
ATOM 2741 C CA . MET A 1 367 ? 0.072 -2.654 5.126 1.00 92.31 367 MET A CA 1
ATOM 2742 C C . MET A 1 367 ? -1.154 -2.010 4.461 1.00 92.31 367 MET A C 1
ATOM 2744 O O . MET A 1 367 ? -0.996 -1.392 3.409 1.00 92.31 367 MET A O 1
ATOM 2748 N N . PRO A 1 368 ? -2.359 -2.095 5.063 1.00 94.38 368 PRO A N 1
ATOM 2749 C CA . PRO A 1 368 ? -3.521 -1.400 4.546 1.00 94.38 368 PRO A CA 1
ATOM 2750 C C . PRO A 1 368 ? -3.360 0.108 4.710 1.00 94.38 368 PRO A C 1
ATOM 2752 O O . PRO A 1 368 ? -2.837 0.596 5.716 1.00 94.38 368 PRO A O 1
ATOM 2755 N N . PHE A 1 369 ? -3.896 0.846 3.748 1.00 96.50 369 PHE A N 1
ATOM 2756 C CA . PHE A 1 369 ? -4.112 2.276 3.874 1.00 96.50 369 PHE A CA 1
ATOM 2757 C C . PHE A 1 369 ? -5.531 2.530 4.397 1.00 96.50 369 PHE A C 1
ATOM 2759 O O . PHE A 1 369 ? -6.493 1.957 3.886 1.00 96.50 369 PHE A O 1
ATOM 2766 N N . ARG A 1 370 ? -5.676 3.397 5.407 1.00 97.62 370 ARG A N 1
ATOM 2767 C CA . ARG A 1 370 ? -6.983 3.758 5.977 1.00 97.62 370 ARG A CA 1
ATOM 2768 C C . ARG A 1 370 ? -7.572 4.981 5.284 1.00 97.62 370 ARG A C 1
ATOM 2770 O O . ARG A 1 370 ? -7.010 6.071 5.358 1.00 97.62 370 ARG A O 1
ATOM 2777 N N . VAL A 1 371 ? -8.752 4.813 4.697 1.00 98.50 371 VAL A N 1
ATOM 2778 C CA . VAL A 1 371 ? -9.573 5.890 4.131 1.00 98.50 371 VAL A CA 1
ATOM 2779 C C . VAL A 1 371 ? -10.704 6.230 5.106 1.00 98.50 371 VAL A C 1
ATOM 2781 O O . VAL A 1 371 ? -11.436 5.347 5.549 1.00 98.50 371 VAL A O 1
ATOM 2784 N N . ASP A 1 372 ? -10.860 7.506 5.464 1.00 98.44 372 ASP A N 1
ATOM 2785 C CA . ASP A 1 372 ? -11.930 7.959 6.363 1.00 98.44 372 ASP A CA 1
ATOM 2786 C C . ASP A 1 372 ? -13.217 8.262 5.583 1.00 98.44 372 ASP A C 1
ATOM 2788 O O . ASP A 1 372 ? -13.314 9.242 4.846 1.00 98.44 372 ASP A O 1
ATOM 2792 N N . LEU A 1 373 ? -14.225 7.412 5.777 1.00 98.75 373 LEU A N 1
ATOM 2793 C CA . LEU A 1 373 ? -15.547 7.511 5.157 1.00 98.75 373 LEU A CA 1
ATOM 2794 C C . LEU A 1 373 ? -16.586 8.133 6.105 1.00 98.75 373 LEU A C 1
ATOM 2796 O O . LEU A 1 373 ? -17.766 8.218 5.768 1.00 98.75 373 LEU A O 1
ATOM 2800 N N . THR A 1 374 ? -16.177 8.623 7.279 1.00 98.56 374 THR A N 1
ATOM 2801 C CA . THR A 1 374 ? -17.073 9.192 8.296 1.00 98.56 374 THR A CA 1
ATOM 2802 C C . THR A 1 374 ? -17.980 10.327 7.785 1.00 98.56 374 THR A C 1
ATOM 2804 O O . THR A 1 374 ? -19.131 10.375 8.227 1.00 98.56 374 THR A O 1
ATOM 2807 N N . PRO A 1 375 ? -17.578 11.213 6.843 1.00 98.75 375 PRO A N 1
ATOM 2808 C CA . PRO A 1 375 ? -18.503 12.174 6.229 1.00 98.75 375 PRO A CA 1
ATOM 2809 C C . PRO A 1 375 ? -19.747 11.540 5.577 1.00 98.75 375 PRO A C 1
ATOM 2811 O O . PRO A 1 375 ? -20.785 12.195 5.503 1.00 98.75 375 PRO A O 1
ATOM 2814 N N . PHE A 1 376 ? -19.665 10.276 5.149 1.00 98.75 376 PHE A N 1
ATOM 2815 C CA . PHE A 1 376 ? -20.756 9.513 4.534 1.00 98.75 376 PHE A CA 1
ATOM 2816 C C . PHE A 1 376 ? -21.587 8.695 5.535 1.00 98.75 376 PHE A C 1
ATOM 2818 O O . PHE A 1 376 ? -22.580 8.097 5.133 1.00 98.75 376 PHE A O 1
ATOM 2825 N N . ALA A 1 377 ? -21.269 8.692 6.836 1.00 98.38 377 ALA A N 1
ATOM 2826 C CA . ALA A 1 377 ? -22.009 7.903 7.831 1.00 98.38 377 ALA A CA 1
ATOM 2827 C C . ALA A 1 377 ? -23.528 8.187 7.819 1.00 98.38 377 ALA A C 1
ATOM 2829 O O . ALA A 1 377 ? -24.334 7.266 7.901 1.00 98.38 377 ALA A O 1
ATOM 2830 N N . GLY A 1 378 ? -23.928 9.450 7.626 1.00 97.25 378 GLY A N 1
ATOM 2831 C CA . GLY A 1 378 ? -25.337 9.837 7.501 1.00 97.25 378 GLY A CA 1
ATOM 2832 C C . GLY A 1 378 ? -26.049 9.292 6.254 1.00 97.25 378 GLY A C 1
ATOM 2833 O O . GLY A 1 378 ? -27.256 9.075 6.311 1.00 97.25 378 GLY A O 1
ATOM 2834 N N . LEU A 1 379 ? -25.314 9.042 5.161 1.00 97.81 379 LEU A N 1
ATOM 2835 C CA . LEU A 1 379 ? -25.831 8.375 3.961 1.00 97.81 379 LEU A CA 1
ATOM 2836 C C . LEU A 1 379 ? -26.094 6.898 4.273 1.00 97.81 379 LEU A C 1
ATOM 2838 O O . LEU A 1 379 ? -27.235 6.461 4.186 1.00 97.81 379 LEU A O 1
ATOM 2842 N N . LEU A 1 380 ? -25.071 6.186 4.761 1.00 97.88 380 LEU A N 1
ATOM 2843 C CA . LEU A 1 380 ? -25.139 4.756 5.098 1.00 97.88 380 LEU A CA 1
ATOM 2844 C C . LEU A 1 380 ? -26.214 4.442 6.164 1.00 97.88 380 LEU A C 1
ATOM 2846 O O . LEU A 1 380 ? -26.775 3.351 6.185 1.00 97.88 380 LEU A O 1
ATOM 2850 N N . ASN A 1 381 ? -26.553 5.404 7.030 1.00 98.31 381 ASN A N 1
ATOM 2851 C CA . ASN A 1 381 ? -27.583 5.242 8.063 1.00 98.31 381 ASN A CA 1
ATOM 2852 C C . ASN A 1 381 ? -29.039 5.273 7.552 1.00 98.31 381 ASN A C 1
ATOM 2854 O O . ASN A 1 381 ? -29.969 5.022 8.331 1.00 98.31 381 ASN A O 1
ATOM 2858 N N . ASN A 1 382 ? -29.280 5.615 6.283 1.00 96.81 382 ASN A N 1
ATOM 2859 C CA . ASN A 1 382 ? -30.636 5.833 5.768 1.00 96.81 382 ASN A CA 1
ATOM 2860 C C . ASN A 1 382 ? -31.523 4.566 5.828 1.00 96.81 382 ASN A C 1
ATOM 2862 O O . ASN A 1 382 ? -32.736 4.700 6.003 1.00 96.81 382 ASN A O 1
ATOM 2866 N N . GLY A 1 383 ? -30.934 3.363 5.822 1.00 95.88 383 GLY A N 1
ATOM 2867 C CA . GLY A 1 383 ? -31.625 2.067 5.810 1.00 95.88 383 GLY A CA 1
ATOM 2868 C C . GLY A 1 383 ? -31.920 1.510 4.412 1.00 95.88 383 GLY A C 1
ATOM 2869 O O . GLY A 1 383 ? -32.647 0.527 4.311 1.00 95.88 383 GLY A O 1
ATOM 2870 N N . ALA A 1 384 ? -31.389 2.135 3.362 1.00 96.81 384 ALA A N 1
ATOM 2871 C CA . ALA A 1 384 ? -31.326 1.587 2.015 1.00 96.81 384 ALA A CA 1
ATOM 2872 C C . ALA A 1 384 ? -30.086 0.690 1.847 1.00 96.81 384 ALA A C 1
ATOM 2874 O O . ALA A 1 384 ? -29.195 0.648 2.702 1.00 96.81 384 ALA A O 1
ATOM 2875 N N . GLU A 1 385 ? -30.047 -0.029 0.731 1.00 96.19 385 GLU A N 1
ATOM 2876 C CA . GLU A 1 385 ? -28.843 -0.702 0.256 1.00 96.19 385 GLU A CA 1
ATOM 2877 C C . GLU A 1 385 ? -27.843 0.317 -0.305 1.00 96.19 385 GLU A C 1
ATOM 2879 O O . GLU A 1 385 ? -28.234 1.290 -0.951 1.00 96.19 385 GLU A O 1
ATOM 2884 N N . HIS A 1 386 ? -26.559 0.079 -0.047 1.00 96.50 386 HIS A N 1
ATOM 2885 C CA . HIS A 1 386 ? -25.450 0.903 -0.512 1.00 96.50 386 HIS A CA 1
ATOM 2886 C C . HIS A 1 386 ? -24.296 0.026 -0.989 1.00 96.50 386 HIS A C 1
ATOM 2888 O O . HIS A 1 386 ? -24.021 -1.015 -0.388 1.00 96.50 386 HIS A O 1
ATOM 2894 N N . THR A 1 387 ? -23.576 0.481 -2.015 1.00 95.81 387 THR A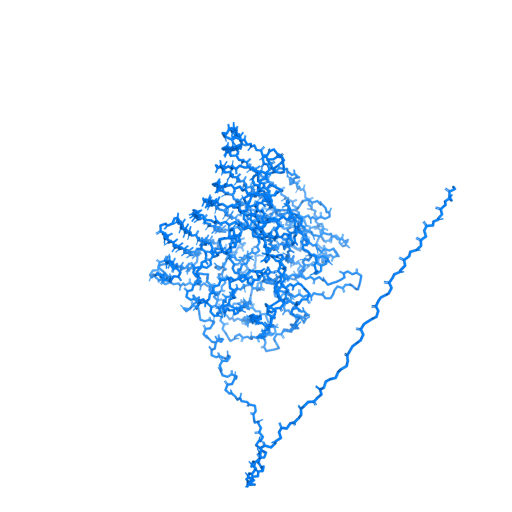 N 1
ATOM 2895 C CA . THR A 1 387 ? -22.360 -0.186 -2.504 1.00 95.81 387 THR A CA 1
ATOM 2896 C C . THR A 1 387 ? -21.131 0.611 -2.092 1.00 95.81 387 THR A C 1
ATOM 2898 O O . THR A 1 387 ? -20.929 1.724 -2.577 1.00 95.81 387 THR A O 1
ATOM 2901 N N . VAL A 1 388 ? -20.281 0.030 -1.243 1.00 96.69 388 VAL A N 1
ATOM 2902 C CA . VAL A 1 388 ? -18.938 0.546 -0.935 1.00 96.69 388 VAL A CA 1
ATOM 2903 C C . VAL A 1 388 ? -17.924 -0.249 -1.748 1.00 96.69 388 VAL A C 1
ATOM 2905 O O . VAL A 1 388 ? -17.875 -1.471 -1.648 1.00 96.69 388 VAL A O 1
ATOM 2908 N N . GLN A 1 389 ? -17.116 0.434 -2.553 1.00 95.50 389 GLN A N 1
ATOM 2909 C CA . GLN A 1 389 ? -16.203 -0.178 -3.518 1.00 95.50 389 GLN A CA 1
ATOM 2910 C C . GLN A 1 389 ? -14.804 0.435 -3.421 1.00 95.50 389 GLN A C 1
ATOM 2912 O O . GLN A 1 389 ? -14.672 1.646 -3.269 1.00 95.50 389 GLN A O 1
ATOM 2917 N N . ALA A 1 390 ? -13.772 -0.391 -3.572 1.00 96.12 390 ALA A N 1
ATOM 2918 C CA . ALA A 1 390 ? -12.388 0.003 -3.803 1.00 96.12 390 ALA A CA 1
ATOM 2919 C C . ALA A 1 390 ? -11.950 -0.508 -5.183 1.00 96.12 390 ALA A C 1
ATOM 2921 O O . ALA A 1 390 ? -12.126 -1.690 -5.469 1.00 96.12 390 ALA A O 1
ATOM 2922 N N . ARG A 1 391 ? -11.377 0.349 -6.034 1.00 94.44 391 ARG A N 1
ATOM 2923 C CA . ARG A 1 391 ? -10.884 -0.019 -7.372 1.00 94.44 391 ARG A CA 1
ATOM 2924 C C . ARG A 1 391 ? -9.464 0.489 -7.587 1.00 94.44 391 ARG A C 1
ATOM 2926 O O . ARG A 1 391 ? -9.223 1.686 -7.490 1.00 94.44 391 ARG A O 1
ATOM 2933 N N . LEU A 1 392 ? -8.553 -0.410 -7.932 1.00 93.62 392 LEU A N 1
ATOM 2934 C CA . LEU A 1 392 ? -7.189 -0.105 -8.352 1.00 93.62 392 LEU A CA 1
ATOM 2935 C C . LEU A 1 392 ? -7.199 0.337 -9.828 1.00 93.62 392 LEU A C 1
ATOM 2937 O O . LEU A 1 392 ? -7.740 -0.354 -10.691 1.00 93.62 392 LEU A O 1
ATOM 2941 N N . LEU A 1 393 ? -6.665 1.526 -10.110 1.00 91.75 393 LEU A N 1
ATOM 2942 C CA . LEU A 1 393 ? -6.641 2.114 -11.453 1.00 91.75 393 LEU A CA 1
ATOM 2943 C C . LEU A 1 393 ? -5.422 1.671 -12.272 1.00 91.75 393 LEU A C 1
ATOM 2945 O O . LEU A 1 393 ? -4.349 1.433 -11.721 1.00 91.75 393 LEU A O 1
ATOM 2949 N N . GLY A 1 394 ? -5.577 1.672 -13.600 1.00 85.69 394 GLY A N 1
ATOM 2950 C CA . GLY A 1 394 ? -4.480 1.482 -14.559 1.00 85.69 394 GLY A CA 1
ATOM 2951 C C . GLY A 1 394 ? -4.006 0.037 -14.728 1.00 85.69 394 GLY A C 1
ATOM 2952 O O . GLY A 1 394 ? -2.889 -0.170 -15.187 1.00 85.69 394 GLY A O 1
ATOM 2953 N N . VAL A 1 395 ? -4.812 -0.949 -14.323 1.00 85.25 395 VAL A N 1
ATOM 2954 C CA . VAL A 1 395 ? -4.500 -2.383 -14.433 1.00 85.25 395 VAL A CA 1
ATOM 2955 C C . VAL A 1 395 ? -5.753 -3.194 -14.731 1.00 85.25 395 VAL A C 1
ATOM 2957 O O . VAL A 1 395 ? -6.847 -2.825 -14.299 1.00 85.25 395 VAL A O 1
ATOM 2960 N N . ASP A 1 396 ? -5.554 -4.340 -15.378 1.00 79.44 396 ASP A N 1
ATOM 2961 C CA . ASP A 1 396 ? -6.583 -5.367 -15.576 1.00 79.44 396 ASP A CA 1
ATOM 2962 C C . ASP A 1 396 ? -6.538 -6.460 -14.491 1.00 79.44 396 ASP A C 1
ATOM 2964 O O . ASP A 1 396 ? -7.501 -7.202 -14.318 1.00 79.44 396 ASP A O 1
ATOM 2968 N N . SER A 1 397 ? -5.435 -6.539 -13.730 1.00 80.12 397 SER A N 1
ATOM 2969 C CA . SER A 1 397 ? -5.171 -7.553 -12.699 1.00 80.12 397 SER A CA 1
ATOM 2970 C C . SER A 1 397 ? -4.609 -6.941 -11.412 1.00 80.12 397 SER A C 1
ATOM 2972 O O . SER A 1 397 ? -3.780 -6.027 -11.444 1.00 80.12 397 SER A O 1
ATOM 2974 N N . GLY A 1 398 ? -5.029 -7.465 -10.261 1.00 82.62 398 GLY A N 1
ATOM 2975 C CA . GLY A 1 398 ? -4.423 -7.169 -8.970 1.00 82.62 398 GLY A CA 1
ATOM 2976 C C . GLY A 1 398 ? -5.075 -7.872 -7.780 1.00 82.62 398 GLY A C 1
ATOM 2977 O O . GLY A 1 398 ? -6.058 -8.610 -7.885 1.00 82.62 398 GLY A O 1
ATOM 2978 N N . LEU A 1 399 ? -4.522 -7.606 -6.600 1.00 84.56 399 LEU A N 1
ATOM 2979 C CA . LEU A 1 399 ? -5.194 -7.830 -5.327 1.00 84.56 399 LEU A CA 1
ATOM 2980 C C . LEU A 1 399 ? -5.796 -6.505 -4.865 1.00 84.56 399 LEU A C 1
ATOM 2982 O O . LEU A 1 399 ? -5.076 -5.524 -4.701 1.00 84.56 399 LEU A O 1
ATOM 2986 N N . VAL A 1 400 ? -7.099 -6.501 -4.594 1.00 89.25 400 VAL A N 1
ATOM 2987 C CA . VAL A 1 400 ? -7.766 -5.486 -3.772 1.00 89.25 400 VAL A CA 1
ATOM 2988 C C . VAL A 1 400 ? -8.605 -6.226 -2.734 1.00 89.25 400 VAL A C 1
ATOM 2990 O O . VAL A 1 400 ? -9.336 -7.156 -3.068 1.00 89.25 400 VAL A O 1
ATOM 2993 N N . SER A 1 401 ? -8.472 -5.854 -1.465 1.00 89.00 401 SER A N 1
ATOM 2994 C CA . SER A 1 401 ? -9.287 -6.377 -0.364 1.00 89.00 401 SER A CA 1
ATOM 2995 C C . SER A 1 401 ? -9.316 -5.354 0.766 1.00 89.00 401 SER A C 1
ATOM 2997 O O . SER A 1 401 ? -8.416 -4.517 0.872 1.00 89.00 401 SER A O 1
ATOM 2999 N N . GLY A 1 402 ? -10.331 -5.401 1.623 1.00 90.75 402 GLY A N 1
ATOM 3000 C CA . GLY A 1 402 ? -10.375 -4.498 2.761 1.00 90.75 402 GLY A CA 1
ATOM 3001 C C . GLY A 1 402 ? -11.424 -4.825 3.806 1.00 90.75 402 GLY A C 1
ATOM 3002 O O . GLY A 1 402 ? -12.193 -5.775 3.676 1.00 90.75 402 GLY A O 1
ATOM 3003 N N . HIS A 1 403 ? -11.446 -3.989 4.839 1.00 93.56 403 HIS A N 1
ATOM 3004 C CA . HIS A 1 403 ? -12.392 -4.051 5.949 1.00 93.56 403 HIS A CA 1
ATOM 3005 C C . HIS A 1 403 ? -13.012 -2.677 6.175 1.00 93.56 403 HIS A C 1
ATOM 3007 O O . HIS A 1 403 ? -12.311 -1.701 6.447 1.00 93.56 403 HIS A O 1
ATOM 3013 N N . LEU A 1 404 ? -14.337 -2.596 6.089 1.00 95.75 404 LEU A N 1
ATOM 3014 C CA . LEU A 1 404 ? -15.097 -1.428 6.506 1.00 95.75 404 LEU A CA 1
ATOM 3015 C C . LEU A 1 404 ? -15.279 -1.474 8.030 1.00 95.75 404 LEU A C 1
ATOM 3017 O O . LEU A 1 404 ? -16.011 -2.303 8.570 1.00 95.75 404 LEU A O 1
ATOM 3021 N N . VAL A 1 405 ? -14.608 -0.563 8.722 1.00 96.19 405 VAL A N 1
ATOM 3022 C CA . VAL A 1 405 ? -14.546 -0.460 10.180 1.00 96.19 405 VAL A CA 1
ATOM 3023 C C . VAL A 1 405 ? -15.598 0.539 10.658 1.00 96.19 405 VAL A C 1
ATOM 3025 O O . VAL A 1 405 ? -15.468 1.752 10.464 1.00 96.19 405 VAL A O 1
ATOM 3028 N N . LEU A 1 406 ? -16.661 0.033 11.285 1.00 97.31 406 LEU A N 1
ATOM 3029 C CA . LEU A 1 406 ? -17.842 0.809 11.655 1.00 97.31 406 LEU A CA 1
ATOM 3030 C C . LEU A 1 406 ? -17.985 0.974 13.169 1.00 97.31 406 LEU A C 1
ATOM 3032 O O . LEU A 1 406 ? -17.959 0.021 13.951 1.00 97.31 406 LEU A O 1
ATOM 3036 N N . TYR A 1 407 ? -18.234 2.214 13.577 1.00 96.69 407 TYR A N 1
ATOM 3037 C CA . TYR A 1 407 ? -18.489 2.593 14.960 1.00 96.69 407 TYR A CA 1
ATOM 3038 C C . TYR A 1 407 ? -19.872 3.194 15.105 1.00 96.69 407 TYR A C 1
ATOM 3040 O O . TYR A 1 407 ? -20.246 4.062 14.318 1.00 96.69 407 TYR A O 1
ATOM 3048 N N . ARG A 1 408 ? -20.609 2.775 16.132 1.00 97.06 408 ARG A N 1
ATOM 3049 C CA . ARG A 1 408 ? -22.030 3.094 16.298 1.00 97.06 408 ARG A CA 1
ATOM 3050 C C . ARG A 1 408 ? -22.291 3.974 17.519 1.00 97.06 408 ARG A C 1
ATOM 3052 O O . ARG A 1 408 ? -21.611 3.868 18.541 1.00 97.06 408 ARG A O 1
ATOM 3059 N N . ASP A 1 409 ? -23.333 4.792 17.437 1.00 97.06 409 ASP A N 1
ATOM 3060 C CA . ASP A 1 409 ? -23.938 5.431 18.603 1.00 97.06 409 ASP A CA 1
ATOM 3061 C C . ASP A 1 409 ? -24.792 4.407 19.362 1.00 97.06 409 ASP A C 1
ATOM 3063 O O . ASP A 1 409 ? -25.845 3.968 18.896 1.00 97.06 409 ASP A O 1
ATOM 3067 N N . ARG A 1 410 ? -24.334 4.011 20.550 1.00 94.38 410 ARG A N 1
ATOM 3068 C CA . ARG A 1 410 ? -25.008 2.991 21.371 1.00 94.38 410 ARG A CA 1
ATOM 3069 C C . ARG A 1 410 ? -26.295 3.490 22.029 1.00 94.38 410 ARG A C 1
ATOM 3071 O O . ARG A 1 410 ? -27.110 2.669 22.431 1.00 94.38 410 ARG A O 1
ATOM 3078 N N . ASN A 1 411 ? -26.494 4.806 22.112 1.00 96.69 411 ASN A N 1
ATOM 3079 C CA . ASN A 1 411 ? -27.632 5.419 22.800 1.00 96.69 411 ASN A CA 1
ATOM 3080 C C . ASN A 1 411 ? -28.726 5.893 21.829 1.00 96.69 411 ASN A C 1
ATOM 3082 O O . ASN A 1 411 ? -29.687 6.539 22.249 1.00 96.69 411 ASN A O 1
ATOM 3086 N N . ARG A 1 412 ? -28.589 5.611 20.525 1.00 96.25 412 ARG A N 1
ATOM 3087 C CA . ARG A 1 412 ? -29.540 6.037 19.495 1.00 96.25 412 ARG A CA 1
ATOM 3088 C C . ARG A 1 412 ? -29.653 4.986 18.390 1.00 96.25 412 ARG A C 1
ATOM 3090 O O . ARG A 1 412 ? -28.673 4.673 17.729 1.00 96.25 412 ARG A O 1
ATOM 3097 N N . ALA A 1 413 ? -30.860 4.464 18.166 1.00 95.69 413 ALA A N 1
ATOM 3098 C CA . ALA A 1 413 ? -31.103 3.407 17.175 1.00 95.69 413 ALA A CA 1
ATOM 3099 C C . ALA A 1 413 ? -31.054 3.895 15.712 1.00 95.69 413 ALA A C 1
ATOM 3101 O O . ALA A 1 413 ? -30.745 3.113 14.817 1.00 95.69 413 ALA A O 1
ATOM 3102 N N . ILE A 1 414 ? -31.358 5.177 15.467 1.00 97.44 414 ILE A N 1
ATOM 3103 C CA . ILE A 1 414 ? -31.288 5.812 14.142 1.00 97.44 414 ILE A CA 1
ATOM 3104 C C . ILE A 1 414 ? -30.590 7.167 14.275 1.00 97.44 414 ILE A C 1
ATOM 3106 O O . ILE A 1 414 ? -31.107 8.075 14.934 1.00 97.44 414 ILE A O 1
ATOM 3110 N N . VAL A 1 415 ? -29.434 7.306 13.632 1.00 98.31 415 VAL A N 1
ATOM 3111 C CA . VAL A 1 415 ? -28.600 8.514 13.596 1.00 98.31 415 VAL A CA 1
ATOM 3112 C C . VAL A 1 415 ? -28.715 9.124 12.192 1.00 98.31 415 VAL A C 1
ATOM 3114 O O . VAL A 1 415 ? -27.981 8.724 11.288 1.00 98.31 415 VAL A O 1
ATOM 3117 N N . PRO A 1 416 ? -29.648 10.063 11.951 1.00 97.81 416 PRO A N 1
ATOM 3118 C CA . PRO A 1 416 ? -29.771 10.694 10.644 1.00 97.81 416 PRO A CA 1
ATOM 3119 C C . PRO A 1 416 ? -28.573 11.612 10.377 1.00 97.81 416 PRO A C 1
ATOM 3121 O O . PRO A 1 416 ? -27.881 12.049 11.298 1.00 97.81 416 PRO A O 1
ATOM 3124 N N . GLY A 1 417 ? -28.333 11.926 9.110 1.00 97.94 417 GLY A N 1
ATOM 3125 C CA . GLY A 1 417 ? -27.228 12.780 8.704 1.00 97.94 417 GLY A CA 1
ATOM 3126 C C . GLY A 1 417 ? -27.222 13.026 7.202 1.00 97.94 417 GLY A C 1
ATOM 3127 O O . GLY A 1 417 ? -28.119 12.578 6.492 1.00 97.94 417 GLY A O 1
ATOM 3128 N N . ALA A 1 418 ? -26.205 13.734 6.718 1.00 98.06 418 ALA A N 1
ATOM 3129 C CA . ALA A 1 418 ? -25.998 13.955 5.290 1.00 98.06 418 ALA A CA 1
ATOM 3130 C C . ALA A 1 418 ? -24.536 14.291 4.978 1.00 98.06 418 ALA A C 1
ATOM 3132 O O . ALA A 1 418 ? -23.851 14.929 5.783 1.00 98.06 418 ALA A O 1
ATOM 3133 N N . VAL A 1 419 ? -24.098 13.947 3.766 1.00 98.62 419 VAL A N 1
ATOM 3134 C CA . VAL A 1 419 ? -22.927 14.568 3.132 1.00 98.62 419 VAL A CA 1
ATOM 3135 C C . VAL A 1 419 ? -23.325 15.992 2.738 1.00 98.62 419 VAL A C 1
ATOM 3137 O O . VAL A 1 419 ? -24.333 16.186 2.063 1.00 98.62 419 VAL A O 1
ATOM 3140 N N . THR A 1 420 ? -22.562 16.994 3.168 1.00 98.44 420 THR A N 1
ATOM 3141 C CA . THR A 1 420 ? -22.835 18.417 2.896 1.00 98.44 420 THR A CA 1
ATOM 3142 C C . THR A 1 420 ? -21.928 19.007 1.825 1.00 98.44 420 THR A C 1
ATOM 3144 O O . THR A 1 420 ? -22.286 20.003 1.204 1.00 98.44 420 THR A O 1
ATOM 3147 N N . SER A 1 421 ? -20.760 18.409 1.591 1.00 98.31 421 SER A N 1
ATOM 3148 C CA . SER A 1 421 ? -19.860 18.782 0.503 1.00 98.31 421 SER A CA 1
ATOM 3149 C C . SER A 1 421 ? -18.959 17.608 0.142 1.00 98.31 421 SER A C 1
ATOM 3151 O O . SER A 1 421 ? -18.491 16.892 1.024 1.00 98.31 421 SER A O 1
ATOM 3153 N N . ASN A 1 422 ? -18.694 17.431 -1.148 1.00 98.56 422 ASN A N 1
ATOM 3154 C CA . ASN A 1 422 ? -17.673 16.531 -1.659 1.00 98.56 422 ASN A CA 1
ATOM 3155 C C . ASN A 1 422 ? -17.040 17.198 -2.885 1.00 98.56 422 ASN A C 1
ATOM 3157 O O . ASN A 1 422 ? -17.725 17.396 -3.886 1.00 98.56 422 ASN A O 1
ATOM 3161 N N . THR A 1 423 ? -15.768 17.585 -2.786 1.00 98.62 423 THR A N 1
ATOM 3162 C CA . THR A 1 423 ? -15.018 18.197 -3.897 1.00 98.62 423 THR A CA 1
ATOM 3163 C C . THR A 1 423 ? -14.099 17.204 -4.612 1.00 98.62 423 THR A C 1
ATOM 3165 O O . THR A 1 423 ? -13.270 17.628 -5.415 1.00 98.62 423 THR A O 1
ATOM 3168 N N . LEU A 1 424 ? -14.175 15.908 -4.291 1.00 98.38 424 LEU A N 1
ATOM 3169 C CA . LEU A 1 424 ? -13.415 14.877 -4.987 1.00 98.38 424 LEU A CA 1
ATOM 3170 C C . LEU A 1 424 ? -14.084 14.589 -6.336 1.00 98.38 424 LEU A C 1
ATOM 3172 O O . LEU A 1 424 ? -15.214 14.109 -6.393 1.00 98.38 424 LEU A O 1
ATOM 3176 N N . ALA A 1 425 ? -13.370 14.904 -7.412 1.00 95.19 425 ALA A N 1
ATOM 3177 C CA . ALA A 1 425 ? -13.777 14.664 -8.791 1.00 95.19 425 ALA A CA 1
ATOM 3178 C C . ALA A 1 425 ? -12.798 13.702 -9.479 1.00 95.19 425 ALA A C 1
ATOM 3180 O O . ALA A 1 425 ? -11.650 13.565 -9.043 1.00 95.19 425 ALA A O 1
ATOM 3181 N N . GLU A 1 426 ? -13.261 13.054 -10.549 1.00 93.75 426 GLU A N 1
ATOM 3182 C CA . GLU A 1 426 ? -12.440 12.244 -11.459 1.00 93.75 426 GLU A CA 1
ATOM 3183 C C . GLU A 1 426 ? -11.216 13.043 -11.948 1.00 93.75 426 GLU A C 1
ATOM 3185 O O . GLU A 1 426 ? -11.303 14.256 -12.150 1.00 93.75 426 GLU A O 1
ATOM 3190 N N . SER A 1 427 ? -10.072 12.383 -12.139 1.00 91.88 427 SER A N 1
ATOM 3191 C CA . SER A 1 427 ? -8.859 13.018 -12.667 1.00 91.88 427 SER A CA 1
ATOM 3192 C C . SER A 1 427 ? -8.035 12.009 -13.449 1.00 91.88 427 SER A C 1
ATOM 3194 O O . SER A 1 427 ? -7.809 10.898 -12.979 1.00 91.88 427 SER A O 1
ATOM 3196 N N . THR A 1 428 ? -7.519 12.421 -14.600 1.00 91.94 428 THR A N 1
ATOM 3197 C CA . THR A 1 428 ? -6.434 11.721 -15.294 1.00 91.94 428 THR A CA 1
ATOM 3198 C C . THR A 1 428 ? -5.086 12.325 -14.879 1.00 91.94 428 THR A C 1
ATOM 3200 O O . THR A 1 428 ? -5.029 13.518 -14.559 1.00 91.94 428 THR A O 1
ATOM 3203 N N . PRO A 1 429 ? -3.993 11.544 -14.836 1.00 95.44 429 PRO A N 1
ATOM 3204 C CA . PRO A 1 429 ? -2.653 12.105 -14.702 1.00 95.44 429 PRO A CA 1
ATOM 3205 C C . PRO A 1 429 ? -2.271 12.879 -15.974 1.00 95.44 429 PRO A C 1
ATOM 3207 O O . PRO A 1 429 ? -2.687 12.523 -17.077 1.00 95.44 429 PRO A O 1
ATOM 3210 N N . SER A 1 430 ? -1.445 13.915 -15.836 1.00 97.06 430 SER A N 1
ATOM 3211 C CA . SER A 1 430 ? -0.762 14.536 -16.974 1.00 97.06 430 SER A CA 1
ATOM 3212 C C . SER A 1 430 ? 0.469 13.709 -17.333 1.00 97.06 430 SER A C 1
ATOM 3214 O O . SER A 1 430 ? 1.287 13.442 -16.448 1.00 97.06 430 SER A O 1
ATOM 3216 N N . ILE A 1 431 ? 0.607 13.351 -18.607 1.00 97.38 431 ILE A N 1
ATOM 3217 C CA . ILE A 1 431 ? 1.762 12.641 -19.164 1.00 97.38 431 ILE A CA 1
ATOM 3218 C C . ILE A 1 431 ? 2.424 13.567 -20.187 1.00 97.38 431 ILE A C 1
ATOM 3220 O O . ILE A 1 431 ? 1.730 14.194 -20.988 1.00 97.38 431 ILE A O 1
ATOM 3224 N N . THR A 1 432 ? 3.746 13.672 -20.133 1.00 97.69 432 THR A N 1
ATOM 3225 C CA . THR A 1 432 ? 4.580 14.414 -21.089 1.00 97.69 432 THR A CA 1
ATOM 3226 C C . THR A 1 432 ? 5.878 13.661 -21.289 1.00 97.69 432 THR A C 1
ATOM 3228 O O . THR A 1 432 ? 6.428 13.173 -20.302 1.00 97.69 432 THR A O 1
ATOM 3231 N N . ASP A 1 433 ? 6.416 13.643 -22.496 1.00 97.19 433 ASP A N 1
ATOM 3232 C CA . ASP A 1 433 ? 7.706 13.024 -22.771 1.00 97.19 433 ASP A CA 1
ATOM 3233 C C . ASP A 1 433 ? 8.651 13.943 -23.564 1.00 97.19 433 ASP A C 1
ATOM 3235 O O . ASP A 1 433 ? 8.275 15.026 -24.020 1.00 97.19 433 ASP A O 1
ATOM 3239 N N . THR A 1 434 ? 9.915 13.532 -23.641 1.00 98.19 434 THR A N 1
ATOM 3240 C CA . THR A 1 434 ? 10.980 14.194 -24.408 1.00 98.19 434 THR A CA 1
ATOM 3241 C C . THR A 1 434 ? 11.757 13.177 -25.246 1.00 98.19 434 THR A C 1
ATOM 3243 O O . THR A 1 434 ? 12.982 13.281 -25.354 1.00 98.19 434 THR A O 1
ATOM 3246 N N . LEU A 1 435 ? 11.082 12.133 -25.727 1.00 98.25 435 LEU A N 1
ATOM 3247 C CA . LEU A 1 435 ? 11.739 11.011 -26.388 1.00 98.25 435 LEU A CA 1
ATOM 3248 C C . LEU A 1 435 ? 12.259 11.411 -27.773 1.00 98.25 435 LEU A C 1
ATOM 3250 O O . LEU A 1 435 ? 11.580 12.081 -28.550 1.00 98.25 435 LEU A O 1
ATOM 3254 N N . VAL A 1 436 ? 13.490 11.001 -28.071 1.00 97.62 436 VAL A N 1
ATOM 3255 C CA . VAL A 1 436 ? 14.148 11.208 -29.362 1.00 97.62 436 VAL A CA 1
ATOM 3256 C C . VAL A 1 436 ? 14.833 9.911 -29.765 1.00 97.62 436 VAL A C 1
ATOM 3258 O O . VAL A 1 436 ? 15.744 9.447 -29.077 1.00 97.62 436 VAL A O 1
ATOM 3261 N N . GLU A 1 437 ? 14.414 9.346 -30.896 1.00 97.38 437 GLU A N 1
ATOM 3262 C CA . GLU A 1 437 ? 15.135 8.267 -31.566 1.00 97.38 437 GLU A CA 1
ATOM 3263 C C . GLU A 1 437 ? 16.116 8.845 -32.596 1.00 97.38 437 GLU A C 1
ATOM 3265 O O . GLU A 1 437 ? 15.775 9.733 -33.381 1.00 97.38 437 GLU A O 1
ATOM 3270 N N . THR A 1 438 ? 17.322 8.282 -32.651 1.00 97.38 438 THR A N 1
ATOM 3271 C CA . THR A 1 438 ? 18.163 8.331 -33.850 1.00 97.38 438 THR A CA 1
ATOM 3272 C C . THR A 1 438 ? 18.273 6.937 -34.462 1.00 97.38 438 THR A C 1
ATOM 3274 O O . THR A 1 438 ? 18.477 5.953 -33.753 1.00 97.38 438 THR A O 1
ATOM 3277 N N . THR A 1 439 ? 18.131 6.848 -35.785 1.00 95.75 439 THR A N 1
ATOM 3278 C CA . THR A 1 439 ? 18.274 5.595 -36.537 1.00 95.75 439 THR A CA 1
ATOM 3279 C C . THR A 1 439 ? 19.470 5.690 -37.483 1.00 95.75 439 THR A C 1
ATOM 3281 O O . THR A 1 439 ? 19.593 6.643 -38.255 1.00 95.75 439 THR A O 1
ATOM 3284 N N . ALA A 1 440 ? 20.332 4.676 -37.449 1.00 95.12 440 ALA A N 1
ATOM 3285 C CA . ALA A 1 440 ? 21.441 4.468 -38.372 1.00 95.12 440 ALA A CA 1
ATOM 3286 C C . ALA A 1 440 ? 21.287 3.124 -39.101 1.00 95.12 440 ALA A C 1
ATOM 3288 O O . ALA A 1 440 ? 20.579 2.220 -38.651 1.00 95.12 440 ALA A O 1
ATOM 3289 N N . THR A 1 441 ? 21.951 2.966 -40.245 1.00 94.12 441 THR A N 1
ATOM 3290 C CA . THR A 1 441 ? 22.015 1.679 -40.949 1.00 94.12 441 THR A CA 1
ATOM 3291 C C . THR A 1 441 ? 23.410 1.478 -41.517 1.00 94.12 441 THR A C 1
ATOM 3293 O O . THR A 1 441 ? 23.827 2.218 -42.405 1.00 94.12 441 THR A O 1
ATOM 3296 N N . ASN A 1 442 ? 24.117 0.472 -41.005 1.00 90.19 442 ASN A N 1
ATOM 3297 C CA . ASN A 1 442 ? 25.479 0.125 -41.400 1.00 90.19 442 ASN A CA 1
ATOM 3298 C C . ASN A 1 442 ? 25.491 -1.333 -41.866 1.00 90.19 442 ASN A C 1
ATOM 3300 O O . ASN A 1 442 ? 24.957 -2.197 -41.183 1.00 90.19 442 ASN A O 1
ATOM 3304 N N . GLU A 1 443 ? 26.048 -1.601 -43.049 1.00 89.31 443 GLU A N 1
ATOM 3305 C CA . GLU A 1 443 ? 26.156 -2.959 -43.626 1.00 89.31 443 GLU A CA 1
ATOM 3306 C C . GLU A 1 443 ? 24.822 -3.744 -43.697 1.00 89.31 443 GLU A C 1
ATOM 3308 O O . GLU A 1 443 ? 24.795 -4.970 -43.709 1.00 89.31 443 GLU A O 1
ATOM 3313 N N . GLY A 1 444 ? 23.693 -3.028 -43.783 1.00 86.38 444 GLY A N 1
ATOM 3314 C CA . GLY A 1 444 ? 22.338 -3.600 -43.803 1.00 86.38 444 GLY A CA 1
ATOM 3315 C C . GLY A 1 444 ? 21.716 -3.829 -42.420 1.00 86.38 444 GLY A C 1
ATOM 3316 O O . GLY A 1 444 ? 20.524 -4.115 -42.336 1.00 86.38 444 GLY A O 1
ATOM 3317 N N . ILE A 1 445 ? 22.480 -3.643 -41.343 1.00 88.38 445 ILE A N 1
ATOM 3318 C CA . ILE A 1 445 ? 22.013 -3.732 -39.960 1.00 88.38 445 ILE A CA 1
ATOM 3319 C C . ILE A 1 445 ? 21.470 -2.366 -39.525 1.00 88.38 445 ILE A C 1
ATOM 3321 O O . ILE A 1 445 ? 22.146 -1.344 -39.664 1.00 88.38 445 ILE A O 1
ATOM 3325 N N . VAL A 1 446 ? 20.244 -2.344 -38.997 1.00 93.31 446 VAL A N 1
ATOM 3326 C CA . VAL A 1 446 ? 19.601 -1.135 -38.458 1.00 93.31 446 VAL A CA 1
ATOM 3327 C C . VAL A 1 446 ? 19.926 -0.998 -36.973 1.00 93.31 446 VAL A C 1
ATOM 3329 O O . VAL A 1 446 ? 19.672 -1.924 -36.207 1.00 93.31 446 VAL A O 1
ATOM 3332 N N . THR A 1 447 ? 20.414 0.169 -36.562 1.00 96.19 447 THR A N 1
ATOM 3333 C CA . THR A 1 447 ? 20.618 0.532 -35.153 1.00 96.19 447 THR A CA 1
ATOM 3334 C C . THR A 1 447 ? 19.695 1.693 -34.800 1.00 96.19 447 THR A C 1
ATOM 3336 O O . THR A 1 447 ? 19.663 2.690 -35.520 1.00 96.19 447 THR A O 1
ATOM 3339 N N . ARG A 1 448 ? 18.954 1.564 -33.699 1.00 96.88 448 ARG A N 1
ATOM 3340 C CA . ARG A 1 448 ? 18.060 2.578 -33.124 1.00 96.88 448 ARG A CA 1
ATOM 3341 C C . ARG A 1 448 ? 18.583 2.965 -31.753 1.00 96.88 448 ARG A C 1
ATOM 3343 O O . ARG A 1 448 ? 18.898 2.084 -30.958 1.00 96.88 448 ARG A O 1
ATOM 3350 N N . HIS A 1 449 ? 18.660 4.256 -31.471 1.00 97.88 449 HIS A N 1
ATOM 3351 C CA . HIS A 1 449 ? 19.057 4.776 -30.167 1.00 97.88 449 HIS A CA 1
ATOM 3352 C C . HIS A 1 449 ? 18.006 5.760 -29.670 1.00 97.88 449 HIS A C 1
ATOM 3354 O O . HIS A 1 449 ? 17.853 6.839 -30.242 1.00 97.88 449 HIS A O 1
ATOM 3360 N N . LEU A 1 450 ? 17.272 5.360 -28.633 1.00 98.31 450 LEU A N 1
ATOM 3361 C CA . LEU A 1 450 ? 16.251 6.158 -27.967 1.00 98.31 450 LEU A CA 1
ATOM 3362 C C . LEU A 1 450 ? 16.838 6.816 -26.726 1.00 98.31 450 LEU A C 1
ATOM 3364 O O . LEU A 1 450 ? 17.370 6.126 -25.860 1.00 98.31 450 LEU A O 1
ATOM 3368 N N . THR A 1 451 ? 16.663 8.126 -26.600 1.00 98.62 451 THR A N 1
ATOM 3369 C CA . THR A 1 451 ? 16.994 8.862 -25.374 1.00 98.62 451 THR A CA 1
ATOM 3370 C C . THR A 1 451 ? 15.844 9.776 -24.967 1.00 98.62 451 THR A C 1
ATOM 3372 O O . THR A 1 451 ? 15.105 10.270 -25.819 1.00 98.62 451 THR A O 1
ATOM 3375 N N . GLY A 1 452 ? 15.680 10.017 -23.667 1.00 98.38 452 GLY A N 1
ATOM 3376 C CA . GLY A 1 452 ? 14.726 11.001 -23.148 1.00 98.38 452 GLY A CA 1
ATOM 3377 C C . GLY A 1 452 ? 14.008 10.537 -21.888 1.00 98.38 452 GLY A C 1
ATOM 3378 O O . GLY A 1 452 ? 14.451 9.623 -21.201 1.00 98.38 452 GLY A O 1
ATOM 3379 N N . GLU A 1 453 ? 12.891 11.181 -21.562 1.00 98.06 453 GLU A N 1
ATOM 3380 C CA . GLU A 1 453 ? 12.084 10.864 -20.384 1.00 98.06 453 GLU A CA 1
ATOM 3381 C C . GLU A 1 453 ? 10.598 10.805 -20.729 1.00 98.06 453 GLU A C 1
ATOM 3383 O O . GLU A 1 453 ? 10.121 11.634 -21.494 1.00 98.06 453 GLU A O 1
ATOM 3388 N N . VAL A 1 454 ? 9.857 9.909 -20.073 1.00 98.50 454 VAL A N 1
ATOM 3389 C CA . VAL A 1 454 ? 8.406 9.998 -19.879 1.00 98.50 454 VAL A CA 1
ATOM 3390 C C . VAL A 1 454 ? 8.109 10.428 -18.439 1.00 98.50 454 VAL A C 1
ATOM 3392 O O . VAL A 1 454 ? 8.484 9.755 -17.475 1.00 98.50 454 VAL A O 1
ATOM 3395 N N . SER A 1 455 ? 7.400 11.542 -18.286 1.00 98.38 455 SER A N 1
ATOM 3396 C CA . SER A 1 455 ? 7.037 12.157 -17.009 1.00 98.38 455 SER A CA 1
ATOM 3397 C C . SER A 1 455 ? 5.527 12.086 -16.785 1.00 98.38 455 SER A C 1
ATOM 3399 O O . SER A 1 455 ? 4.746 12.664 -17.542 1.00 98.38 455 SER A O 1
ATOM 3401 N N . THR A 1 456 ? 5.108 11.419 -15.711 1.00 98.44 456 THR A N 1
ATOM 3402 C CA . THR A 1 456 ? 3.701 11.266 -15.316 1.00 98.44 456 THR A CA 1
ATOM 3403 C C . THR A 1 456 ? 3.455 11.940 -13.976 1.00 98.44 456 THR A C 1
ATOM 3405 O O . THR A 1 456 ? 4.144 11.673 -12.989 1.00 98.44 456 THR A O 1
ATOM 3408 N N . ARG A 1 457 ? 2.438 12.801 -13.902 1.00 98.31 457 ARG A N 1
ATOM 3409 C CA . ARG A 1 457 ? 2.130 13.609 -12.715 1.00 98.31 457 ARG A CA 1
ATOM 3410 C C . ARG A 1 457 ? 0.634 13.630 -12.416 1.00 98.31 457 ARG A C 1
ATOM 3412 O O . ARG A 1 457 ? -0.180 13.887 -13.294 1.00 98.31 457 ARG A O 1
ATOM 3419 N N . SER A 1 458 ? 0.275 13.435 -11.150 1.00 97.75 458 SER A N 1
ATOM 3420 C CA . SER A 1 458 ? -1.090 13.622 -10.641 1.00 97.75 458 SER A CA 1
ATOM 3421 C C . SER A 1 458 ? -1.031 14.376 -9.316 1.00 97.75 458 SER A C 1
ATOM 3423 O O . SER A 1 458 ? -0.262 14.027 -8.421 1.00 97.75 458 SER A O 1
ATOM 3425 N N . VAL A 1 459 ? -1.811 15.450 -9.184 1.00 97.31 459 VAL A N 1
ATOM 3426 C CA . VAL A 1 459 ? -1.915 16.222 -7.938 1.00 97.31 459 VAL A CA 1
ATOM 3427 C C . VAL A 1 459 ? -3.389 16.479 -7.661 1.00 97.31 459 VAL A C 1
ATOM 3429 O O . VAL A 1 459 ? -3.991 17.372 -8.253 1.00 97.31 459 VAL A O 1
ATOM 3432 N N . ARG A 1 460 ? -3.972 15.694 -6.752 1.00 96.44 460 ARG A N 1
ATOM 3433 C CA . ARG A 1 460 ? -5.381 15.805 -6.344 1.00 96.44 460 ARG A CA 1
ATOM 3434 C C . ARG A 1 460 ? -5.435 16.443 -4.955 1.00 96.44 460 ARG A C 1
ATOM 3436 O O . ARG A 1 460 ? -4.650 16.097 -4.077 1.00 96.44 460 ARG A O 1
ATOM 3443 N N . SER A 1 461 ? -6.347 17.384 -4.738 1.00 97.88 461 SER A N 1
ATOM 3444 C CA . SER A 1 461 ? -6.595 17.992 -3.425 1.00 97.88 461 SER A CA 1
ATOM 3445 C C . SER A 1 461 ? -8.093 18.154 -3.253 1.00 97.88 461 SER A C 1
ATOM 3447 O O . SER A 1 461 ? -8.741 18.769 -4.099 1.00 97.88 461 SER A O 1
ATOM 3449 N N . PHE A 1 462 ? -8.655 17.575 -2.196 1.00 98.75 462 PHE A N 1
ATOM 3450 C CA . PHE A 1 462 ? -10.098 17.539 -2.010 1.00 98.75 462 PHE A CA 1
ATOM 3451 C C . PHE A 1 462 ? -10.515 17.677 -0.549 1.00 98.75 462 PHE A C 1
ATOM 3453 O O . PHE A 1 462 ? -9.743 17.456 0.388 1.00 98.75 462 PHE A O 1
ATOM 3460 N N . ARG A 1 463 ? -11.780 18.056 -0.365 1.00 98.81 463 ARG A N 1
ATOM 3461 C CA . ARG A 1 463 ? -12.453 18.121 0.925 1.00 98.81 463 ARG A CA 1
ATOM 3462 C C . ARG A 1 463 ? -13.804 17.427 0.833 1.00 98.81 463 ARG A C 1
ATOM 3464 O O . ARG A 1 463 ? -14.584 17.694 -0.079 1.00 98.81 463 ARG A O 1
ATOM 3471 N N . ILE A 1 464 ? -14.097 16.596 1.826 1.00 98.88 464 ILE A N 1
ATOM 3472 C CA . ILE A 1 464 ? -15.411 15.987 2.021 1.00 98.88 464 ILE A CA 1
ATOM 3473 C C . ILE A 1 464 ? -15.898 16.360 3.415 1.00 98.88 464 ILE A C 1
ATOM 3475 O O . ILE A 1 464 ? -15.164 16.236 4.394 1.00 98.88 464 ILE A O 1
ATOM 3479 N N . SER A 1 465 ? -17.130 16.840 3.514 1.00 98.81 465 SER A N 1
ATOM 3480 C CA . SER A 1 465 ? -17.773 17.221 4.767 1.00 98.81 465 SER A CA 1
ATOM 3481 C C . SER A 1 465 ? -19.166 16.606 4.843 1.00 98.81 465 SER A C 1
ATOM 3483 O O . SER A 1 465 ? -19.884 16.530 3.848 1.00 98.81 465 SER A O 1
ATOM 3485 N N . GLY A 1 466 ? -19.557 16.194 6.043 1.00 98.75 466 GLY A N 1
ATOM 3486 C CA . GLY A 1 466 ? -20.887 15.677 6.347 1.00 98.75 466 GLY A CA 1
ATOM 3487 C C . GLY A 1 466 ? -21.173 15.758 7.841 1.00 98.75 466 GLY A C 1
ATOM 3488 O O . GLY A 1 466 ? -20.320 16.185 8.623 1.00 98.75 466 GLY A O 1
ATOM 3489 N N . TYR A 1 467 ? -22.375 15.378 8.256 1.00 98.75 467 TYR A N 1
ATOM 3490 C CA . TYR A 1 467 ? -22.750 15.351 9.669 1.00 98.75 467 TYR A CA 1
ATOM 3491 C C . TYR A 1 467 ? -23.625 14.153 10.018 1.00 98.75 467 TYR A C 1
ATOM 3493 O O . TYR A 1 467 ? -24.282 13.575 9.154 1.00 98.75 467 TYR A O 1
ATOM 3501 N N . VAL A 1 468 ? -23.654 13.844 11.313 1.00 98.75 468 VAL A N 1
ATOM 3502 C CA . VAL A 1 468 ? -24.539 12.862 11.944 1.00 98.75 468 VAL A CA 1
ATOM 3503 C C . VAL A 1 468 ? -25.146 13.445 13.222 1.00 98.75 468 VAL A C 1
ATOM 3505 O O . VAL A 1 468 ? -24.445 14.045 14.038 1.00 98.75 468 VAL A O 1
ATOM 3508 N N . ASP A 1 469 ? -26.452 13.268 13.408 1.00 98.31 469 ASP A N 1
ATOM 3509 C CA . ASP A 1 469 ? -27.191 13.719 14.588 1.00 98.31 469 ASP A CA 1
ATOM 3510 C C . ASP A 1 469 ? -27.250 12.595 15.627 1.00 98.31 469 ASP A C 1
ATOM 3512 O O . ASP A 1 469 ? -28.180 11.789 15.671 1.00 98.31 469 ASP A O 1
ATOM 3516 N N . THR A 1 470 ? -26.215 12.531 16.462 1.00 97.62 470 THR A N 1
ATOM 3517 C CA . THR A 1 470 ? -26.055 11.515 17.516 1.00 97.62 470 THR A CA 1
ATOM 3518 C C . THR A 1 470 ? -26.936 11.804 18.741 1.00 97.62 470 THR A C 1
ATOM 3520 O O . THR A 1 470 ? -27.607 12.835 18.827 1.00 97.62 470 THR A O 1
ATOM 3523 N N . SER A 1 471 ? -26.921 10.909 19.727 1.00 97.31 471 SER A N 1
ATOM 3524 C CA . SER A 1 471 ? -27.438 11.098 21.090 1.00 97.31 471 SER A CA 1
ATOM 3525 C C . SER A 1 471 ? -26.759 12.253 21.835 1.00 97.31 471 SER A C 1
ATOM 3527 O O . SER A 1 471 ? -27.345 12.825 22.750 1.00 97.31 471 SER A O 1
ATOM 3529 N N . ARG A 1 472 ? -25.542 12.632 21.420 1.00 95.44 472 ARG A N 1
ATOM 3530 C CA . ARG A 1 472 ? -24.759 13.753 21.967 1.00 95.44 472 ARG A CA 1
ATOM 3531 C C . ARG A 1 472 ? -24.954 15.059 21.186 1.00 95.44 472 ARG A C 1
ATOM 3533 O O . ARG A 1 472 ? -24.328 16.061 21.516 1.00 95.44 472 ARG A O 1
ATOM 3540 N N . GLY A 1 473 ? -25.806 15.056 20.156 1.00 97.25 473 GLY A N 1
ATOM 3541 C CA . GLY A 1 473 ? -26.030 16.175 19.238 1.00 97.25 473 GLY A CA 1
ATOM 3542 C C . GLY A 1 473 ? -25.334 16.007 17.882 1.00 97.25 473 GLY A C 1
ATOM 3543 O O . GLY A 1 473 ? -24.800 14.942 17.556 1.00 97.25 473 GLY A O 1
ATOM 3544 N N . ARG A 1 474 ? -25.369 17.071 17.070 1.00 98.38 474 ARG A N 1
ATOM 3545 C CA . ARG A 1 474 ? -24.819 17.090 15.706 1.00 98.38 474 ARG A CA 1
ATOM 3546 C C . ARG A 1 474 ? -23.294 17.071 15.716 1.00 98.38 474 ARG A C 1
ATOM 3548 O O . ARG A 1 474 ? -22.670 18.065 16.089 1.00 98.38 474 ARG A O 1
ATOM 3555 N N . ILE A 1 475 ? -22.703 15.981 15.236 1.00 98.62 475 ILE A N 1
ATOM 3556 C CA . ILE A 1 475 ? -21.265 15.889 14.985 1.00 98.62 475 ILE A CA 1
ATOM 3557 C C . ILE A 1 475 ? -21.017 16.122 13.496 1.00 98.62 475 ILE A C 1
ATOM 3559 O O . ILE A 1 475 ? -21.462 15.344 12.653 1.00 98.62 475 ILE A O 1
ATOM 3563 N N . VAL A 1 476 ? -20.282 17.185 13.174 1.00 98.81 476 VAL A N 1
ATOM 3564 C CA . VAL A 1 476 ? -19.777 17.455 11.824 1.00 98.81 476 VAL A CA 1
ATOM 3565 C C . VAL A 1 476 ? -18.437 16.752 11.665 1.00 98.81 476 VAL A C 1
ATOM 3567 O O . VAL A 1 476 ? -17.555 16.905 12.509 1.00 98.81 476 VAL A O 1
ATOM 3570 N N . SER A 1 477 ? -18.275 16.004 10.578 1.00 98.69 477 SER A N 1
ATOM 3571 C CA . SER A 1 477 ? -17.020 15.350 10.209 1.00 98.69 477 SER A CA 1
ATOM 3572 C C . SER A 1 477 ? -16.508 15.920 8.888 1.00 98.69 477 SER A C 1
ATOM 3574 O O . SER A 1 477 ? -17.286 16.251 7.993 1.00 98.69 477 SER A O 1
ATOM 3576 N N . THR A 1 478 ? -15.199 16.119 8.776 1.00 98.88 478 THR A N 1
ATOM 3577 C CA . THR A 1 478 ? -14.549 16.664 7.580 1.00 98.88 478 THR A CA 1
ATOM 3578 C C . THR A 1 478 ? -13.227 15.962 7.344 1.00 98.88 478 THR A C 1
ATOM 3580 O O . THR A 1 478 ? -12.400 15.916 8.248 1.00 98.88 478 THR A O 1
ATOM 3583 N N . VAL A 1 479 ? -13.030 15.487 6.120 1.00 98.88 479 VAL A N 1
ATOM 3584 C CA . VAL A 1 479 ? -11.773 14.942 5.611 1.00 98.88 479 VAL A CA 1
ATOM 3585 C C . VAL A 1 479 ? -11.214 15.940 4.606 1.00 98.88 479 VAL A C 1
ATOM 3587 O O . VAL A 1 479 ? -11.940 16.428 3.738 1.00 98.88 479 VAL A O 1
ATOM 3590 N N . GLN A 1 480 ? -9.938 16.272 4.739 1.00 98.88 480 GLN A N 1
ATOM 3591 C CA . GLN A 1 480 ? -9.160 16.998 3.741 1.00 98.88 480 GLN A CA 1
ATOM 3592 C C . GLN A 1 480 ? -7.986 16.112 3.353 1.00 98.88 480 GLN A C 1
ATOM 3594 O O . GLN A 1 480 ? -7.282 15.639 4.242 1.00 98.88 480 GLN A O 1
ATOM 3599 N N . GLN A 1 481 ? -7.780 15.887 2.061 1.00 98.75 481 GLN A N 1
ATOM 3600 C CA . GLN A 1 481 ? -6.710 15.021 1.578 1.00 98.75 481 GLN A CA 1
ATOM 3601 C C . GLN A 1 481 ? -6.037 15.627 0.348 1.00 98.75 481 GLN A C 1
ATOM 3603 O O . GLN A 1 481 ? -6.701 16.179 -0.534 1.00 98.75 481 GLN A O 1
ATOM 3608 N N . ARG A 1 482 ? -4.708 15.518 0.303 1.00 98.69 482 ARG A N 1
ATOM 3609 C CA . ARG A 1 482 ? -3.862 15.935 -0.813 1.00 98.69 482 ARG A CA 1
ATOM 3610 C C . ARG A 1 482 ? -2.978 14.770 -1.244 1.00 98.69 482 ARG A C 1
ATOM 3612 O O . ARG A 1 482 ? -2.100 14.359 -0.491 1.00 98.69 482 ARG A O 1
ATOM 3619 N N . ASN A 1 483 ? -3.173 14.314 -2.476 1.00 98.38 483 ASN A N 1
ATOM 3620 C CA . ASN A 1 483 ? -2.320 13.335 -3.138 1.00 98.38 483 ASN A CA 1
ATOM 3621 C C . ASN A 1 483 ? -1.324 14.078 -4.036 1.00 98.38 483 ASN A C 1
ATOM 3623 O O . ASN A 1 483 ? -1.688 15.013 -4.757 1.00 98.38 483 ASN A O 1
ATOM 3627 N N . TYR A 1 484 ? -0.067 13.655 -4.002 1.00 98.31 484 TYR A N 1
ATOM 3628 C CA . TYR A 1 484 ? 0.998 14.114 -4.881 1.00 98.31 484 TYR A CA 1
ATOM 3629 C C . TYR A 1 484 ? 1.704 12.897 -5.463 1.00 98.31 484 TYR A C 1
ATOM 3631 O O . TYR A 1 484 ? 2.330 12.136 -4.731 1.00 98.31 484 TYR A O 1
ATOM 3639 N N . PHE A 1 485 ? 1.611 12.734 -6.774 1.00 98.56 485 PHE A N 1
ATOM 3640 C CA . PHE A 1 485 ? 2.258 11.673 -7.521 1.00 98.56 485 PHE A CA 1
ATOM 3641 C C . PHE A 1 485 ? 3.114 12.283 -8.629 1.00 98.56 485 PHE A C 1
ATOM 3643 O O . PHE A 1 485 ? 2.624 13.085 -9.431 1.00 98.56 485 PHE A O 1
ATOM 3650 N N . VAL A 1 486 ? 4.378 11.876 -8.694 1.00 98.56 486 VAL A N 1
ATOM 3651 C CA . VAL A 1 486 ? 5.264 12.084 -9.844 1.00 98.56 486 VAL A CA 1
ATOM 3652 C C . VAL A 1 486 ? 6.030 10.798 -10.092 1.00 98.56 486 VAL A C 1
ATOM 3654 O O . VAL A 1 486 ? 6.623 10.264 -9.160 1.00 98.56 486 VAL A O 1
ATOM 3657 N N . ASN A 1 487 ? 6.059 10.346 -11.340 1.00 98.62 487 ASN A N 1
ATOM 3658 C CA . ASN A 1 487 ? 6.931 9.279 -11.800 1.00 98.62 487 ASN A CA 1
ATOM 3659 C C . ASN A 1 487 ? 7.634 9.722 -13.087 1.00 98.62 487 ASN A C 1
ATOM 3661 O O . ASN A 1 487 ? 6.967 10.066 -14.060 1.00 98.62 487 ASN A O 1
ATOM 3665 N N . ARG A 1 488 ? 8.967 9.729 -13.072 1.00 98.69 488 ARG A N 1
ATOM 3666 C CA . ARG A 1 488 ? 9.823 10.003 -14.231 1.00 98.69 488 ARG A CA 1
ATOM 3667 C C . ARG A 1 488 ? 10.498 8.700 -14.633 1.00 98.69 488 ARG A C 1
ATOM 3669 O O . ARG A 1 488 ? 11.153 8.084 -13.796 1.00 98.69 488 ARG A O 1
ATOM 3676 N N . ASN A 1 489 ? 10.320 8.286 -15.877 1.00 98.44 489 ASN A N 1
ATOM 3677 C CA . ASN A 1 489 ? 11.005 7.153 -16.488 1.00 98.44 489 ASN A CA 1
ATOM 3678 C C . ASN A 1 489 ? 11.938 7.698 -17.561 1.00 98.44 489 ASN A C 1
ATOM 3680 O O . ASN A 1 489 ? 11.471 8.194 -18.580 1.00 98.44 489 ASN A O 1
ATOM 3684 N N . ILE A 1 490 ? 13.237 7.668 -17.296 1.00 98.69 490 ILE A N 1
ATOM 3685 C CA . ILE A 1 490 ? 14.277 8.141 -18.209 1.00 98.69 490 ILE A CA 1
ATOM 3686 C C . ILE A 1 490 ? 14.814 6.914 -18.941 1.00 98.69 490 ILE A C 1
ATOM 3688 O O . ILE A 1 490 ? 15.127 5.923 -18.286 1.00 98.69 490 ILE A O 1
ATOM 3692 N N . TYR A 1 491 ? 14.901 6.981 -20.264 1.00 98.56 491 TYR A N 1
ATOM 3693 C CA . TYR A 1 491 ? 15.344 5.891 -21.128 1.00 98.56 491 TYR A CA 1
ATOM 3694 C C . TYR A 1 491 ? 16.636 6.279 -21.844 1.00 98.56 491 TYR A C 1
ATOM 3696 O O . TYR A 1 491 ? 16.757 7.402 -22.344 1.00 98.56 491 TYR A O 1
ATOM 3704 N N . ASP A 1 492 ? 17.560 5.328 -21.925 1.00 98.56 492 ASP A N 1
ATOM 3705 C CA . ASP A 1 492 ? 18.692 5.326 -22.849 1.00 98.56 492 ASP A CA 1
ATOM 3706 C C . ASP A 1 492 ? 18.800 3.893 -23.407 1.00 98.56 492 ASP A C 1
ATOM 3708 O O . ASP A 1 492 ? 19.284 2.971 -22.751 1.00 98.56 492 ASP A O 1
ATOM 3712 N N . VAL A 1 493 ? 18.180 3.664 -24.569 1.00 98.44 493 VAL A N 1
ATOM 3713 C CA . VAL A 1 493 ? 17.969 2.319 -25.128 1.00 98.44 493 VAL A CA 1
ATOM 3714 C C . VAL A 1 493 ? 18.563 2.243 -26.524 1.00 98.44 493 VAL A C 1
ATOM 3716 O O . VAL A 1 493 ? 18.074 2.879 -27.460 1.00 98.44 493 VAL A O 1
ATOM 3719 N N . LEU A 1 494 ? 19.608 1.433 -26.669 1.00 98.12 494 LEU A N 1
ATOM 3720 C CA . LEU A 1 494 ? 20.283 1.154 -27.931 1.00 98.12 494 LEU A CA 1
ATOM 3721 C C . LEU A 1 494 ? 19.887 -0.246 -28.404 1.00 98.12 494 LEU A C 1
ATOM 3723 O O . LEU A 1 494 ? 20.170 -1.222 -27.720 1.00 98.12 494 LEU A O 1
ATOM 3727 N N . ALA A 1 495 ? 19.259 -0.355 -29.572 1.00 97.19 495 ALA A N 1
ATOM 3728 C CA . ALA A 1 495 ? 18.813 -1.616 -30.160 1.00 97.19 495 ALA A CA 1
ATOM 3729 C C . ALA A 1 495 ? 19.379 -1.793 -31.574 1.00 97.19 495 ALA A C 1
ATOM 3731 O O . ALA A 1 495 ? 19.283 -0.890 -32.405 1.00 97.19 495 ALA A O 1
ATOM 3732 N N . THR A 1 496 ? 19.929 -2.966 -31.874 1.00 96.50 496 THR A N 1
ATOM 3733 C CA . THR A 1 496 ? 20.534 -3.304 -33.169 1.00 96.50 496 THR A CA 1
ATOM 3734 C C . THR A 1 496 ? 19.880 -4.558 -33.742 1.00 96.50 496 THR A C 1
ATOM 3736 O O . THR A 1 496 ? 19.794 -5.578 -33.065 1.00 96.50 496 THR A O 1
ATOM 3739 N N . GLY A 1 497 ? 19.412 -4.476 -34.990 1.00 92.19 497 GLY A N 1
ATOM 3740 C CA . GLY A 1 497 ? 18.636 -5.519 -35.665 1.00 92.19 497 GLY A CA 1
ATOM 3741 C C . GLY A 1 497 ? 17.118 -5.287 -35.615 1.00 92.19 497 GLY A C 1
ATOM 3742 O O . GLY A 1 497 ? 16.630 -4.149 -35.546 1.00 92.19 497 GLY A O 1
ATOM 3743 N N . THR A 1 498 ? 16.364 -6.385 -35.681 1.00 92.69 498 THR A N 1
ATOM 3744 C CA . THR A 1 498 ? 14.899 -6.405 -35.556 1.00 92.69 498 THR A CA 1
ATOM 3745 C C . THR A 1 498 ? 14.542 -6.969 -34.188 1.00 92.69 498 THR A C 1
ATOM 3747 O O . THR A 1 498 ? 14.746 -8.149 -33.935 1.00 92.69 498 THR A O 1
ATOM 3750 N N . VAL A 1 499 ? 13.996 -6.140 -33.297 1.00 93.56 499 VAL A N 1
ATOM 3751 C CA . VAL A 1 499 ? 13.588 -6.591 -31.958 1.00 93.56 499 VAL A CA 1
ATOM 3752 C C . VAL A 1 499 ? 12.280 -7.377 -32.063 1.00 93.56 499 VAL A C 1
ATOM 3754 O O . VAL A 1 499 ? 11.200 -6.796 -32.163 1.00 93.56 499 VAL A O 1
ATOM 3757 N N . ALA A 1 500 ? 12.388 -8.705 -32.081 1.00 91.81 500 ALA A N 1
ATOM 3758 C CA . ALA A 1 500 ? 11.271 -9.647 -32.082 1.00 91.81 500 ALA A CA 1
ATOM 3759 C C . ALA A 1 500 ? 11.699 -10.990 -31.463 1.00 91.81 500 ALA A C 1
ATOM 3761 O O . ALA A 1 500 ? 12.880 -11.312 -31.423 1.00 91.81 500 ALA A O 1
ATOM 3762 N N . LEU A 1 501 ? 10.738 -11.789 -30.978 1.00 88.62 501 LEU A N 1
ATOM 3763 C CA . LEU A 1 501 ? 11.013 -13.014 -30.200 1.00 88.62 501 LEU A CA 1
ATOM 3764 C C . LEU A 1 501 ? 11.913 -14.031 -30.919 1.00 88.62 501 LEU A C 1
ATOM 3766 O O . LEU A 1 501 ? 12.735 -14.673 -30.273 1.00 88.62 501 LEU A O 1
ATOM 3770 N N . TRP A 1 502 ? 11.770 -14.136 -32.238 1.00 91.88 502 TRP A N 1
ATOM 3771 C CA . TRP A 1 502 ? 12.411 -15.148 -33.083 1.00 91.88 502 TRP A CA 1
ATOM 3772 C C . TRP A 1 502 ? 13.475 -14.565 -34.025 1.00 91.88 502 TRP A C 1
ATOM 3774 O O . TRP A 1 502 ? 13.829 -15.195 -35.014 1.00 91.88 502 TRP A O 1
ATOM 3784 N N . GLU A 1 503 ? 13.945 -13.349 -33.745 1.00 93.00 503 GLU A N 1
ATOM 3785 C CA . GLU A 1 503 ? 14.964 -12.645 -34.528 1.00 93.00 503 GLU A CA 1
ATOM 3786 C C . GLU A 1 503 ? 16.213 -12.429 -33.668 1.00 93.00 503 GLU A C 1
ATOM 3788 O O . GLU A 1 503 ? 16.112 -12.200 -32.461 1.00 93.00 503 GLU A O 1
ATOM 3793 N N . ASP A 1 504 ? 17.392 -12.455 -34.287 1.00 94.38 504 ASP A N 1
ATOM 3794 C CA . ASP A 1 504 ? 18.638 -12.091 -33.613 1.00 94.38 504 ASP A CA 1
ATOM 3795 C C . ASP A 1 504 ? 18.738 -10.563 -33.483 1.00 94.38 504 ASP A C 1
ATOM 3797 O O . ASP A 1 504 ? 18.679 -9.826 -34.474 1.00 94.38 504 ASP A O 1
ATOM 3801 N N . PHE A 1 505 ? 18.927 -10.076 -32.256 1.00 95.31 505 PHE A N 1
ATOM 3802 C CA . PHE A 1 505 ? 19.136 -8.655 -31.981 1.00 95.31 505 PHE A CA 1
ATOM 3803 C C . PHE A 1 505 ? 20.034 -8.430 -30.764 1.00 95.31 505 PHE A C 1
ATOM 3805 O O . PHE A 1 505 ? 20.128 -9.273 -29.868 1.00 95.31 505 PHE A O 1
ATOM 3812 N N . ASP A 1 506 ? 20.654 -7.254 -30.714 1.00 96.31 506 ASP A N 1
ATOM 3813 C CA . ASP A 1 506 ? 21.489 -6.810 -29.595 1.00 96.31 506 ASP A CA 1
ATOM 3814 C C . ASP A 1 506 ? 20.850 -5.564 -28.982 1.00 96.31 506 ASP A C 1
ATOM 3816 O O . ASP A 1 506 ? 20.446 -4.652 -29.709 1.00 96.31 506 ASP A O 1
ATOM 3820 N N . VAL A 1 507 ? 20.722 -5.522 -27.656 1.00 96.62 507 VAL A N 1
ATOM 3821 C CA . VAL A 1 507 ? 20.101 -4.402 -26.935 1.00 96.62 507 VAL A CA 1
ATOM 3822 C C . VAL A 1 507 ? 20.943 -4.028 -25.724 1.00 96.62 507 VAL A C 1
ATOM 3824 O O . VAL A 1 507 ? 21.385 -4.900 -24.986 1.00 96.62 507 VAL A O 1
ATOM 3827 N N . SER A 1 508 ? 21.088 -2.726 -25.489 1.00 97.44 508 SER A N 1
ATOM 3828 C CA . SER A 1 508 ? 21.368 -2.152 -24.175 1.00 97.44 508 SER A CA 1
ATOM 3829 C C . SER A 1 508 ? 20.142 -1.366 -23.726 1.00 97.44 508 SER A C 1
ATOM 3831 O O . SER A 1 508 ? 19.661 -0.502 -24.464 1.00 97.44 508 SER A O 1
ATOM 3833 N N . HIS A 1 509 ? 19.595 -1.706 -22.560 1.00 97.69 509 HIS A N 1
ATOM 3834 C CA . HIS A 1 509 ? 18.392 -1.095 -22.007 1.00 97.69 509 HIS A CA 1
ATOM 3835 C C . HIS A 1 509 ? 18.705 -0.443 -20.656 1.00 97.69 509 HIS A C 1
ATOM 3837 O O . HIS A 1 509 ? 18.614 -1.097 -19.614 1.00 97.69 509 HIS A O 1
ATOM 3843 N N . ASP A 1 510 ? 19.067 0.843 -20.674 1.00 98.19 510 ASP A N 1
ATOM 3844 C CA . ASP A 1 510 ? 19.130 1.680 -19.474 1.00 98.19 510 ASP A CA 1
ATOM 3845 C C . ASP A 1 510 ? 17.763 2.348 -19.246 1.00 98.19 510 ASP A C 1
ATOM 3847 O O . ASP A 1 510 ? 17.193 3.004 -20.128 1.00 98.19 510 ASP A O 1
ATOM 3851 N N . GLN A 1 511 ? 17.222 2.154 -18.044 1.00 98.00 511 GLN A N 1
ATOM 3852 C CA . GLN A 1 511 ? 15.979 2.755 -17.590 1.00 98.00 511 GLN A CA 1
ATOM 3853 C C . GLN A 1 511 ? 16.125 3.259 -16.150 1.00 98.00 511 GLN A C 1
ATOM 3855 O O . GLN A 1 511 ? 16.373 2.496 -15.214 1.00 98.00 511 GLN A O 1
ATOM 3860 N N . LYS A 1 512 ? 15.895 4.558 -15.941 1.00 98.62 512 LYS A N 1
ATOM 3861 C CA . LYS A 1 512 ? 15.955 5.197 -14.619 1.00 98.62 512 LYS A CA 1
ATOM 3862 C C . LYS A 1 512 ? 14.571 5.651 -14.174 1.00 98.62 512 LYS A C 1
ATOM 3864 O O . LYS A 1 512 ? 13.985 6.573 -14.742 1.00 98.62 512 LYS A O 1
ATOM 3869 N N . VAL A 1 513 ? 14.055 5.032 -13.116 1.00 98.62 513 VAL A N 1
ATOM 3870 C CA . VAL A 1 513 ? 12.779 5.379 -12.478 1.00 98.62 513 VAL A CA 1
ATOM 3871 C C . VAL A 1 513 ? 13.032 6.362 -11.338 1.00 98.62 513 VAL A C 1
ATOM 3873 O O . VAL A 1 513 ? 13.893 6.137 -10.483 1.00 98.62 513 VAL A O 1
ATOM 3876 N N . ARG A 1 514 ? 12.265 7.454 -11.284 1.00 98.69 514 ARG A N 1
ATOM 3877 C CA . ARG A 1 514 ? 12.207 8.395 -10.153 1.00 98.69 514 ARG A CA 1
ATOM 3878 C C . ARG A 1 514 ? 10.749 8.635 -9.779 1.00 98.69 514 ARG A C 1
ATOM 3880 O O . ARG A 1 514 ? 10.063 9.454 -10.392 1.00 98.69 514 ARG A O 1
ATOM 3887 N N . LEU A 1 515 ? 10.285 7.917 -8.762 1.00 98.69 515 LEU A N 1
ATOM 3888 C CA . LEU A 1 515 ? 8.912 7.928 -8.274 1.00 98.69 515 LEU A CA 1
ATOM 3889 C C . LEU A 1 515 ? 8.819 8.626 -6.910 1.00 98.69 515 LEU A C 1
ATOM 3891 O O . LEU A 1 515 ? 9.652 8.469 -6.020 1.00 98.69 515 LEU A O 1
ATOM 3895 N N . THR A 1 516 ? 7.759 9.402 -6.723 1.00 98.38 516 THR A N 1
ATOM 3896 C CA . THR A 1 516 ? 7.308 9.894 -5.421 1.00 98.38 516 THR A CA 1
ATOM 3897 C C . THR A 1 516 ? 5.789 9.862 -5.396 1.00 98.38 516 THR A C 1
ATOM 3899 O O . THR A 1 516 ? 5.140 10.605 -6.133 1.00 98.38 516 THR A O 1
ATOM 3902 N N . SER A 1 517 ? 5.232 9.026 -4.522 1.00 98.31 517 SER A N 1
ATOM 3903 C CA . SER A 1 517 ? 3.804 8.999 -4.199 1.00 98.31 517 SER A CA 1
ATOM 3904 C C . SER A 1 517 ? 3.621 9.429 -2.746 1.00 98.31 517 SER A C 1
ATOM 3906 O O . SER A 1 517 ? 4.147 8.780 -1.847 1.00 98.31 517 SER A O 1
ATOM 3908 N N . SER A 1 518 ? 2.924 10.537 -2.502 1.00 98.62 518 SER A N 1
ATOM 3909 C CA . SER A 1 518 ? 2.719 11.116 -1.169 1.00 98.62 518 SER A CA 1
ATOM 3910 C C . SER A 1 518 ? 1.257 11.469 -0.935 1.00 98.62 518 SER A C 1
ATOM 3912 O O . SER A 1 518 ? 0.604 12.041 -1.808 1.00 98.62 518 SER A O 1
ATOM 3914 N N . VAL A 1 519 ? 0.762 11.197 0.269 1.00 98.75 519 VAL A N 1
ATOM 3915 C CA . VAL A 1 519 ? -0.602 11.519 0.697 1.00 98.75 519 VAL A CA 1
ATOM 3916 C C . VAL A 1 519 ? -0.570 12.188 2.068 1.00 98.75 519 VAL A C 1
ATOM 3918 O O . VAL A 1 519 ? -0.029 11.634 3.023 1.00 98.75 519 VAL A O 1
ATOM 3921 N N . ASP A 1 520 ? -1.165 13.375 2.157 1.00 98.62 520 ASP A N 1
ATOM 3922 C CA . ASP A 1 520 ? -1.446 14.103 3.400 1.00 98.62 520 ASP A CA 1
ATOM 3923 C C . ASP A 1 520 ? -2.961 14.071 3.641 1.00 98.62 520 ASP A C 1
ATOM 3925 O O . ASP A 1 520 ? -3.731 14.440 2.751 1.00 98.62 520 ASP A O 1
ATOM 3929 N N . VAL A 1 521 ? -3.390 13.603 4.815 1.00 98.62 521 VAL A N 1
ATOM 3930 C CA . VAL A 1 521 ? -4.793 13.524 5.240 1.00 98.62 521 VAL A CA 1
ATOM 3931 C C . VAL A 1 521 ? -4.962 14.244 6.573 1.00 98.62 521 VAL A C 1
ATOM 3933 O O . VAL A 1 521 ? -4.219 14.000 7.521 1.00 98.62 521 VAL A O 1
ATOM 3936 N N . THR A 1 522 ? -6.000 15.072 6.683 1.00 98.69 522 THR A N 1
ATOM 3937 C CA . THR A 1 522 ? -6.513 15.605 7.951 1.00 98.69 522 THR A CA 1
ATOM 3938 C C . THR A 1 522 ? -8.007 15.310 8.075 1.00 98.69 522 THR A C 1
ATOM 3940 O O . THR A 1 522 ? -8.831 15.898 7.371 1.00 98.69 522 THR A O 1
ATOM 3943 N N . SER A 1 523 ? -8.358 14.450 9.027 1.00 98.31 523 SER A N 1
ATOM 3944 C CA . SER A 1 523 ? -9.726 14.158 9.458 1.00 98.31 523 SER A CA 1
ATOM 3945 C C . SER A 1 523 ? -10.063 14.922 10.735 1.00 98.31 523 SER A C 1
ATOM 3947 O O . SER A 1 523 ? -9.318 14.883 11.711 1.00 98.31 523 SER A O 1
ATOM 3949 N N . ARG A 1 524 ? -11.208 15.607 10.775 1.00 98.25 524 ARG A N 1
ATOM 3950 C CA . ARG A 1 524 ? -11.690 16.367 11.942 1.00 98.25 524 ARG A CA 1
ATOM 3951 C C . ARG A 1 524 ? -13.142 16.047 12.256 1.00 98.25 524 ARG A C 1
ATOM 3953 O O . ARG A 1 524 ? -13.968 15.991 11.347 1.00 98.25 524 ARG A O 1
ATOM 3960 N N . ARG A 1 525 ? -13.467 15.923 13.546 1.00 97.94 525 ARG A N 1
ATOM 3961 C CA . ARG A 1 525 ? -14.834 15.728 14.055 1.00 97.94 525 ARG A CA 1
ATOM 3962 C C . ARG A 1 525 ? -15.149 16.751 15.142 1.00 97.94 525 ARG A C 1
ATOM 3964 O O . ARG A 1 525 ? -14.380 16.891 16.093 1.00 97.94 525 ARG A O 1
ATOM 3971 N N . VAL A 1 526 ? -16.267 17.464 15.012 1.00 98.31 526 VAL A N 1
ATOM 3972 C CA . VAL A 1 526 ? -16.620 18.620 15.856 1.00 98.31 526 VAL A CA 1
ATOM 3973 C C . VAL A 1 526 ? -18.088 18.551 16.283 1.00 98.31 526 VAL A C 1
ATOM 3975 O O . VAL A 1 526 ? -18.959 18.305 15.452 1.00 98.31 526 VAL A O 1
ATOM 3978 N N . LEU A 1 527 ? -18.364 18.803 17.564 1.00 97.69 527 LEU A N 1
ATOM 3979 C CA . LEU A 1 527 ? -19.707 18.974 18.130 1.00 97.69 527 LEU A CA 1
ATOM 3980 C C . LEU A 1 527 ? -19.917 20.455 18.471 1.00 97.69 527 LEU A C 1
ATOM 3982 O O . LEU A 1 527 ? -19.309 20.976 19.408 1.00 97.69 527 LEU A O 1
ATOM 3986 N N . GLY A 1 528 ? -20.740 21.153 17.685 1.00 95.44 528 GLY A N 1
ATOM 3987 C CA . GLY A 1 528 ? -20.837 22.615 17.748 1.00 95.44 528 GLY A CA 1
ATOM 3988 C C . GLY A 1 528 ? -19.489 23.265 17.416 1.00 95.44 528 GLY A C 1
ATOM 3989 O O . GLY A 1 528 ? -19.019 23.167 16.287 1.00 95.44 528 GLY A O 1
ATOM 3990 N N . THR A 1 529 ? -18.848 23.888 18.407 1.00 95.06 529 THR A N 1
ATOM 3991 C CA . THR A 1 529 ? -17.470 24.416 18.326 1.00 95.06 529 THR A CA 1
ATOM 3992 C C . THR A 1 529 ? -16.423 23.511 18.993 1.00 95.06 529 THR A C 1
ATOM 3994 O O . THR A 1 529 ? -15.228 23.788 18.914 1.00 95.06 529 THR A O 1
ATOM 3997 N N . THR A 1 530 ? -16.837 22.423 19.652 1.00 96.88 530 THR A N 1
ATOM 3998 C CA . THR A 1 530 ? -15.944 21.536 20.414 1.00 96.88 530 THR A CA 1
ATOM 3999 C C . THR A 1 530 ? -15.305 20.491 19.507 1.00 96.88 530 THR A C 1
ATOM 4001 O O . THR A 1 530 ? -15.996 19.613 18.988 1.00 96.88 530 THR A O 1
ATOM 4004 N N . LEU A 1 531 ? -13.979 20.533 19.355 1.00 96.62 531 LEU A N 1
ATOM 4005 C CA . LEU A 1 531 ? -13.219 19.481 18.678 1.00 96.62 531 LEU A CA 1
ATOM 4006 C C . LEU A 1 531 ? -13.304 18.170 19.480 1.00 96.62 531 LEU A C 1
ATOM 4008 O O . LEU A 1 531 ? -12.864 18.108 20.629 1.00 96.62 531 LEU A O 1
ATOM 4012 N N . LEU A 1 532 ? -13.863 17.122 18.871 1.00 95.12 532 LEU A N 1
ATOM 4013 C CA . LEU A 1 532 ? -13.931 15.777 19.448 1.00 95.12 532 LEU A CA 1
ATOM 4014 C C . LEU A 1 532 ? -12.704 14.946 19.069 1.00 95.12 532 LEU A C 1
ATOM 4016 O O . LEU A 1 532 ? -12.138 14.253 19.916 1.00 95.12 532 LEU A O 1
ATOM 4020 N N . SER A 1 533 ? -12.294 15.029 17.802 1.00 95.56 533 SER A N 1
ATOM 4021 C CA . SER A 1 533 ? -11.085 14.383 17.300 1.00 95.56 533 SER A CA 1
ATOM 4022 C C . SER A 1 533 ? -10.477 15.121 16.110 1.00 95.56 533 SER A C 1
ATOM 4024 O O . SER A 1 533 ? -11.184 15.735 15.309 1.00 95.56 533 SER A O 1
ATOM 4026 N N . GLU A 1 534 ? -9.157 15.029 15.993 1.00 97.19 534 GLU A N 1
ATOM 4027 C CA . GLU A 1 534 ? -8.378 15.422 14.819 1.00 97.19 534 GLU A CA 1
ATOM 4028 C C . GLU A 1 534 ? -7.348 14.320 14.576 1.00 97.19 534 GLU A C 1
ATOM 4030 O O . GLU A 1 534 ? -6.549 14.049 15.464 1.00 97.19 534 GLU A O 1
ATOM 4035 N N . ASP A 1 535 ? -7.379 13.691 13.408 1.00 97.44 535 ASP A N 1
ATOM 4036 C CA . ASP A 1 535 ? -6.390 12.705 12.981 1.00 97.44 535 ASP A CA 1
ATOM 4037 C C . ASP A 1 535 ? -5.681 13.237 11.744 1.00 97.44 535 ASP A C 1
ATOM 4039 O O . ASP A 1 535 ? -6.324 13.591 10.755 1.00 97.44 535 ASP A O 1
ATOM 4043 N N . LYS A 1 536 ? -4.354 13.310 11.808 1.00 98.06 536 LYS A N 1
ATOM 4044 C CA . LYS A 1 536 ? -3.495 13.655 10.680 1.00 98.06 536 LYS A CA 1
ATOM 4045 C C . LYS A 1 536 ? -2.619 12.471 10.328 1.00 98.06 536 LYS A C 1
ATOM 4047 O O . LYS A 1 536 ? -2.065 11.841 11.230 1.00 98.06 536 LYS A O 1
ATOM 4052 N N . SER A 1 537 ? -2.463 12.214 9.037 1.00 97.81 537 SER A N 1
ATOM 4053 C CA . SER A 1 537 ? -1.547 11.207 8.512 1.00 97.81 537 SER A CA 1
ATOM 4054 C C . SER A 1 537 ? -0.804 11.767 7.309 1.00 97.81 537 SER A C 1
ATOM 4056 O O . SER A 1 537 ? -1.424 12.320 6.405 1.00 97.81 537 SER A O 1
ATOM 4058 N N . TYR A 1 538 ? 0.512 11.597 7.291 1.00 98.56 538 TYR A N 1
ATOM 4059 C CA . TYR A 1 538 ? 1.350 11.814 6.121 1.00 98.56 538 TYR A CA 1
ATOM 4060 C C . TYR A 1 538 ? 2.033 10.497 5.771 1.00 98.56 538 TYR A C 1
ATOM 4062 O O . TYR A 1 538 ? 2.770 9.955 6.594 1.00 98.56 538 TYR A O 1
ATOM 4070 N N . THR A 1 539 ? 1.815 10.009 4.555 1.00 98.38 539 THR A N 1
ATOM 4071 C CA . THR A 1 539 ? 2.449 8.799 4.021 1.00 98.38 539 THR A CA 1
ATOM 4072 C C . THR A 1 539 ? 3.189 9.155 2.741 1.00 98.38 539 THR A C 1
ATOM 4074 O O . THR A 1 539 ? 2.660 9.900 1.918 1.00 98.38 539 THR A O 1
ATOM 4077 N N . THR A 1 540 ? 4.399 8.634 2.542 1.00 98.56 540 THR A N 1
ATOM 4078 C CA . THR A 1 540 ? 5.122 8.787 1.273 1.00 98.56 540 THR A CA 1
ATOM 4079 C C . THR A 1 540 ? 5.960 7.563 0.923 1.00 98.56 540 THR A C 1
ATOM 4081 O O . THR A 1 540 ? 6.538 6.920 1.805 1.00 98.56 540 THR A O 1
ATOM 4084 N N . TYR A 1 541 ? 6.001 7.270 -0.376 1.00 98.12 541 TYR A N 1
ATOM 4085 C CA . TYR A 1 541 ? 6.769 6.213 -1.019 1.00 98.12 541 TYR A CA 1
ATOM 4086 C C . TYR A 1 541 ? 7.696 6.836 -2.083 1.00 98.12 541 TYR A C 1
ATOM 4088 O O . TYR A 1 541 ? 7.342 6.858 -3.269 1.00 98.12 541 TYR A O 1
ATOM 4096 N N . PRO A 1 542 ? 8.836 7.442 -1.701 1.00 98.19 542 PRO A N 1
ATOM 4097 C CA . PRO A 1 542 ? 9.892 7.742 -2.654 1.00 98.19 542 PRO A CA 1
ATOM 4098 C C . PRO A 1 542 ? 10.574 6.436 -3.083 1.00 98.19 542 PRO A C 1
ATOM 4100 O O . PRO A 1 542 ? 10.868 5.566 -2.260 1.00 98.19 542 PRO A O 1
ATOM 4103 N N . PHE A 1 543 ? 10.806 6.309 -4.384 1.00 98.56 543 PHE A N 1
ATOM 4104 C CA . PHE A 1 543 ? 11.440 5.147 -4.990 1.00 98.56 543 PHE A CA 1
ATOM 4105 C C . PHE A 1 543 ? 12.323 5.592 -6.153 1.00 98.56 543 PHE A C 1
ATOM 4107 O O . PHE A 1 543 ? 11.879 6.349 -7.022 1.00 98.56 543 PHE A O 1
ATOM 4114 N N . THR A 1 544 ? 13.561 5.113 -6.187 1.00 98.56 544 THR A N 1
ATOM 4115 C CA . THR A 1 544 ? 14.439 5.237 -7.347 1.00 98.56 544 THR A CA 1
ATOM 4116 C C . THR A 1 544 ? 14.992 3.877 -7.725 1.00 98.56 544 THR A C 1
ATOM 4118 O O . THR A 1 544 ? 15.402 3.113 -6.855 1.00 98.56 544 THR A O 1
ATOM 4121 N N . LEU A 1 545 ? 15.033 3.613 -9.023 1.00 97.94 545 LEU A N 1
ATOM 4122 C CA . LEU A 1 545 ? 15.724 2.483 -9.625 1.00 97.94 545 LEU A CA 1
ATOM 4123 C C . LEU A 1 545 ? 16.558 3.051 -10.769 1.00 97.94 545 LEU A C 1
ATOM 4125 O O . LEU A 1 545 ? 16.005 3.749 -11.616 1.00 97.94 545 LEU A O 1
ATOM 4129 N N . ASP A 1 546 ? 17.853 2.777 -10.774 1.00 98.12 546 ASP A N 1
ATOM 4130 C CA . ASP A 1 546 ? 18.688 2.834 -11.970 1.00 98.12 546 ASP A CA 1
ATOM 4131 C C . ASP A 1 546 ? 18.907 1.397 -12.414 1.00 98.12 546 ASP A C 1
ATOM 4133 O O . ASP A 1 546 ? 19.359 0.578 -11.618 1.00 98.12 546 ASP A O 1
ATOM 4137 N N . TYR A 1 547 ? 18.500 1.086 -13.638 1.00 96.69 547 TYR A N 1
ATOM 4138 C CA . TYR A 1 547 ? 18.531 -0.250 -14.212 1.00 96.69 547 TYR A CA 1
ATOM 4139 C C . TYR A 1 547 ? 19.273 -0.189 -15.540 1.00 96.69 547 TYR A C 1
ATOM 4141 O O . TYR A 1 547 ? 18.941 0.640 -16.380 1.00 96.69 547 TYR A O 1
ATOM 4149 N N . LEU A 1 548 ? 20.233 -1.082 -15.731 1.00 96.25 548 LEU A N 1
ATOM 4150 C CA . LEU A 1 548 ? 20.878 -1.372 -17.001 1.00 96.25 548 LEU A CA 1
ATOM 4151 C C . LEU A 1 548 ? 20.849 -2.883 -17.192 1.00 96.25 548 LEU A C 1
ATOM 4153 O O . LEU A 1 548 ? 21.236 -3.631 -16.296 1.00 96.25 548 LEU A O 1
ATOM 4157 N N . ASN A 1 549 ? 20.424 -3.329 -18.364 1.00 94.94 549 ASN A N 1
ATOM 4158 C CA . ASN A 1 549 ? 20.585 -4.709 -18.792 1.00 94.94 549 ASN A CA 1
ATOM 4159 C C . ASN A 1 549 ? 20.898 -4.705 -20.288 1.00 94.94 549 ASN A C 1
ATOM 4161 O O . ASN A 1 549 ? 20.127 -4.160 -21.083 1.00 94.94 549 ASN A O 1
ATOM 4165 N N . ALA A 1 550 ? 22.046 -5.259 -20.656 1.00 95.19 550 ALA A N 1
ATOM 4166 C CA . ALA A 1 550 ? 22.545 -5.257 -22.018 1.00 95.19 550 ALA A CA 1
ATOM 4167 C C . ALA A 1 550 ? 23.069 -6.632 -22.422 1.00 95.19 550 ALA A C 1
ATOM 4169 O O . ALA A 1 550 ? 23.596 -7.383 -21.599 1.00 95.19 550 ALA A O 1
ATOM 4170 N N . GLY A 1 551 ? 22.940 -6.952 -23.705 1.00 94.81 551 GLY A N 1
ATOM 4171 C CA . GLY A 1 551 ? 23.478 -8.172 -24.281 1.00 94.81 551 GLY A CA 1
ATOM 4172 C C . GLY A 1 551 ? 22.775 -8.586 -25.567 1.00 94.81 551 GLY A C 1
ATOM 4173 O O . GLY A 1 551 ? 22.265 -7.767 -26.338 1.00 94.81 551 GLY A O 1
ATOM 4174 N N . ARG A 1 552 ? 22.764 -9.899 -25.796 1.00 94.62 552 ARG A N 1
ATOM 4175 C CA . ARG A 1 552 ? 22.430 -10.525 -27.079 1.00 94.62 552 ARG A CA 1
ATOM 4176 C C . ARG A 1 552 ? 21.200 -11.415 -26.954 1.00 94.62 552 ARG A C 1
ATOM 4178 O O . ARG A 1 552 ? 21.211 -12.368 -26.180 1.00 94.62 552 ARG A O 1
ATOM 4185 N N . HIS A 1 553 ? 20.143 -11.147 -27.715 1.00 93.81 553 HIS A N 1
ATOM 4186 C CA . HIS A 1 553 ? 19.026 -12.084 -27.876 1.00 93.81 553 HIS A CA 1
ATOM 4187 C C . HIS A 1 553 ? 19.273 -12.939 -29.115 1.00 93.81 553 HIS A C 1
ATOM 4189 O O . HIS A 1 553 ? 19.582 -12.401 -30.181 1.00 93.81 553 HIS A O 1
ATOM 4195 N N . ARG A 1 554 ? 19.201 -14.264 -28.974 1.00 93.88 554 ARG A N 1
ATOM 4196 C CA . ARG A 1 554 ? 19.503 -15.215 -30.053 1.00 93.88 554 ARG A CA 1
ATOM 4197 C C . ARG A 1 554 ? 18.415 -16.262 -30.210 1.00 93.88 554 ARG A C 1
ATOM 4199 O O . ARG A 1 554 ? 17.897 -16.746 -29.203 1.00 93.88 554 ARG A O 1
ATOM 4206 N N . SER A 1 555 ? 18.099 -16.635 -31.448 1.00 90.75 555 SER A N 1
ATOM 4207 C CA . SER A 1 555 ? 17.112 -17.675 -31.758 1.00 90.75 555 SER A CA 1
ATOM 4208 C C . SER A 1 555 ? 17.586 -18.628 -32.857 1.00 90.75 555 SER A C 1
ATOM 4210 O O . SER A 1 555 ? 18.268 -18.232 -33.796 1.00 90.75 555 SER A O 1
ATOM 4212 N N . ASP A 1 556 ? 17.193 -19.898 -32.749 1.00 88.75 556 ASP A N 1
ATOM 4213 C CA . ASP A 1 556 ? 17.358 -20.918 -33.795 1.00 88.75 556 ASP A CA 1
ATOM 4214 C C . ASP A 1 556 ? 16.035 -21.252 -34.520 1.00 88.75 556 ASP A C 1
ATOM 4216 O O . ASP A 1 556 ? 16.000 -22.117 -35.397 1.00 88.75 556 ASP A O 1
ATOM 4220 N N . GLY A 1 557 ? 14.949 -20.546 -34.179 1.00 82.62 557 GLY A N 1
ATOM 4221 C CA . GLY A 1 557 ? 13.595 -20.765 -34.693 1.00 82.62 557 GLY A CA 1
ATOM 4222 C C . GLY A 1 557 ? 12.742 -21.760 -33.893 1.00 82.62 557 GLY A C 1
ATOM 4223 O O . GLY A 1 557 ? 11.539 -21.834 -34.141 1.00 82.62 557 GLY A O 1
ATOM 4224 N N . GLU A 1 558 ? 13.316 -22.486 -32.927 1.00 83.50 558 GLU A N 1
ATOM 4225 C CA . GLU A 1 558 ? 12.588 -23.341 -31.970 1.00 83.50 558 GLU A CA 1
ATOM 4226 C C . GLU A 1 558 ? 12.703 -22.789 -30.539 1.00 83.50 558 GLU A C 1
ATOM 4228 O O . GLU A 1 558 ? 11.719 -22.737 -29.796 1.00 83.50 558 GLU A O 1
ATOM 4233 N N . PHE A 1 559 ? 13.884 -22.282 -30.189 1.00 84.69 559 PHE A N 1
ATOM 4234 C CA . PHE A 1 559 ? 14.205 -21.632 -28.928 1.00 84.69 559 PHE A CA 1
ATOM 4235 C C . PHE A 1 559 ? 14.628 -20.175 -29.147 1.00 84.69 559 PHE A C 1
ATOM 4237 O O . PHE A 1 559 ? 15.055 -19.767 -30.232 1.00 84.69 559 PHE A O 1
ATOM 4244 N N . SER A 1 560 ? 14.535 -19.367 -28.092 1.00 86.75 560 SER A N 1
ATOM 4245 C CA . SER A 1 560 ? 15.065 -18.002 -28.099 1.00 86.75 560 SER A CA 1
ATOM 4246 C C . SER A 1 560 ? 15.562 -17.608 -26.713 1.00 86.75 560 SER A C 1
ATOM 4248 O O . SER A 1 560 ? 14.796 -17.698 -25.749 1.00 86.75 560 SER A O 1
ATOM 4250 N N . PHE A 1 561 ? 16.799 -17.136 -26.603 1.00 88.44 561 PHE A N 1
ATOM 4251 C CA . PHE A 1 561 ? 17.447 -16.847 -25.326 1.00 88.44 561 PHE A CA 1
ATOM 4252 C C . PHE A 1 561 ? 18.025 -15.435 -25.297 1.00 88.44 561 PHE A C 1
ATOM 4254 O O . PHE A 1 561 ? 18.746 -15.028 -26.207 1.00 88.44 561 PHE A O 1
ATOM 4261 N N . ALA A 1 562 ? 17.761 -14.721 -24.207 1.00 89.12 562 ALA A N 1
ATOM 4262 C CA . ALA A 1 562 ? 18.524 -13.545 -23.826 1.00 89.12 562 ALA A CA 1
ATOM 4263 C C . ALA A 1 562 ? 19.825 -13.991 -23.150 1.00 89.12 562 ALA A C 1
ATOM 4265 O O . ALA A 1 562 ? 19.802 -14.806 -22.227 1.00 89.12 562 ALA A O 1
ATOM 4266 N N . ILE A 1 563 ? 20.942 -13.435 -23.604 1.00 91.12 563 ILE A N 1
ATOM 4267 C CA . ILE A 1 563 ? 22.284 -13.636 -23.065 1.00 91.12 563 ILE A CA 1
ATOM 4268 C C . ILE A 1 563 ? 22.730 -12.277 -22.507 1.00 91.12 563 ILE A C 1
ATOM 4270 O O . ILE A 1 563 ? 23.179 -11.435 -23.289 1.00 91.12 563 ILE A O 1
ATOM 4274 N N . PRO A 1 564 ? 22.543 -12.010 -21.199 1.00 89.31 564 PRO A N 1
ATOM 4275 C CA . PRO A 1 564 ? 23.038 -10.793 -20.565 1.00 89.31 564 PRO A CA 1
ATOM 4276 C C . PRO A 1 564 ? 24.565 -10.775 -20.564 1.00 89.31 564 PRO A C 1
ATOM 4278 O O . PRO A 1 564 ? 25.202 -11.764 -20.205 1.00 89.31 564 PRO A O 1
ATOM 4281 N N . GLU A 1 565 ? 25.133 -9.637 -20.939 1.00 92.50 565 GLU A N 1
ATOM 4282 C CA . GLU A 1 565 ? 26.573 -9.364 -20.931 1.00 92.50 565 GLU A CA 1
ATOM 4283 C C . GLU A 1 565 ? 26.916 -8.299 -19.888 1.00 92.50 565 GLU A C 1
ATOM 4285 O O . GLU A 1 565 ? 27.948 -8.382 -19.231 1.00 92.50 565 GLU A O 1
ATOM 4290 N N . GLU A 1 566 ? 26.016 -7.342 -19.666 1.00 93.12 566 GLU A N 1
ATOM 4291 C CA . GLU A 1 566 ? 26.127 -6.342 -18.610 1.00 93.12 566 GLU A CA 1
ATOM 4292 C C . GLU A 1 566 ? 24.784 -6.201 -17.895 1.00 93.12 566 GLU A C 1
ATOM 4294 O O . GLU A 1 566 ? 23.730 -6.104 -18.527 1.00 93.12 566 GLU A O 1
ATOM 4299 N N . PHE A 1 567 ? 24.818 -6.170 -16.566 1.00 92.06 567 PHE A N 1
ATOM 4300 C CA . PHE A 1 567 ? 23.666 -5.815 -15.751 1.00 92.06 567 PHE A CA 1
ATOM 4301 C C . PHE A 1 567 ? 24.092 -4.906 -14.600 1.00 92.06 567 PHE A C 1
ATOM 4303 O O . PHE A 1 567 ? 25.044 -5.211 -13.879 1.00 92.06 567 PHE A O 1
ATOM 4310 N N . SER A 1 568 ? 23.328 -3.843 -14.358 1.00 93.62 568 SER A N 1
ATOM 4311 C CA . SER A 1 568 ? 23.411 -3.049 -13.136 1.00 93.62 568 SER A CA 1
ATOM 4312 C C . SER A 1 568 ? 22.015 -2.716 -12.611 1.00 93.62 568 SER A C 1
ATOM 4314 O O . SER A 1 568 ? 21.125 -2.341 -13.373 1.00 93.62 568 SER A O 1
ATOM 4316 N N . ALA A 1 569 ? 21.814 -2.828 -11.299 1.00 94.44 569 ALA A N 1
ATOM 4317 C CA . ALA A 1 569 ? 20.655 -2.271 -10.614 1.00 94.44 569 ALA A CA 1
ATOM 4318 C C . ALA A 1 569 ? 21.086 -1.541 -9.341 1.00 94.44 569 ALA A C 1
ATOM 4320 O O . ALA A 1 569 ? 21.710 -2.138 -8.466 1.00 94.44 569 ALA A O 1
ATOM 4321 N N . LEU A 1 570 ? 20.679 -0.279 -9.208 1.00 96.12 570 LEU A N 1
ATOM 4322 C CA . LEU A 1 570 ? 20.762 0.510 -7.979 1.00 96.12 570 LEU A CA 1
ATOM 4323 C C . LEU A 1 570 ? 19.349 0.931 -7.565 1.00 96.12 570 LEU A C 1
ATOM 4325 O O . LEU A 1 570 ? 18.664 1.654 -8.288 1.00 96.12 570 LEU A O 1
ATOM 4329 N N . VAL A 1 571 ? 18.916 0.494 -6.387 1.00 96.94 571 VAL A N 1
ATOM 4330 C CA . VAL A 1 571 ? 17.583 0.734 -5.831 1.00 96.94 571 VAL A CA 1
ATOM 4331 C C . VAL A 1 571 ? 17.676 1.530 -4.538 1.00 96.94 571 VAL A C 1
ATOM 4333 O O . VAL A 1 571 ? 18.457 1.191 -3.656 1.00 96.94 571 VAL A O 1
ATOM 4336 N N . HIS A 1 572 ? 16.795 2.521 -4.397 1.00 97.94 572 HIS A N 1
ATOM 4337 C CA . HIS A 1 572 ? 16.444 3.150 -3.125 1.00 97.94 572 HIS A CA 1
ATOM 4338 C C . HIS A 1 572 ? 14.919 3.150 -2.987 1.00 97.94 572 HIS A C 1
ATOM 4340 O O . HIS A 1 572 ? 14.217 3.810 -3.756 1.00 97.94 572 HIS A O 1
ATOM 4346 N N . GLN A 1 573 ? 14.386 2.420 -2.013 1.00 97.81 573 GLN A N 1
ATOM 4347 C CA . GLN A 1 573 ? 12.955 2.315 -1.730 1.00 97.81 573 GLN A CA 1
ATOM 4348 C C . GLN A 1 573 ? 12.710 2.701 -0.273 1.00 97.81 573 GLN A C 1
ATOM 4350 O O . GLN A 1 573 ? 13.288 2.110 0.636 1.00 97.81 573 GLN A O 1
ATOM 4355 N N . VAL A 1 574 ? 11.819 3.663 -0.020 1.00 97.81 574 VAL A N 1
ATOM 4356 C CA . VAL A 1 574 ? 11.457 4.038 1.354 1.00 97.81 574 VAL A CA 1
ATOM 4357 C C . VAL A 1 574 ? 9.949 4.112 1.514 1.00 97.81 574 VAL A C 1
ATOM 4359 O O . VAL A 1 574 ? 9.234 4.638 0.667 1.00 97.81 574 VAL A O 1
ATOM 4362 N N . ARG A 1 575 ? 9.465 3.658 2.664 1.00 97.06 575 ARG A N 1
ATOM 4363 C CA . ARG A 1 575 ? 8.160 3.994 3.220 1.00 97.06 575 ARG A CA 1
ATOM 4364 C C . ARG A 1 575 ? 8.359 4.921 4.412 1.00 97.06 575 ARG A C 1
ATOM 4366 O O . ARG A 1 575 ? 9.025 4.567 5.383 1.00 97.06 575 ARG A O 1
ATOM 4373 N N . VAL A 1 576 ? 7.726 6.090 4.376 1.00 98.38 576 VAL A N 1
ATOM 4374 C CA . VAL A 1 576 ? 7.606 6.975 5.543 1.00 98.38 576 VAL A CA 1
ATOM 4375 C C . VAL A 1 576 ? 6.138 7.155 5.890 1.00 98.38 576 VAL A C 1
ATOM 4377 O O . VAL A 1 576 ? 5.310 7.384 5.009 1.00 98.38 576 VAL A O 1
ATOM 4380 N N . GLN A 1 577 ? 5.826 7.095 7.181 1.00 98.25 577 GLN A N 1
ATOM 4381 C CA . GLN A 1 577 ? 4.501 7.372 7.722 1.00 98.25 577 GLN A CA 1
ATOM 4382 C C . GLN A 1 577 ? 4.646 8.230 8.980 1.00 98.25 577 GLN A C 1
ATOM 4384 O O . GLN A 1 577 ? 5.491 7.961 9.829 1.00 98.25 577 GLN A O 1
ATOM 4389 N N . ARG A 1 578 ? 3.849 9.288 9.105 1.00 98.44 578 ARG A N 1
ATOM 4390 C CA . ARG A 1 578 ? 3.800 10.153 10.290 1.00 98.44 578 ARG A CA 1
ATOM 4391 C C . ARG A 1 578 ? 2.352 10.386 10.669 1.00 98.44 578 ARG A C 1
ATOM 4393 O O . ARG A 1 578 ? 1.554 10.726 9.799 1.00 98.44 578 ARG A O 1
ATOM 4400 N N . THR A 1 579 ? 2.020 10.250 11.946 1.00 98.06 579 THR A N 1
ATOM 4401 C CA . THR A 1 579 ? 0.662 10.504 12.443 1.00 98.06 579 THR A CA 1
ATOM 4402 C C . THR A 1 579 ? 0.664 11.538 13.560 1.00 98.06 579 THR A C 1
ATOM 4404 O O . THR A 1 579 ? 1.622 11.645 14.324 1.00 98.06 579 THR A O 1
ATOM 4407 N N . SER A 1 580 ? -0.421 12.304 13.662 1.00 97.38 580 SER A N 1
ATOM 4408 C CA . SER A 1 580 ? -0.722 13.141 14.827 1.00 97.38 580 SER A CA 1
ATOM 4409 C C . SER A 1 580 ? -2.214 13.039 15.113 1.00 97.38 580 SER A C 1
ATOM 4411 O O . SER A 1 580 ? -3.043 13.442 14.297 1.00 97.38 580 SER A O 1
ATOM 4413 N N . GLN A 1 581 ? -2.554 12.427 16.243 1.00 95.75 581 GLN A N 1
ATOM 4414 C CA . GLN A 1 581 ? -3.907 12.006 16.582 1.00 95.75 581 GLN A CA 1
ATOM 4415 C C . GLN A 1 581 ? -4.365 12.644 17.888 1.00 95.75 581 GLN A C 1
ATOM 4417 O O . GLN A 1 581 ? -3.648 12.680 18.889 1.00 95.75 581 GLN A O 1
ATOM 4422 N N . PHE A 1 582 ? -5.597 13.139 17.891 1.00 94.56 582 PHE A N 1
ATOM 4423 C CA . PHE A 1 582 ? -6.237 13.801 19.019 1.00 94.56 582 PHE A CA 1
ATOM 4424 C C . PHE A 1 582 ? -7.598 13.171 19.307 1.00 94.56 582 PHE A C 1
ATOM 4426 O O . PHE A 1 582 ? -8.434 13.015 18.413 1.00 94.56 582 PHE A O 1
ATOM 4433 N N . ARG A 1 583 ? -7.862 12.873 20.580 1.00 92.81 583 ARG A N 1
ATOM 4434 C CA . ARG A 1 583 ? -9.206 12.617 21.118 1.00 92.81 583 ARG A CA 1
ATOM 4435 C C . ARG A 1 583 ? -9.423 13.585 22.278 1.00 92.81 583 ARG A C 1
ATOM 4437 O O . ARG A 1 583 ? -8.506 13.800 23.075 1.00 92.81 583 ARG A O 1
ATOM 4444 N N . ARG A 1 584 ? -10.611 14.176 22.395 1.00 90.38 584 ARG A N 1
ATOM 4445 C CA . ARG A 1 584 ? -10.951 15.069 23.516 1.00 90.38 584 ARG A CA 1
ATOM 4446 C C . ARG A 1 584 ? -10.645 14.389 24.860 1.00 90.38 584 ARG A C 1
ATOM 4448 O O . ARG A 1 584 ? -10.915 13.210 25.035 1.00 90.38 584 ARG A O 1
ATOM 4455 N N . GLY A 1 585 ? -10.055 15.134 25.796 1.00 86.94 585 GLY A N 1
ATOM 4456 C CA . GLY A 1 585 ? -9.625 14.595 27.095 1.00 86.94 585 GLY A CA 1
ATOM 4457 C C . GLY A 1 585 ? -8.271 13.873 27.080 1.00 86.94 585 GLY A C 1
ATOM 4458 O O . GLY A 1 585 ? -7.827 13.414 28.127 1.00 86.94 585 GLY A O 1
ATOM 4459 N N . THR A 1 586 ? -7.587 13.801 25.932 1.00 87.44 586 THR A N 1
ATOM 4460 C CA . THR A 1 586 ? -6.269 13.160 25.801 1.00 87.44 586 THR A CA 1
ATOM 4461 C C . THR A 1 586 ? -5.235 14.121 25.209 1.00 87.44 586 THR A C 1
ATOM 4463 O O . THR A 1 586 ? -5.562 14.981 24.388 1.00 87.44 586 THR A O 1
ATOM 4466 N N . ALA A 1 587 ? -3.971 13.986 25.621 1.00 90.69 587 ALA A N 1
ATOM 4467 C CA . ALA A 1 587 ? -2.853 14.621 24.926 1.00 90.69 587 ALA A CA 1
ATOM 4468 C C . ALA A 1 587 ? -2.656 13.974 23.545 1.00 90.69 587 ALA A C 1
ATOM 4470 O O . ALA A 1 587 ? -2.827 12.755 23.416 1.00 90.69 587 ALA A O 1
ATOM 4471 N N . ARG A 1 588 ? -2.260 14.774 22.540 1.00 94.56 588 ARG A N 1
ATOM 4472 C CA . ARG A 1 588 ? -1.966 14.276 21.186 1.00 94.56 588 ARG A CA 1
ATOM 4473 C C . ARG A 1 588 ? -0.987 13.104 21.241 1.00 94.56 588 ARG A C 1
ATOM 4475 O O . ARG A 1 588 ? 0.008 13.167 21.962 1.00 94.56 588 ARG A O 1
ATOM 4482 N N . PHE A 1 589 ? -1.274 12.055 20.484 1.00 95.94 589 PHE A N 1
ATOM 4483 C CA . PHE A 1 589 ? -0.339 10.968 20.221 1.00 95.94 589 PHE A CA 1
ATOM 4484 C C . PHE A 1 589 ? 0.249 11.177 18.837 1.00 95.94 589 PHE A C 1
ATOM 4486 O O . PHE A 1 589 ? -0.487 11.440 17.887 1.00 95.94 589 PHE A O 1
ATOM 4493 N N . GLU A 1 590 ? 1.566 11.107 18.735 1.00 97.19 590 GLU A N 1
ATOM 4494 C CA . GLU A 1 590 ? 2.273 11.362 17.486 1.00 97.19 590 GLU A CA 1
ATOM 4495 C C . GLU A 1 590 ? 3.270 10.240 17.256 1.00 97.19 590 GLU A C 1
ATOM 4497 O O . GLU A 1 590 ? 3.981 9.857 18.187 1.00 97.19 590 GLU A O 1
ATOM 4502 N N . THR A 1 591 ? 3.296 9.713 16.033 1.00 97.75 591 THR A N 1
ATOM 4503 C CA . THR A 1 591 ? 4.193 8.623 15.637 1.00 97.75 591 THR A CA 1
ATOM 4504 C C . THR A 1 591 ? 4.949 8.983 14.366 1.00 97.75 591 THR A C 1
ATOM 4506 O O . THR A 1 591 ? 4.454 9.741 13.525 1.00 97.75 591 THR A O 1
ATOM 4509 N N . SER A 1 592 ? 6.145 8.427 14.212 1.00 98.06 592 SER A N 1
ATOM 4510 C CA . SER A 1 592 ? 6.927 8.488 12.982 1.00 98.06 592 SER A CA 1
ATOM 4511 C C . SER A 1 592 ? 7.506 7.112 12.689 1.00 98.06 592 SER A C 1
ATOM 4513 O O . SER A 1 592 ? 8.116 6.501 13.557 1.00 98.06 592 SER A O 1
ATOM 4515 N N . LEU A 1 593 ? 7.354 6.663 11.450 1.00 98.06 593 LEU A N 1
ATOM 4516 C CA . LEU A 1 593 ? 7.905 5.431 10.907 1.00 98.06 593 LEU A CA 1
ATOM 4517 C C . LEU A 1 593 ? 8.723 5.755 9.649 1.00 98.06 593 LEU A C 1
ATOM 4519 O O . LEU A 1 593 ? 8.247 6.480 8.772 1.00 98.06 593 LEU A O 1
ATOM 4523 N N . ARG A 1 594 ? 9.925 5.186 9.554 1.00 98.06 594 ARG A N 1
ATOM 4524 C CA . ARG A 1 594 ? 10.722 5.040 8.332 1.00 98.06 594 ARG A CA 1
ATOM 4525 C C . ARG A 1 594 ? 11.108 3.570 8.189 1.00 98.06 594 ARG A C 1
ATOM 4527 O O . ARG A 1 594 ? 11.643 2.992 9.127 1.00 98.06 594 ARG A O 1
ATOM 4534 N N . ASP A 1 595 ? 10.860 3.016 7.016 1.00 97.12 595 ASP A N 1
ATOM 4535 C CA . ASP A 1 595 ? 11.277 1.685 6.580 1.00 97.12 595 ASP A CA 1
ATOM 4536 C C . ASP A 1 595 ? 11.958 1.874 5.224 1.00 97.12 595 ASP A C 1
ATOM 4538 O O . ASP A 1 595 ? 11.331 2.396 4.300 1.00 97.12 595 ASP A O 1
ATOM 4542 N N . ALA A 1 596 ? 13.251 1.583 5.135 1.00 97.38 596 ALA A N 1
ATOM 4543 C CA . ALA A 1 596 ? 14.069 1.824 3.955 1.00 97.38 596 ALA A CA 1
ATOM 4544 C C . ALA A 1 596 ? 14.800 0.559 3.513 1.00 97.38 596 ALA A C 1
ATOM 4546 O O . ALA A 1 596 ? 15.178 -0.281 4.336 1.00 97.38 596 ALA A O 1
ATOM 4547 N N . PHE A 1 597 ? 15.000 0.474 2.205 1.00 96.69 597 PHE A N 1
ATOM 4548 C CA . PHE A 1 597 ? 15.784 -0.529 1.514 1.00 96.69 597 PHE A CA 1
ATOM 4549 C C . PHE A 1 597 ? 16.648 0.159 0.459 1.00 96.69 597 PHE A C 1
ATOM 4551 O O . PHE A 1 597 ? 16.134 0.900 -0.383 1.00 96.69 597 PHE A O 1
ATOM 4558 N N . ASP A 1 598 ? 17.940 -0.122 0.506 1.00 96.81 598 ASP A N 1
ATOM 4559 C CA . ASP A 1 598 ? 18.916 0.245 -0.508 1.00 96.81 598 ASP A CA 1
ATOM 4560 C C . ASP A 1 598 ? 19.502 -1.058 -1.066 1.00 96.81 598 ASP A C 1
ATOM 4562 O O . ASP A 1 598 ? 19.803 -1.972 -0.300 1.00 96.81 598 ASP A O 1
ATOM 4566 N N . GLY A 1 599 ? 19.625 -1.184 -2.385 1.00 94.19 599 GLY A N 1
ATOM 4567 C CA . GLY A 1 599 ? 20.041 -2.431 -3.031 1.00 94.19 599 GLY A CA 1
ATOM 4568 C C . GLY A 1 599 ? 20.897 -2.175 -4.261 1.00 94.19 599 GLY A C 1
ATOM 4569 O O . GLY A 1 599 ? 20.595 -1.279 -5.044 1.00 94.19 599 GLY A O 1
ATOM 4570 N N . THR A 1 600 ? 21.958 -2.955 -4.429 1.00 93.62 600 THR A N 1
ATOM 4571 C CA . THR A 1 600 ? 22.934 -2.822 -5.515 1.00 93.62 600 THR A CA 1
ATOM 4572 C C . THR A 1 600 ? 23.280 -4.186 -6.084 1.00 93.62 600 THR A C 1
ATOM 4574 O O . THR A 1 600 ? 23.641 -5.083 -5.323 1.00 93.62 600 THR A O 1
ATOM 4577 N N . ARG A 1 601 ? 23.256 -4.339 -7.406 1.00 90.44 601 ARG A N 1
ATOM 4578 C CA . ARG A 1 601 ? 23.821 -5.514 -8.072 1.00 90.44 601 ARG A CA 1
ATOM 4579 C C . ARG A 1 601 ? 24.490 -5.120 -9.375 1.00 90.44 601 ARG A C 1
ATOM 4581 O O . ARG A 1 601 ? 23.914 -4.360 -10.144 1.00 90.44 601 ARG A O 1
ATOM 4588 N N . GLU A 1 602 ? 25.677 -5.657 -9.616 1.00 90.31 602 GLU A N 1
ATOM 4589 C CA . GLU A 1 602 ? 26.470 -5.431 -10.825 1.00 90.31 602 GLU A CA 1
ATOM 4590 C C . GLU A 1 602 ? 26.986 -6.773 -11.361 1.00 90.31 602 GLU A C 1
ATOM 4592 O O . GLU A 1 602 ? 27.381 -7.653 -10.591 1.00 90.31 602 GLU A O 1
ATOM 4597 N N . PHE A 1 603 ? 26.972 -6.930 -12.682 1.00 88.38 603 PHE A N 1
ATOM 4598 C CA . PHE A 1 603 ? 27.482 -8.094 -13.402 1.00 88.38 603 PHE A CA 1
ATOM 4599 C C . PHE A 1 603 ? 28.057 -7.662 -14.756 1.00 88.38 603 PHE A C 1
ATOM 4601 O O . PHE A 1 603 ? 27.390 -6.928 -15.484 1.00 88.38 603 PHE A O 1
ATOM 4608 N N . ILE A 1 604 ? 29.272 -8.114 -15.091 1.00 87.25 604 ILE A N 1
ATOM 4609 C CA . ILE A 1 604 ? 29.938 -7.800 -16.369 1.00 87.25 604 ILE A CA 1
ATOM 4610 C C . ILE A 1 604 ? 30.666 -9.038 -16.928 1.00 87.25 604 ILE A C 1
ATOM 4612 O O . ILE A 1 604 ? 31.735 -9.435 -16.447 1.00 87.25 604 ILE A O 1
ATOM 4616 N N . ASP A 1 605 ? 30.134 -9.614 -18.000 1.00 81.19 605 ASP A N 1
ATOM 4617 C CA . ASP A 1 605 ? 30.789 -10.614 -18.850 1.00 81.19 605 ASP A CA 1
ATOM 4618 C C . ASP A 1 605 ? 31.727 -9.918 -19.868 1.00 81.19 605 ASP A C 1
ATOM 4620 O O . ASP A 1 605 ? 31.456 -8.789 -20.278 1.00 81.19 605 ASP A O 1
ATOM 4624 N N . PRO A 1 606 ? 32.870 -10.504 -20.280 1.00 74.81 606 PRO A N 1
ATOM 4625 C CA . PRO A 1 606 ? 33.486 -11.753 -19.833 1.00 74.81 606 PRO A CA 1
ATOM 4626 C C . PRO A 1 606 ? 34.417 -11.574 -18.623 1.00 74.81 606 PRO A C 1
ATOM 4628 O O . PRO A 1 606 ? 35.248 -12.437 -18.345 1.00 74.81 606 PRO A O 1
ATOM 4631 N N . THR A 1 607 ? 34.348 -10.439 -17.913 1.00 74.12 607 THR A N 1
ATOM 4632 C CA . THR A 1 607 ? 35.259 -10.174 -16.782 1.00 74.12 607 THR A CA 1
ATOM 4633 C C . THR A 1 607 ? 35.004 -11.094 -15.587 1.00 74.12 607 THR A C 1
ATOM 4635 O O . THR A 1 607 ? 35.885 -11.255 -14.743 1.00 74.12 607 THR A O 1
ATOM 4638 N N . GLY A 1 608 ? 33.805 -11.685 -15.507 1.00 70.38 608 GLY A N 1
ATOM 4639 C CA . GLY A 1 608 ? 33.353 -12.457 -14.352 1.00 70.38 608 GLY A CA 1
ATOM 4640 C C . GLY A 1 608 ? 33.122 -11.593 -13.110 1.00 70.38 608 GLY A C 1
ATOM 4641 O O . GLY A 1 608 ? 32.966 -12.137 -12.019 1.00 70.38 608 GLY A O 1
ATOM 4642 N N . PHE A 1 609 ? 33.122 -10.262 -13.254 1.00 72.69 609 PHE A N 1
ATOM 4643 C CA . PHE A 1 609 ? 32.801 -9.353 -12.166 1.00 72.69 609 PHE A CA 1
ATOM 4644 C C . PHE A 1 609 ? 31.339 -9.538 -11.769 1.00 72.69 609 PHE A C 1
ATOM 4646 O O . PHE A 1 609 ? 30.437 -9.442 -12.602 1.00 72.69 609 PHE A O 1
ATOM 4653 N N . PHE A 1 610 ? 31.134 -9.802 -10.485 1.00 80.12 610 PHE A N 1
ATOM 4654 C CA . PHE A 1 610 ? 29.836 -9.915 -9.852 1.00 80.12 610 PHE A CA 1
ATOM 4655 C C . PHE A 1 610 ? 29.927 -9.275 -8.472 1.00 80.12 610 PHE A C 1
ATOM 4657 O O . PHE A 1 610 ? 30.876 -9.542 -7.737 1.00 80.12 610 PHE A O 1
ATOM 4664 N N . ASN A 1 611 ? 28.954 -8.436 -8.141 1.00 82.56 611 ASN A N 1
ATOM 4665 C CA . ASN A 1 611 ? 28.859 -7.753 -6.857 1.00 82.56 611 ASN A CA 1
ATOM 4666 C C . ASN A 1 611 ? 27.381 -7.644 -6.474 1.00 82.56 611 ASN A C 1
ATOM 4668 O O . ASN A 1 611 ? 26.556 -7.239 -7.299 1.00 82.56 611 ASN A O 1
ATOM 4672 N N . TRP A 1 612 ? 27.048 -7.985 -5.231 1.00 86.25 612 TRP A N 1
ATOM 4673 C CA . TRP A 1 612 ? 25.715 -7.794 -4.663 1.00 86.25 612 TRP A CA 1
ATOM 4674 C C . TRP A 1 612 ? 25.808 -7.116 -3.304 1.00 86.25 612 TRP A C 1
ATOM 4676 O O . TRP A 1 612 ? 26.340 -7.705 -2.376 1.00 86.25 612 TRP A O 1
ATOM 4686 N N . GLY A 1 613 ? 25.164 -5.964 -3.117 1.00 90.31 613 GLY A N 1
ATOM 4687 C CA . GLY A 1 613 ? 24.939 -5.371 -1.792 1.00 90.31 613 GLY A CA 1
ATOM 4688 C C . GLY A 1 613 ? 23.471 -5.067 -1.496 1.00 90.31 613 GLY A C 1
ATOM 4689 O O . GLY A 1 613 ? 22.698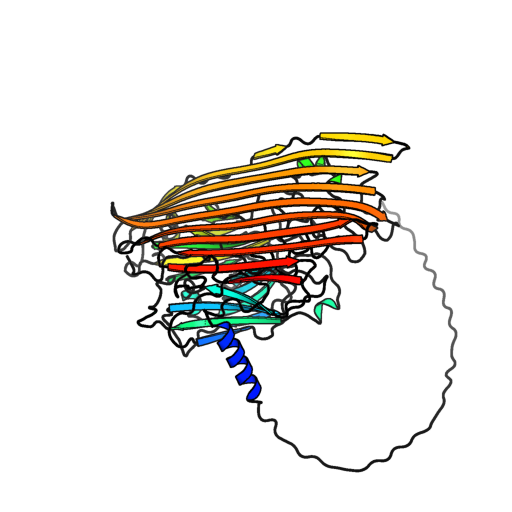 -4.768 -2.404 1.00 90.31 613 GLY A O 1
ATOM 4690 N N . SER A 1 614 ? 23.073 -5.098 -0.225 1.00 92.75 614 SER A N 1
ATOM 4691 C CA . SER A 1 614 ? 21.839 -4.432 0.209 1.00 92.75 614 SER A CA 1
ATOM 4692 C C . SER A 1 614 ? 21.933 -3.895 1.636 1.00 92.75 614 SER A C 1
ATOM 4694 O O . SER A 1 614 ? 22.797 -4.283 2.423 1.00 92.75 614 SER A O 1
ATOM 4696 N N . ALA A 1 615 ? 21.052 -2.961 1.976 1.00 94.75 615 ALA A N 1
ATOM 4697 C CA . ALA A 1 615 ? 20.888 -2.425 3.315 1.00 94.75 615 ALA A CA 1
ATOM 4698 C C . ALA A 1 615 ? 19.401 -2.250 3.636 1.00 94.75 615 ALA A C 1
ATOM 4700 O O . ALA A 1 615 ? 18.596 -1.865 2.785 1.00 94.75 615 ALA A O 1
ATOM 4701 N N . ARG A 1 616 ? 19.032 -2.505 4.892 1.00 94.44 616 ARG A N 1
ATOM 4702 C CA . ARG A 1 616 ? 17.698 -2.225 5.435 1.00 94.44 616 ARG A CA 1
ATOM 4703 C C . ARG A 1 616 ? 17.832 -1.361 6.677 1.00 94.44 616 ARG A C 1
ATOM 4705 O O . ARG A 1 616 ? 18.620 -1.687 7.559 1.00 94.44 616 ARG A O 1
ATOM 4712 N N . ASP A 1 617 ? 16.993 -0.335 6.780 1.00 95.75 617 ASP A N 1
ATOM 4713 C CA . ASP A 1 617 ? 16.886 0.541 7.951 1.00 95.75 617 ASP A CA 1
ATOM 4714 C C . ASP A 1 617 ? 15.424 0.704 8.369 1.00 95.75 617 ASP A C 1
ATOM 4716 O O . ASP A 1 617 ? 14.598 1.218 7.610 1.00 95.75 617 ASP A O 1
ATOM 4720 N N . TYR A 1 618 ? 15.118 0.358 9.616 1.00 97.06 618 TYR A N 1
ATOM 4721 C CA . TYR A 1 618 ? 13.801 0.516 10.220 1.00 97.06 618 TYR A CA 1
ATOM 4722 C C . TYR A 1 618 ? 13.880 1.402 11.463 1.00 97.06 618 TYR A C 1
ATOM 4724 O O . TYR A 1 618 ? 14.673 1.149 12.372 1.00 97.06 618 TYR A O 1
ATOM 4732 N N . LEU A 1 619 ? 13.024 2.421 11.539 1.00 97.44 619 LEU A N 1
ATOM 4733 C CA . LEU A 1 619 ? 12.891 3.305 12.696 1.00 97.44 619 LEU A CA 1
ATOM 4734 C C . LEU A 1 619 ? 11.425 3.677 12.926 1.00 97.44 619 LEU A C 1
ATOM 4736 O O . LEU A 1 619 ? 10.822 4.382 12.118 1.00 97.44 619 LEU A O 1
ATOM 4740 N N . TYR A 1 620 ? 10.890 3.277 14.076 1.00 97.94 620 TYR A N 1
ATOM 4741 C CA . TYR A 1 620 ? 9.627 3.753 14.632 1.00 97.94 620 TYR A CA 1
ATOM 4742 C C . TYR A 1 620 ? 9.882 4.556 15.910 1.00 97.94 620 TYR A C 1
ATOM 4744 O O . TYR A 1 620 ? 10.637 4.116 16.779 1.00 97.94 620 TYR A O 1
ATOM 4752 N N . THR A 1 621 ? 9.200 5.687 16.072 1.00 97.62 621 THR A N 1
ATOM 4753 C CA . THR A 1 621 ? 9.154 6.460 17.321 1.00 97.62 621 THR A CA 1
ATOM 4754 C C . THR A 1 621 ? 7.745 6.962 17.621 1.00 97.62 621 THR A C 1
ATOM 4756 O O . THR A 1 621 ? 6.953 7.213 16.710 1.00 97.62 621 THR A O 1
ATOM 4759 N N . ASP A 1 622 ? 7.436 7.151 18.907 1.00 96.31 622 ASP A N 1
ATOM 4760 C CA . ASP A 1 622 ? 6.241 7.856 19.364 1.00 96.31 622 ASP A CA 1
ATOM 4761 C C . ASP A 1 622 ? 6.524 8.868 20.487 1.00 96.31 622 ASP A C 1
ATOM 4763 O O . ASP A 1 622 ? 7.500 8.774 21.238 1.00 96.31 622 ASP A O 1
ATOM 4767 N N . ASN A 1 623 ? 5.637 9.858 20.627 1.00 95.81 623 ASN A N 1
ATOM 4768 C CA . ASN A 1 623 ? 5.768 10.927 21.621 1.00 95.81 623 ASN A CA 1
ATOM 4769 C C . ASN A 1 623 ? 5.483 10.492 23.079 1.00 95.81 623 ASN A C 1
ATOM 4771 O O . ASN A 1 623 ? 5.351 11.340 23.965 1.00 95.81 623 ASN A O 1
ATOM 4775 N N . ARG A 1 624 ? 5.401 9.182 23.354 1.00 92.75 624 ARG A N 1
ATOM 4776 C CA . ARG A 1 624 ? 5.216 8.574 24.688 1.00 92.75 624 ARG A CA 1
ATOM 4777 C C . ARG A 1 624 ? 6.385 7.661 25.081 1.00 92.75 624 ARG A C 1
ATOM 4779 O O . ARG A 1 624 ? 6.287 6.869 26.033 1.00 92.75 624 ARG A O 1
ATOM 4786 N N . GLY A 1 625 ? 7.510 7.811 24.382 1.00 92.19 625 GLY A N 1
ATOM 4787 C CA . GLY A 1 625 ? 8.748 7.075 24.618 1.00 92.19 625 GLY A CA 1
ATOM 4788 C C . GLY A 1 625 ? 8.742 5.666 24.031 1.00 92.19 625 GLY A C 1
ATOM 4789 O O . GLY A 1 625 ? 9.562 4.847 24.441 1.00 92.19 625 GLY A O 1
ATOM 4790 N N . GLY A 1 626 ? 7.816 5.363 23.117 1.00 94.56 626 GLY A N 1
ATOM 4791 C CA . GLY A 1 626 ? 7.951 4.217 22.235 1.00 94.56 626 GLY A CA 1
ATOM 4792 C C . GLY A 1 626 ? 9.056 4.471 21.212 1.00 94.56 626 GLY A C 1
ATOM 4793 O O . GLY A 1 626 ? 9.081 5.513 20.560 1.00 94.56 626 GLY A O 1
ATOM 4794 N N . CYS A 1 627 ? 9.980 3.529 21.075 1.00 96.31 627 CYS A N 1
ATOM 4795 C CA . CYS A 1 627 ? 10.984 3.518 20.025 1.00 96.31 627 CYS A CA 1
ATOM 4796 C C . CYS A 1 627 ? 11.326 2.081 19.638 1.00 96.31 627 CYS A C 1
ATOM 4798 O O . CYS A 1 627 ? 11.502 1.215 20.499 1.00 96.31 627 CYS A O 1
ATOM 4800 N N . PHE A 1 628 ? 11.450 1.841 18.340 1.00 95.94 628 PHE A N 1
ATOM 4801 C CA . PHE A 1 628 ? 12.048 0.636 17.793 1.00 95.94 628 PHE A CA 1
ATOM 4802 C C . PHE A 1 628 ? 12.972 1.024 16.645 1.00 95.94 628 PHE A C 1
ATOM 4804 O O . PHE A 1 628 ? 12.583 1.785 15.764 1.00 95.94 628 PHE A O 1
ATOM 4811 N N . SER A 1 629 ? 14.177 0.472 16.640 1.00 95.75 629 SER A N 1
ATOM 4812 C CA . SER A 1 629 ? 15.098 0.533 15.516 1.00 95.75 629 SER A CA 1
ATOM 4813 C C . SER A 1 629 ? 15.732 -0.827 15.262 1.00 95.75 629 SER A C 1
ATOM 4815 O O . SER A 1 629 ? 16.052 -1.575 16.197 1.00 95.75 629 SER A O 1
ATOM 4817 N N . ALA A 1 630 ? 15.918 -1.130 13.986 1.00 94.31 630 ALA A N 1
ATOM 4818 C CA . ALA A 1 630 ? 16.695 -2.259 13.511 1.00 94.31 630 ALA A CA 1
ATOM 4819 C C . ALA A 1 630 ? 17.276 -1.920 12.139 1.00 94.31 630 ALA A C 1
ATOM 4821 O O . ALA A 1 630 ? 16.645 -1.206 11.364 1.00 94.31 630 ALA A O 1
ATOM 4822 N N . GLY A 1 631 ? 18.451 -2.451 11.839 1.00 94.06 631 GLY A N 1
ATOM 4823 C CA . GLY A 1 631 ? 19.050 -2.346 10.518 1.00 94.06 631 GLY A CA 1
ATOM 4824 C C . GLY A 1 631 ? 19.926 -3.549 10.215 1.00 94.06 631 GLY A C 1
ATOM 4825 O O . GLY A 1 631 ? 20.289 -4.304 11.123 1.00 94.06 631 GLY A O 1
ATOM 4826 N N . LEU A 1 632 ? 20.245 -3.742 8.942 1.00 91.69 632 LEU A N 1
ATOM 4827 C CA . LEU A 1 632 ? 21.209 -4.736 8.483 1.00 91.69 632 LEU A CA 1
ATOM 4828 C C . LEU A 1 632 ? 21.864 -4.303 7.172 1.00 91.69 632 LEU A C 1
ATOM 4830 O O . LEU A 1 632 ? 21.333 -3.445 6.466 1.00 91.69 632 LEU A O 1
ATOM 4834 N N . THR A 1 633 ? 22.986 -4.935 6.846 1.00 92.50 633 THR A N 1
ATOM 4835 C CA . THR A 1 633 ? 23.620 -4.859 5.524 1.00 92.50 633 THR A CA 1
ATOM 4836 C C . THR A 1 633 ? 23.981 -6.257 5.041 1.00 92.50 633 THR A C 1
ATOM 4838 O O . THR A 1 633 ? 24.338 -7.112 5.855 1.00 92.50 633 THR A O 1
ATOM 4841 N N . THR A 1 634 ? 23.925 -6.483 3.734 1.00 88.00 634 THR A N 1
ATOM 4842 C CA . THR A 1 634 ? 24.363 -7.719 3.081 1.00 88.00 634 THR A CA 1
ATOM 4843 C C . THR A 1 634 ? 25.384 -7.421 1.986 1.00 88.00 634 THR A C 1
ATOM 4845 O O . THR A 1 634 ? 25.363 -6.340 1.392 1.00 88.00 634 THR A O 1
ATOM 4848 N N . MET A 1 635 ? 26.281 -8.374 1.741 1.00 87.56 635 MET A N 1
ATOM 4849 C CA . MET A 1 635 ? 27.289 -8.349 0.679 1.00 87.56 635 MET A CA 1
ATOM 4850 C C . MET A 1 635 ? 27.431 -9.769 0.119 1.00 87.56 635 MET A C 1
ATOM 4852 O O . MET A 1 635 ? 27.457 -10.726 0.887 1.00 87.56 635 MET A O 1
ATOM 4856 N N . ASP A 1 636 ? 27.453 -9.916 -1.203 1.00 82.88 636 ASP A N 1
ATOM 4857 C CA . ASP A 1 636 ? 27.634 -11.169 -1.949 1.00 82.88 636 ASP A CA 1
ATOM 4858 C C . ASP A 1 636 ? 26.765 -12.342 -1.451 1.00 82.88 636 ASP A C 1
ATOM 4860 O O . ASP A 1 636 ? 27.193 -13.492 -1.369 1.00 82.88 636 ASP A O 1
ATOM 4864 N N . GLY A 1 637 ? 25.506 -12.037 -1.113 1.00 75.50 637 GLY A N 1
ATOM 4865 C CA . GLY A 1 637 ? 24.532 -13.011 -0.608 1.00 75.50 637 GLY A CA 1
ATOM 4866 C C . GLY A 1 637 ? 24.624 -13.310 0.897 1.00 75.50 637 GLY A C 1
ATOM 4867 O O . GLY A 1 637 ? 23.869 -14.141 1.390 1.00 75.50 637 GLY A O 1
ATOM 4868 N N . VAL A 1 638 ? 25.491 -12.631 1.653 1.00 80.81 638 VAL A N 1
ATOM 4869 C CA . VAL A 1 638 ? 25.754 -12.895 3.080 1.00 80.81 638 VAL A CA 1
ATOM 4870 C C . VAL A 1 638 ? 25.372 -11.695 3.956 1.00 80.81 638 VAL A C 1
ATOM 4872 O O . VAL A 1 638 ? 25.468 -10.545 3.540 1.00 80.81 638 VAL A O 1
ATOM 4875 N N . LEU A 1 639 ? 24.918 -11.950 5.188 1.00 85.69 639 LEU A N 1
ATOM 4876 C CA . LEU A 1 639 ? 24.661 -10.919 6.203 1.00 85.69 639 LEU A CA 1
ATOM 4877 C C . LEU A 1 639 ? 25.978 -10.389 6.797 1.00 85.69 639 LEU A C 1
ATOM 4879 O O . LEU A 1 639 ? 26.661 -11.113 7.517 1.00 85.69 639 LEU A O 1
ATOM 4883 N N . GLU A 1 640 ? 26.269 -9.108 6.576 1.00 89.12 640 GLU A N 1
ATOM 4884 C CA . GLU A 1 640 ? 27.489 -8.435 7.044 1.00 89.12 640 GLU A CA 1
ATOM 4885 C C . GLU A 1 640 ? 27.311 -7.782 8.418 1.00 89.12 640 GLU A C 1
ATOM 4887 O O . GLU A 1 640 ? 28.057 -8.039 9.365 1.00 89.12 640 GLU A O 1
ATOM 4892 N N . THR A 1 641 ? 26.300 -6.918 8.555 1.00 89.62 641 THR A N 1
ATOM 4893 C CA . THR A 1 641 ? 26.044 -6.185 9.802 1.00 89.62 641 THR A CA 1
ATOM 4894 C C . THR A 1 641 ? 24.583 -6.267 10.205 1.00 89.62 641 THR A C 1
ATOM 4896 O O . THR A 1 641 ? 23.696 -6.457 9.376 1.00 89.62 641 THR A O 1
ATOM 4899 N N . ARG A 1 642 ? 24.322 -6.121 11.508 1.00 88.25 642 ARG A N 1
ATOM 4900 C CA . ARG A 1 642 ? 22.970 -6.092 12.071 1.00 88.25 642 ARG A CA 1
ATOM 4901 C C . ARG A 1 642 ? 22.941 -5.206 13.308 1.00 88.25 642 ARG A C 1
ATOM 4903 O O . ARG A 1 642 ? 23.734 -5.389 14.231 1.00 88.25 642 ARG A O 1
ATOM 4910 N N . THR A 1 643 ? 22.007 -4.267 13.353 1.00 90.62 643 THR A N 1
ATOM 4911 C CA . THR A 1 643 ? 21.829 -3.315 14.454 1.00 90.62 643 THR A CA 1
ATOM 4912 C C . THR A 1 643 ? 20.422 -3.436 15.027 1.00 90.62 643 THR A C 1
ATOM 4914 O O . THR A 1 643 ? 19.468 -3.769 14.323 1.00 90.62 643 THR A O 1
ATOM 4917 N N . ARG A 1 644 ? 20.279 -3.213 16.339 1.00 88.31 644 ARG A N 1
ATOM 4918 C CA . ARG A 1 644 ? 18.997 -3.219 17.063 1.00 88.31 644 ARG A CA 1
ATOM 4919 C C . ARG A 1 644 ? 19.056 -2.207 18.190 1.00 88.31 644 ARG A C 1
ATOM 4921 O O . ARG A 1 644 ? 20.070 -2.139 18.877 1.00 88.31 644 ARG A O 1
ATOM 4928 N N . GLY A 1 645 ? 18.013 -1.400 18.356 1.00 91.06 645 GLY A N 1
ATOM 4929 C CA . GLY A 1 645 ? 17.943 -0.381 19.406 1.00 91.06 645 GLY A CA 1
ATOM 4930 C C . GLY A 1 645 ? 18.882 0.816 19.239 1.00 91.06 645 GLY A C 1
ATOM 4931 O O . GLY A 1 645 ? 18.665 1.817 19.908 1.00 91.06 645 GLY A O 1
ATOM 4932 N N . GLN A 1 646 ? 19.876 0.777 18.346 1.00 92.19 646 GLN A N 1
ATOM 4933 C CA . GLN A 1 646 ? 20.883 1.837 18.192 1.00 92.19 646 GLN A CA 1
ATOM 4934 C C . GLN A 1 646 ? 20.301 3.200 17.772 1.00 92.19 646 GLN A C 1
ATOM 4936 O O . GLN A 1 646 ? 20.845 4.232 18.154 1.00 92.19 646 GLN A O 1
ATOM 4941 N N . GLY A 1 647 ? 19.174 3.220 17.051 1.00 91.31 647 GLY A N 1
ATOM 4942 C CA . GLY A 1 647 ? 18.419 4.440 16.737 1.00 91.31 647 GLY A CA 1
ATOM 4943 C C . GLY A 1 647 ? 17.508 4.931 17.874 1.00 91.31 647 GLY A C 1
ATOM 4944 O O . GLY A 1 647 ? 16.815 5.933 17.713 1.00 91.31 647 GLY A O 1
ATOM 4945 N N . CYS A 1 648 ? 17.487 4.233 19.013 1.00 94.62 648 CYS A N 1
ATOM 4946 C CA . CYS A 1 648 ? 16.698 4.555 20.197 1.00 94.62 648 CYS A CA 1
ATOM 4947 C C . CYS A 1 648 ? 17.572 5.044 21.357 1.00 94.62 648 CYS A C 1
ATOM 4949 O O . CYS A 1 648 ? 18.757 4.724 21.470 1.00 94.62 648 CYS A O 1
ATOM 4951 N N . SER A 1 649 ? 16.961 5.793 22.278 1.00 90.00 649 SER A N 1
ATOM 4952 C CA . SER A 1 649 ? 17.617 6.242 23.509 1.00 90.00 649 SER A CA 1
ATOM 4953 C C . SER A 1 649 ? 18.243 5.065 24.266 1.00 90.00 649 SER A C 1
ATOM 4955 O O . SER A 1 649 ? 17.595 4.044 24.490 1.00 90.00 649 SER A O 1
ATOM 4957 N N . ASN A 1 650 ? 19.500 5.228 24.685 1.00 89.31 650 ASN A N 1
ATOM 4958 C CA . ASN A 1 650 ? 20.319 4.208 25.356 1.00 89.31 650 ASN A CA 1
ATOM 4959 C C . ASN A 1 650 ? 20.610 2.938 24.528 1.00 89.31 650 ASN A C 1
ATOM 4961 O O . ASN A 1 650 ? 21.100 1.964 25.095 1.00 89.31 650 ASN A O 1
ATOM 4965 N N . GLY A 1 651 ? 20.332 2.918 23.220 1.00 89.88 651 GLY A N 1
ATOM 4966 C CA . GLY A 1 651 ? 20.595 1.752 22.373 1.00 89.88 651 GLY A CA 1
ATOM 4967 C C . GLY A 1 651 ? 19.583 0.609 22.527 1.00 89.88 651 GLY A C 1
ATOM 4968 O O . GLY A 1 651 ? 19.895 -0.522 22.162 1.00 89.88 651 GLY A O 1
ATOM 4969 N N . VAL A 1 652 ? 18.391 0.861 23.089 1.00 90.00 652 VAL A N 1
ATOM 4970 C CA . VAL A 1 652 ? 17.420 -0.187 23.460 1.00 90.00 652 VAL A CA 1
ATOM 4971 C C . VAL A 1 652 ? 16.048 0.049 22.822 1.00 90.00 652 VAL A C 1
ATOM 4973 O O . VAL A 1 652 ? 15.465 1.126 22.940 1.00 90.00 652 VAL A O 1
ATOM 4976 N N . ASN A 1 653 ? 15.499 -0.997 22.197 1.00 92.19 653 ASN A N 1
ATOM 4977 C CA . ASN A 1 653 ? 14.115 -1.021 21.717 1.00 92.19 653 ASN A CA 1
ATOM 4978 C C . ASN A 1 653 ? 13.133 -1.070 22.899 1.00 92.19 653 ASN A C 1
ATOM 4980 O O . ASN A 1 653 ? 13.256 -1.904 23.793 1.00 92.19 653 ASN A O 1
ATOM 4984 N N . SER A 1 654 ? 12.134 -0.191 22.891 1.00 91.50 654 SER A N 1
ATOM 4985 C CA . SER A 1 654 ? 11.137 -0.048 23.954 1.00 91.50 654 SER A CA 1
ATOM 4986 C C . SER A 1 654 ? 9.808 0.375 23.340 1.00 91.50 654 SER A C 1
ATOM 4988 O O . SER A 1 654 ? 9.620 1.542 23.016 1.00 91.50 654 SER A O 1
ATOM 4990 N N . LEU A 1 655 ? 8.861 -0.551 23.203 1.00 92.56 655 LEU A N 1
ATOM 4991 C CA . LEU A 1 655 ? 7.539 -0.293 22.624 1.00 92.56 655 LEU A CA 1
ATOM 4992 C C . LEU A 1 655 ? 6.443 -0.358 23.694 1.00 92.56 655 LEU A C 1
ATOM 4994 O O . LEU A 1 655 ? 6.517 -1.156 24.631 1.00 92.56 655 LEU A O 1
ATOM 4998 N N . ARG A 1 656 ? 5.394 0.463 23.563 1.00 91.75 656 ARG A N 1
ATOM 4999 C CA . ARG A 1 656 ? 4.206 0.370 24.429 1.00 91.75 656 ARG A CA 1
ATOM 5000 C C . ARG A 1 656 ? 3.278 -0.709 23.887 1.00 91.75 656 ARG A C 1
ATOM 5002 O O . ARG A 1 656 ? 3.190 -0.878 22.682 1.00 91.75 656 ARG A O 1
ATOM 5009 N N . TRP A 1 657 ? 2.525 -1.398 24.746 1.00 91.75 657 TRP A N 1
ATOM 5010 C CA . TRP A 1 657 ? 1.602 -2.471 24.325 1.00 91.75 657 TRP A CA 1
ATOM 5011 C C . TRP A 1 657 ? 0.593 -2.048 23.239 1.00 91.75 657 TRP A C 1
ATOM 5013 O O . TRP A 1 657 ? 0.119 -2.882 22.467 1.00 91.75 657 TRP A O 1
ATOM 5023 N N . TYR A 1 658 ? 0.283 -0.753 23.178 1.00 91.00 658 TYR A N 1
ATOM 5024 C CA . TYR A 1 658 ? -0.616 -0.130 22.214 1.00 91.00 658 TYR A CA 1
ATOM 5025 C C . TYR A 1 658 ? 0.077 0.513 21.000 1.00 91.00 658 TYR A C 1
ATOM 5027 O O . TYR A 1 658 ? -0.613 1.037 20.136 1.00 91.00 658 TYR A O 1
ATOM 5035 N N . SER A 1 659 ? 1.412 0.521 20.921 1.00 92.31 659 SER A N 1
ATOM 5036 C CA . SER A 1 659 ? 2.120 1.046 19.748 1.00 92.31 659 SER A CA 1
ATOM 5037 C C . SER A 1 659 ? 1.839 0.157 18.524 1.00 92.31 659 SER A C 1
ATOM 5039 O O . SER A 1 659 ? 1.791 -1.074 18.637 1.00 92.31 659 SER A O 1
ATOM 5041 N N . HIS A 1 660 ? 1.723 0.795 17.356 1.00 93.38 660 HIS A N 1
ATOM 5042 C CA . HIS A 1 660 ? 1.571 0.179 16.031 1.00 93.38 660 HIS A CA 1
ATOM 5043 C C . HIS A 1 660 ? 2.866 0.377 15.212 1.00 93.38 660 HIS A C 1
ATOM 5045 O O . HIS A 1 660 ? 2.897 1.185 14.282 1.00 93.38 660 HIS A O 1
ATOM 5051 N N . PRO A 1 661 ? 3.986 -0.272 15.593 1.00 93.25 661 PRO A N 1
ATOM 5052 C CA . PRO A 1 661 ? 5.300 0.018 15.023 1.00 93.25 661 PRO A CA 1
ATOM 5053 C C . PRO A 1 661 ? 5.469 -0.487 13.585 1.00 93.25 661 PRO A C 1
ATOM 5055 O O . PRO A 1 661 ? 6.368 -0.023 12.899 1.00 93.25 661 PRO A O 1
ATOM 5058 N N . ASP A 1 662 ? 4.592 -1.384 13.123 1.00 91.06 662 ASP A N 1
ATOM 5059 C CA . ASP A 1 662 ? 4.476 -1.835 11.729 1.00 91.06 662 ASP A CA 1
ATOM 5060 C C . ASP A 1 662 ? 3.861 -0.764 10.796 1.00 91.06 662 ASP A C 1
ATOM 5062 O O . ASP A 1 662 ? 3.891 -0.882 9.563 1.00 91.06 662 ASP A O 1
ATOM 5066 N N . GLY A 1 663 ? 3.297 0.297 11.387 1.00 91.44 663 GLY A N 1
ATOM 5067 C CA . GLY A 1 663 ? 2.531 1.348 10.726 1.00 91.44 663 GLY A CA 1
ATOM 5068 C C . GLY A 1 663 ? 1.156 0.887 10.237 1.00 91.44 663 GLY A C 1
ATOM 5069 O O . GLY A 1 663 ? 0.620 1.461 9.286 1.00 91.44 663 GLY A O 1
ATOM 5070 N N . SER A 1 664 ? 0.586 -0.143 10.870 1.00 91.12 664 SER A N 1
ATOM 5071 C CA . SER A 1 664 ? -0.841 -0.447 10.746 1.00 91.12 664 SER A CA 1
ATOM 5072 C C . SER A 1 664 ? -1.701 0.759 11.186 1.00 91.12 664 SER A C 1
ATOM 5074 O O . SER A 1 664 ? -1.249 1.581 11.990 1.00 91.12 664 SER A O 1
ATOM 5076 N N . PRO A 1 665 ? -2.929 0.924 10.656 1.00 90.31 665 PRO A N 1
ATOM 5077 C CA . PRO A 1 665 ? -3.799 2.031 11.045 1.00 90.31 665 PRO A CA 1
ATOM 5078 C C . PRO A 1 665 ? -4.141 2.039 12.546 1.00 90.31 665 PRO A C 1
ATOM 5080 O O . PRO A 1 665 ? -4.748 1.099 13.050 1.00 90.31 665 PRO A O 1
ATOM 5083 N N . ASP A 1 666 ? -3.823 3.133 13.248 1.00 85.38 666 ASP A N 1
ATOM 5084 C CA . ASP A 1 666 ? -4.267 3.373 14.631 1.00 85.38 666 ASP A CA 1
ATOM 5085 C C . ASP A 1 666 ? -5.535 4.253 14.637 1.00 85.38 666 ASP A C 1
ATOM 5087 O O . ASP A 1 666 ? -5.654 5.224 13.886 1.00 85.38 666 ASP A O 1
ATOM 5091 N N . SER A 1 667 ? -6.487 3.940 15.515 1.00 81.69 667 SER A N 1
ATOM 5092 C CA . SER A 1 667 ? -7.702 4.727 15.792 1.00 81.69 667 SER A CA 1
ATOM 5093 C C . SER A 1 667 ? -7.656 5.443 17.160 1.00 81.69 667 SER A C 1
ATOM 5095 O O . SER A 1 667 ? -8.644 6.069 17.566 1.00 81.69 667 SER A O 1
ATOM 5097 N N . MET A 1 668 ? -6.529 5.354 17.875 1.00 84.38 668 MET A N 1
ATOM 5098 C CA . MET A 1 668 ? -6.342 5.609 19.309 1.00 84.38 668 MET A CA 1
ATOM 5099 C C . MET A 1 668 ? -7.340 4.853 20.190 1.00 84.38 668 MET A C 1
ATOM 5101 O O . MET A 1 668 ? -7.881 5.390 21.157 1.00 84.38 668 MET A O 1
ATOM 5105 N N . ASN A 1 669 ? -7.616 3.592 19.855 1.00 81.06 669 ASN A N 1
ATOM 5106 C CA . ASN A 1 669 ? -8.639 2.796 20.543 1.00 81.06 669 ASN A CA 1
ATOM 5107 C C . ASN A 1 669 ? -8.243 2.390 21.970 1.00 81.06 669 ASN A C 1
ATOM 5109 O O . ASN A 1 669 ? -9.107 2.077 22.785 1.00 81.06 669 ASN A O 1
ATOM 5113 N N . TRP A 1 670 ? -6.953 2.422 22.289 1.00 80.19 670 TRP A N 1
ATOM 5114 C CA . TRP A 1 670 ? -6.401 2.254 23.634 1.00 80.19 670 TRP A CA 1
ATOM 5115 C C . TRP A 1 670 ? -6.567 3.499 24.524 1.00 80.19 670 TRP A C 1
ATOM 5117 O O . TRP A 1 670 ? -6.380 3.413 25.739 1.00 80.19 670 TRP A O 1
ATOM 5127 N N . ALA A 1 671 ? -6.899 4.658 23.949 1.00 75.12 671 ALA A N 1
ATOM 5128 C CA . ALA A 1 671 ? -7.108 5.888 24.699 1.00 75.12 671 ALA A CA 1
ATOM 5129 C C . ALA A 1 671 ? -8.525 5.930 25.316 1.00 75.12 671 ALA A C 1
ATOM 5131 O O . ALA A 1 671 ? -9.456 5.339 24.759 1.00 75.12 671 ALA A O 1
ATOM 5132 N N . PRO A 1 672 ? -8.733 6.639 26.446 1.00 61.41 672 PRO A N 1
ATOM 5133 C CA . PRO A 1 672 ? -10.064 6.823 27.023 1.00 61.41 672 PRO A CA 1
ATOM 5134 C C . PRO A 1 672 ? -11.064 7.398 26.010 1.00 61.41 672 PRO A C 1
ATOM 5136 O O . PRO A 1 672 ? -10.716 8.256 25.196 1.00 61.41 672 PRO A O 1
ATOM 5139 N N . ALA A 1 673 ? -12.315 6.938 26.070 1.00 54.12 673 ALA A N 1
ATOM 5140 C CA . ALA A 1 673 ? -13.363 7.414 25.172 1.00 54.12 673 ALA A CA 1
ATOM 5141 C C . ALA A 1 673 ? -13.703 8.907 25.438 1.00 54.12 673 ALA A C 1
ATOM 5143 O O . ALA A 1 673 ? -13.899 9.262 26.602 1.00 54.12 673 ALA A O 1
ATOM 5144 N N . PRO A 1 674 ? -13.788 9.756 24.390 1.00 46.09 674 PRO A N 1
ATOM 5145 C CA . PRO A 1 674 ? -14.034 11.205 24.492 1.00 46.09 674 PRO A CA 1
ATOM 5146 C C . PRO A 1 674 ? -15.509 11.633 24.638 1.00 46.09 674 PRO A C 1
ATOM 5148 O O . PRO A 1 674 ? -16.401 10.960 24.063 1.00 46.09 674 PRO A O 1
#

Sequence (674 aa):
MKTQTALRASVLVGASLVVLGAGAFVATHTESHAAASARQVQPDKSAATNAAGLVAAALDPAAAGADPLQVEPRLPRAAGTPCVVNLLRDSQIPVNSIFSTNFTYAPPAGCPGAWAKVKLIIELEGPRQNGNPVSALSLQLTETGDPNSGWTSGALWAGAPQMTDDVPVWHMERDVTEYASLLRTSHPGVLSGRYDNVNFDFDDFLETPRATALLVFYPATAQTPAQRVADLVVPISSFEAHDHLPIAAFTGTFPRNIERAYLDVVSHVSGTGGGGNTRYWFACAPESVLAEFPYLHNSFAIGDLRHNFVSHMQGCGGGNYREVEIRIDGRLAGLAPVFPWLGSSINNGFRNTVDTPAPAAQALNWMPFRVDLTPFAGLLNNGAEHTVQARLLGVDSGLVSGHLVLYRDRNRAIVPGAVTSNTLAESTPSITDTLVETTATNEGIVTRHLTGEVSTRSVRSFRISGYVDTSRGRIVSTVQQRNYFVNRNIYDVLATGTVALWEDFDVSHDQKVRLTSSVDVTSRRVLGTTLLSEDKSYTTYPFTLDYLNAGRHRSDGEFSFAIPEEFSALVHQVRVQRTSQFRRGTARFETSLRDAFDGTREFIDPTGFFNWGSARDYLYTDNRGGCFSAGLTTMDGVLETRTRGQGCSNGVNSLRWYSHPDGSPDSMNWAPAP

Foldseek 3Di:
DDDDDDDDDDDDDDDDDDDDDDDDDDDDDDDDDDDDDDDDDDPDPVVVVVVVVVVVQCQDQQCFPVWPQDWFGDFHADDDAWDKDWQDDQAFQALALVSKDKGKADADPVALDDFLWKKKKKKWFDAQPQPQFWWWKFKWWWDDDDPVQGIFIFGPFTFTDAHDRPTGMDMDMDTCLLVVVVNNGMTMIIIGTHTQEADDDPVSRPPGIGMIMMMITHHADPRRHRFQHFPDKGKWADSDSHAQAQKTKDKFADQQFFQWKKKFKFKAFGADNPDFQCRQLLQADEPVVCVVVVLCFFLQHWGDHDDPFFSGGDHGYLHRDKKKFKDKQNHTQWIGGYASADGLPRHNLRGRAFQFPHHFPRNGTTFTDMDTNSQCSQVSSPRDIMMIMIGMPSDRGIDMIIMIRTHGQPVDSHKHKHWPDKPDDDDDWDKDKDKDWDWDADPNKIKIWIWIKIKTWDWDWIKTWMWIQGPLGIKIKMKTKIKTKIKMKTWTKMKIHDRDRADKIWIKTWIKIWIKIKMWMWMWIDDPPRTFKIKIKIKMKTKIKTWIWTDIWDHPRRGIDGDTAWIKIWIKIKIWMWMWMDGPPDDIKIKIKIWIKIWIWIDHPPVRDTKTKMKIWIWMDMPVQAIWIKMWMDIPSGTDDIATQCVHPPRRGDHDSQDPSSPHDDPVSSDDRD

pLDDT: mean 82.49, std 21.1, range [23.72, 98.88]

InterPro domains:
  IPR021102 Peptide-N4-(N-acetyl-beta-glucosaminyl)asparagine amidase A [PTHR31104] (72-649)
  IPR056948 Peptide N-acetyl-beta-D-glucosaminyl asparaginase amidase A, N-terminal [PF12222] (164-395)